Protein AF-W8BVE9-F1 (afdb_monomer)

pLDDT: mean 84.78, std 10.35, range [41.09, 96.94]

Sequence (549 aa):
TAVQKHQHDFKKWLNALVTIPADMDSNSDEKIDVGKLFNEVRHKELALAPTKEEQSMDYLVQHRLEVVRRAAVYLYLSAEVREPCSKVAVYVNKNAIRIRDDRNLHLDVVMQRYILELLLCFNPMWLRIGLEVVYGEKIHMRSNTDIIGLSTFILNRLFRDKILEEKYSRAYSLSEEYAEYIKKYTLTKMLCLLLFLDKAKQKRIIKYNPCLFVKNSPHKETKDILLKFSSELLANMGDITRDLKRLGYVLEHKQFFLDEFNYAFQNLAVDLRDGIRLTRVMEIILLREDLSKQLRVPAISRLQRIYNVNLGLRALSEADFKLSGDITAADIVDGHREKTLSLLWQIIYKFRSPKFHAAARVLQKWWRSKWLGVWIRRLIRDKEERRRHHAATIIQSYYHGYIARRWVQLYRKERTDAALILQKHTRRYLAQKHFRISIVAVCKIQHWYRACALAVSCRRHFTILRCCTIFLQRCYRRRLLSKKLLVVADEYRRYCEEKRAEAATCIQKCWLAYCTTKQQRQAFLDLKLSAIVLQRKWRAVIGMRDQRK

InterPro domains:
  IPR000048 IQ motif, EF-hand binding site [PF00612] (389-408)
  IPR000048 IQ motif, EF-hand binding site [PF00612] (416-436)
  IPR000048 IQ motif, EF-hand binding site [SM00015] (355-381)
  IPR000048 IQ motif, EF-hand binding site [SM00015] (387-409)
  IPR000048 IQ motif, EF-hand binding site [SM00015] (414-436)
  IPR000048 IQ motif, EF-hand binding site [SM00015] (499-521)
  IPR001715 Calponin homology domain [PF00307] (266-352)
  IPR001715 Calponin homology domain [PS50021] (220-352)
  IPR001715 Calponin homology domain [SM00033] (222-350)
  IPR036872 CH domain superfamily [G3DSA:1.10.418.10] (245-353)
  IPR036872 CH domain superfamily [SSF47576] (81-376)
  IPR051185 Abnormal Spindle-like Microcephaly-associated [PTHR22706] (31-362)

Radius of gyration: 97.41 Å; Cα contacts (8 Å, |Δi|>4): 402; chains: 1; bounding box: 188×60×302 Å

Mean predicted aligned error: 16.49 Å

Solvent-accessible surface area (backbone atoms only — not comparable to full-atom values): 30547 Å² total; per-residue (Å²): 106,75,67,58,54,51,52,51,43,50,39,29,32,52,9,58,68,66,32,75,66,95,55,89,82,63,61,96,77,66,78,76,56,65,40,58,50,44,62,61,39,61,80,48,80,83,57,68,28,70,51,46,56,56,55,33,50,54,51,43,70,78,78,40,46,67,58,41,49,53,54,49,44,50,49,53,69,28,70,80,42,37,51,22,40,53,48,48,42,52,36,32,74,68,58,76,53,41,59,35,87,91,61,53,62,73,75,37,61,67,59,45,49,52,54,47,56,61,58,63,26,36,21,54,62,60,47,50,53,32,51,27,57,75,70,72,44,88,81,89,58,97,47,74,76,40,59,66,55,52,50,52,48,46,60,55,57,50,48,34,58,63,73,58,59,72,74,40,59,80,69,48,77,73,32,69,69,46,51,54,48,43,46,46,49,34,51,43,52,51,55,45,34,55,51,48,48,37,52,42,58,75,68,42,63,53,62,77,56,45,67,66,41,39,88,86,36,95,53,51,33,63,52,56,52,52,49,58,51,40,71,76,43,39,50,97,59,80,72,60,65,63,63,37,42,77,49,61,44,77,73,80,51,68,67,54,72,79,73,72,53,78,74,44,51,88,47,75,70,57,53,48,26,43,6,59,46,47,30,51,53,43,25,66,76,69,75,48,84,64,64,78,77,71,52,57,74,84,47,77,50,70,69,38,10,32,50,25,29,39,53,31,53,48,57,40,49,74,70,74,48,85,84,81,80,89,75,52,41,60,45,38,46,77,37,43,64,68,56,46,52,49,52,57,47,52,61,48,41,65,60,36,45,65,57,53,54,52,54,49,48,52,52,52,52,47,47,76,72,43,42,65,61,52,51,52,52,50,53,51,49,57,53,49,50,51,52,53,52,51,53,49,52,51,53,48,53,53,49,54,52,49,52,53,52,52,51,53,50,52,55,50,48,54,50,49,53,52,48,49,52,52,51,53,53,50,53,49,50,51,53,53,51,52,50,52,54,51,52,54,50,50,52,53,50,51,52,52,50,52,53,50,52,48,51,51,51,53,50,51,52,52,50,52,52,50,50,54,51,51,49,53,53,49,54,53,54,49,53,56,50,54,58,56,52,52,55,57,54,51,57,54,50,55,56,52,51,54,57,51,53,56,53,54,56,54,55,53,55,55,48,58,52,54,58,54,56,53,55,57,54,52,59,54,50,58,56,55,51,58,52,50,58,53,53,52,58,54,54,64,57,59,66,79,64,71,77,89,117

Structure (mmCIF, N/CA/C/O backbone):
data_AF-W8BVE9-F1
#
_entry.id   AF-W8BVE9-F1
#
loop_
_atom_site.group_PDB
_atom_site.id
_atom_site.type_symbol
_atom_site.label_atom_id
_atom_site.label_alt_id
_atom_site.label_comp_id
_atom_site.label_asym_id
_atom_site.label_entity_id
_atom_site.label_seq_id
_atom_site.pdbx_PDB_ins_code
_atom_site.Cartn_x
_atom_site.Cartn_y
_atom_site.Cartn_z
_atom_site.occupancy
_atom_site.B_iso_or_equiv
_atom_site.auth_seq_id
_atom_site.auth_comp_id
_atom_site.auth_asym_id
_atom_site.auth_atom_id
_atom_site.pdbx_PDB_model_num
ATOM 1 N N . THR A 1 1 ? 10.799 -15.169 -0.129 1.00 73.94 1 THR A N 1
ATOM 2 C CA . THR A 1 1 ? 10.062 -15.829 -1.242 1.00 73.94 1 THR A CA 1
ATOM 3 C C . THR A 1 1 ? 8.872 -14.983 -1.684 1.00 73.94 1 THR A C 1
ATOM 5 O O . THR A 1 1 ? 8.407 -14.158 -0.902 1.00 73.94 1 THR A O 1
ATOM 8 N N . ALA A 1 2 ? 8.357 -15.151 -2.913 1.00 80.75 2 ALA A N 1
ATOM 9 C CA . ALA A 1 2 ? 7.220 -14.363 -3.427 1.00 80.75 2 ALA A CA 1
ATOM 10 C C . ALA A 1 2 ? 5.987 -14.410 -2.500 1.00 80.75 2 ALA A C 1
ATOM 12 O O . ALA A 1 2 ? 5.347 -13.390 -2.253 1.00 80.75 2 ALA A O 1
ATOM 13 N N . VAL A 1 3 ? 5.721 -15.572 -1.893 1.00 82.88 3 VAL A N 1
ATOM 14 C CA . VAL A 1 3 ? 4.617 -15.769 -0.941 1.00 82.88 3 VAL A CA 1
ATOM 15 C C . VAL A 1 3 ? 4.758 -14.897 0.313 1.00 82.88 3 VAL A C 1
ATOM 17 O O . VAL A 1 3 ? 3.778 -14.305 0.754 1.00 82.88 3 VAL A O 1
ATOM 20 N N . GLN A 1 4 ? 5.969 -14.749 0.864 1.00 84.25 4 GLN A N 1
ATOM 21 C CA . GLN A 1 4 ? 6.208 -13.874 2.022 1.00 84.25 4 GLN A CA 1
ATOM 22 C C . GLN A 1 4 ? 5.947 -12.402 1.685 1.00 84.25 4 GLN A C 1
ATOM 24 O O . GLN A 1 4 ? 5.382 -11.678 2.502 1.00 84.25 4 GLN A O 1
ATOM 29 N N . LYS A 1 5 ? 6.302 -11.968 0.467 1.00 85.69 5 LYS A N 1
ATOM 30 C CA . LYS A 1 5 ? 6.017 -10.608 -0.006 1.00 85.69 5 LYS A CA 1
ATOM 31 C C . LYS A 1 5 ? 4.508 -10.359 -0.092 1.00 85.69 5 LYS A C 1
ATOM 33 O O . LYS A 1 5 ? 4.033 -9.357 0.425 1.00 85.69 5 LYS A O 1
ATOM 38 N N . HIS A 1 6 ? 3.746 -11.303 -0.649 1.00 85.88 6 HIS A N 1
ATOM 39 C CA . HIS A 1 6 ? 2.281 -11.214 -0.676 1.00 85.88 6 HIS A CA 1
ATOM 40 C C . HIS A 1 6 ? 1.665 -11.207 0.724 1.00 85.88 6 HIS A C 1
ATOM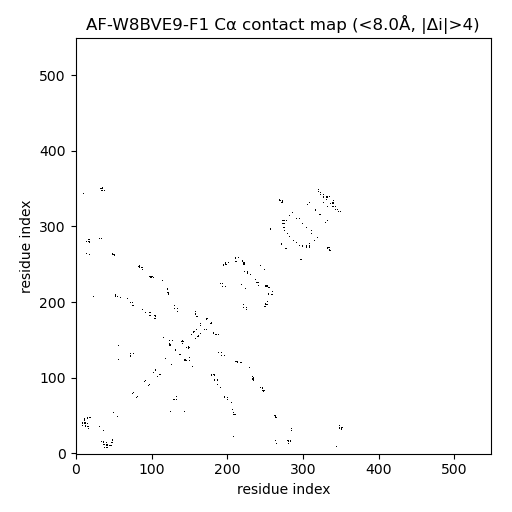 42 O O . HIS A 1 6 ? 0.797 -10.388 1.000 1.00 85.88 6 HIS A O 1
ATOM 48 N N . GLN A 1 7 ? 2.138 -12.068 1.625 1.00 88.00 7 GLN A N 1
ATOM 49 C CA . GLN A 1 7 ? 1.691 -12.083 3.018 1.00 88.00 7 GLN A CA 1
ATOM 50 C C . GLN A 1 7 ? 1.943 -10.730 3.704 1.00 88.00 7 GLN A C 1
ATOM 52 O O . GLN A 1 7 ? 1.080 -10.222 4.416 1.00 88.00 7 GLN A O 1
ATOM 57 N N . HIS A 1 8 ? 3.095 -10.110 3.451 1.00 88.81 8 HIS A N 1
ATOM 58 C CA . HIS A 1 8 ? 3.408 -8.779 3.963 1.00 88.81 8 HIS A CA 1
ATOM 59 C C . HIS A 1 8 ? 2.499 -7.690 3.365 1.00 88.81 8 HIS A C 1
ATOM 61 O O . HIS A 1 8 ? 1.985 -6.854 4.107 1.00 88.81 8 HIS A O 1
ATOM 67 N N . ASP A 1 9 ? 2.228 -7.740 2.058 1.00 89.44 9 ASP A N 1
ATOM 68 C CA . ASP A 1 9 ? 1.292 -6.825 1.391 1.00 89.44 9 ASP A CA 1
ATOM 69 C C . ASP A 1 9 ? -0.137 -6.955 1.946 1.00 89.44 9 ASP A C 1
ATOM 71 O O . ASP A 1 9 ? -0.799 -5.947 2.190 1.00 89.44 9 ASP A O 1
ATOM 75 N N . PHE A 1 10 ? -0.615 -8.181 2.192 1.00 90.00 10 PHE A N 1
ATOM 76 C CA . PHE A 1 10 ? -1.924 -8.407 2.812 1.00 90.00 10 PHE A CA 1
ATOM 77 C C . PHE A 1 10 ? -1.971 -7.865 4.238 1.00 90.00 10 PHE A C 1
ATOM 79 O O . PHE A 1 10 ? -2.955 -7.237 4.611 1.00 90.00 10 PHE A O 1
ATOM 86 N N . LYS A 1 11 ? -0.906 -8.056 5.027 1.00 90.56 11 LYS A N 1
ATOM 87 C CA . LYS A 1 11 ? -0.821 -7.530 6.397 1.00 90.56 11 LYS A CA 1
ATOM 88 C C . LYS A 1 11 ? -0.926 -6.005 6.405 1.00 90.56 11 LYS A C 1
ATOM 90 O O . LYS A 1 11 ? -1.668 -5.439 7.203 1.00 90.56 11 LYS A O 1
ATOM 95 N N . LYS A 1 12 ? -0.203 -5.350 5.498 1.00 89.50 12 LYS A N 1
ATOM 96 C CA . LYS A 1 12 ? -0.259 -3.903 5.277 1.00 89.50 12 LYS A CA 1
ATOM 97 C C . LYS A 1 12 ? -1.665 -3.432 4.917 1.00 89.50 12 LYS A C 1
ATOM 99 O O . LYS A 1 12 ? -2.201 -2.533 5.554 1.00 89.50 12 LYS A O 1
ATOM 104 N N . TRP A 1 13 ? -2.271 -4.073 3.926 1.00 90.06 13 TRP A N 1
ATOM 105 C CA . TRP A 1 13 ? -3.610 -3.732 3.457 1.00 90.06 13 TRP A CA 1
ATOM 106 C C . TRP A 1 13 ? -4.692 -3.932 4.520 1.00 90.06 13 TRP A C 1
ATOM 108 O O . TRP A 1 13 ? -5.518 -3.047 4.707 1.00 90.06 13 TRP A O 1
ATOM 118 N N . LEU A 1 14 ? -4.662 -5.048 5.249 1.00 89.50 14 LEU A N 1
ATOM 119 C CA . LEU A 1 14 ? -5.637 -5.337 6.299 1.00 89.50 14 LEU A CA 1
ATOM 120 C C . LEU A 1 14 ? -5.540 -4.347 7.466 1.00 89.50 14 LEU A C 1
ATOM 122 O O . LEU A 1 14 ? -6.567 -3.870 7.939 1.00 89.50 14 LEU A O 1
ATOM 126 N N . ASN A 1 15 ? -4.326 -3.980 7.895 1.00 89.88 15 ASN A N 1
ATOM 127 C CA . ASN A 1 15 ? -4.164 -2.931 8.905 1.00 89.88 15 ASN A CA 1
ATOM 128 C C . ASN A 1 15 ? -4.635 -1.570 8.384 1.00 89.88 15 ASN A C 1
ATOM 130 O O . ASN A 1 15 ? -5.306 -0.858 9.119 1.00 89.88 15 ASN A O 1
ATOM 134 N N . ALA A 1 16 ? -4.359 -1.225 7.124 1.00 86.00 16 ALA A N 1
ATOM 135 C CA . ALA A 1 16 ? -4.841 0.025 6.539 1.00 86.00 16 ALA A CA 1
ATOM 136 C C . ALA A 1 16 ? -6.375 0.078 6.432 1.00 86.00 16 ALA A C 1
ATOM 138 O O . ALA A 1 16 ? -6.950 1.135 6.650 1.00 86.00 16 ALA A O 1
ATOM 139 N N . LEU A 1 17 ? -7.037 -1.049 6.141 1.00 83.75 17 LEU A N 1
ATOM 140 C CA . LEU A 1 17 ? -8.503 -1.134 6.098 1.00 83.75 17 LEU A CA 1
ATOM 141 C C . LEU A 1 17 ? -9.148 -0.956 7.471 1.00 83.75 17 LEU A C 1
ATOM 143 O O . LEU A 1 17 ? -10.186 -0.318 7.589 1.00 83.75 17 LEU A O 1
ATOM 147 N N . VAL A 1 18 ? -8.558 -1.569 8.495 1.00 83.00 18 VAL A N 1
ATOM 148 C CA . VAL A 1 18 ? -9.081 -1.544 9.867 1.00 83.00 18 VAL A CA 1
ATOM 149 C C . VAL A 1 18 ? -8.678 -0.270 10.618 1.00 83.00 18 VAL A C 1
ATOM 151 O O . VAL A 1 18 ? -9.290 0.069 11.631 1.00 83.00 18 VAL A O 1
ATOM 154 N N . THR A 1 19 ? -7.676 0.458 10.125 1.00 80.75 19 THR A N 1
ATOM 155 C CA . THR A 1 19 ? -7.312 1.770 10.663 1.00 80.75 19 THR A CA 1
ATOM 156 C C . THR A 1 19 ? -8.468 2.735 10.430 1.00 80.75 19 THR A C 1
ATOM 158 O O . THR A 1 19 ? -8.815 3.045 9.294 1.00 80.75 19 THR A O 1
ATOM 161 N N . ILE A 1 20 ? -9.074 3.195 11.522 1.00 62.91 20 ILE A N 1
ATOM 162 C CA . ILE A 1 20 ? -10.164 4.171 11.493 1.00 62.91 20 ILE A CA 1
ATOM 163 C C . ILE A 1 20 ? -9.641 5.454 10.816 1.00 62.91 20 ILE A C 1
ATOM 165 O O . ILE A 1 20 ? -8.598 5.958 11.243 1.00 62.91 20 ILE A O 1
ATOM 169 N N . PRO A 1 21 ? -10.303 5.984 9.769 1.00 57.44 21 PRO A N 1
ATOM 170 C CA . PRO A 1 21 ? -9.905 7.245 9.152 1.00 57.44 21 PRO A CA 1
ATOM 171 C C . PRO A 1 21 ? -9.868 8.380 10.180 1.00 57.44 21 PRO A C 1
ATOM 173 O O . PRO A 1 21 ? -10.699 8.435 11.087 1.00 57.44 21 PRO A O 1
ATOM 176 N N . ALA A 1 22 ? -8.915 9.305 10.024 1.00 43.84 22 ALA A N 1
ATOM 177 C CA . ALA A 1 22 ? -8.714 10.408 10.964 1.00 43.84 22 ALA A CA 1
ATOM 178 C C . ALA A 1 22 ? -9.942 11.334 11.096 1.00 43.84 22 ALA A C 1
ATOM 180 O O . ALA A 1 22 ? -10.099 12.024 12.104 1.00 43.84 22 ALA A O 1
ATOM 181 N N . ASP A 1 23 ? -10.847 11.310 10.116 1.00 46.75 23 ASP A N 1
ATOM 182 C CA . ASP A 1 23 ? -12.051 12.129 10.061 1.00 46.75 23 ASP A CA 1
ATOM 183 C C . ASP A 1 23 ? -13.303 11.246 10.059 1.00 46.75 23 ASP A C 1
ATOM 185 O O . ASP A 1 23 ? -13.847 10.879 9.027 1.00 46.75 23 ASP A O 1
ATOM 189 N N . MET A 1 24 ? -13.792 10.925 11.259 1.00 46.91 24 MET A N 1
ATOM 190 C CA . MET A 1 24 ? -15.110 10.301 11.470 1.00 46.91 24 MET A CA 1
ATOM 191 C C . MET A 1 24 ? -16.289 11.210 11.056 1.00 46.91 24 MET A C 1
ATOM 193 O O . MET A 1 24 ? -17.431 10.767 11.114 1.00 46.91 24 MET A O 1
ATOM 197 N N . ASP A 1 25 ? -16.010 12.456 10.652 1.00 41.59 25 ASP A N 1
ATOM 198 C CA . ASP A 1 25 ? -16.998 13.476 10.282 1.00 41.59 25 ASP A CA 1
ATOM 199 C C . ASP A 1 25 ? -17.095 13.696 8.757 1.00 41.59 25 ASP A C 1
ATOM 201 O O . ASP A 1 25 ? -17.971 14.426 8.297 1.00 41.59 25 ASP A O 1
ATOM 205 N N . SER A 1 26 ? -16.225 13.073 7.949 1.00 41.09 26 SER A N 1
ATOM 206 C CA . SER A 1 26 ? -16.345 13.101 6.488 1.00 41.09 26 SER A CA 1
ATOM 207 C C . SER A 1 26 ? -17.179 11.911 6.022 1.00 41.09 26 SER A C 1
ATOM 209 O O . SER A 1 26 ? -16.683 10.787 6.028 1.00 41.09 26 SER A O 1
ATOM 211 N N . ASN A 1 27 ? -18.439 12.178 5.665 1.00 43.09 27 ASN A N 1
ATOM 212 C CA . ASN A 1 27 ? -19.358 11.330 4.895 1.00 43.09 27 ASN A CA 1
ATOM 213 C C . ASN A 1 27 ? -19.095 9.818 5.002 1.00 43.09 27 ASN A C 1
ATOM 215 O O . ASN A 1 27 ? -18.367 9.243 4.193 1.00 43.09 27 ASN A O 1
ATOM 219 N N . SER A 1 28 ? -19.785 9.152 5.931 1.00 48.56 28 SER A N 1
ATOM 220 C CA . SER A 1 28 ? -19.836 7.685 6.065 1.00 48.56 28 SER A CA 1
ATOM 221 C C . SER A 1 28 ? -20.255 6.930 4.788 1.00 48.56 28 SER A C 1
ATOM 223 O O . SER A 1 28 ? -20.183 5.705 4.757 1.00 48.56 28 SER A O 1
ATOM 225 N N . ASP A 1 29 ? -20.656 7.652 3.738 1.00 50.66 29 ASP A N 1
ATOM 226 C CA . ASP A 1 29 ? -21.115 7.128 2.451 1.00 50.66 29 ASP A CA 1
ATOM 227 C C . ASP A 1 29 ? -20.024 7.083 1.361 1.00 50.66 29 ASP A C 1
ATOM 229 O O . ASP A 1 29 ? -20.258 6.544 0.272 1.00 50.66 29 ASP A O 1
ATOM 233 N N . GLU A 1 30 ? -18.820 7.618 1.604 1.00 56.59 30 GLU A N 1
ATOM 234 C CA . GLU A 1 30 ? -17.729 7.504 0.631 1.00 56.59 30 GLU A CA 1
ATOM 235 C C . GLU A 1 30 ? -17.177 6.072 0.589 1.00 56.59 30 GLU A C 1
ATOM 237 O O . GLU A 1 30 ? -16.491 5.592 1.492 1.00 56.59 30 GLU A O 1
ATOM 242 N N . LYS A 1 31 ? -17.464 5.366 -0.512 1.00 63.34 31 LYS A N 1
ATOM 243 C CA . LYS A 1 31 ? -16.958 4.011 -0.759 1.00 63.34 31 LYS A CA 1
ATOM 244 C C . LYS A 1 31 ? -15.428 4.010 -0.768 1.00 63.34 31 LYS A C 1
ATOM 246 O O . LYS A 1 31 ? -14.809 4.487 -1.721 1.00 63.34 31 LYS A O 1
ATOM 251 N N . ILE A 1 32 ? -14.818 3.394 0.244 1.00 68.56 32 ILE A N 1
ATOM 252 C CA . ILE A 1 32 ? -13.375 3.139 0.270 1.00 68.56 32 ILE A CA 1
ATOM 253 C C . ILE A 1 32 ? -13.017 2.278 -0.949 1.00 68.56 32 ILE A C 1
ATOM 255 O O . ILE A 1 32 ? -13.455 1.134 -1.077 1.00 68.56 32 ILE A O 1
ATOM 259 N N . ASP A 1 33 ? -12.188 2.802 -1.856 1.00 74.44 33 ASP A N 1
ATOM 260 C CA . ASP A 1 33 ? -11.676 2.027 -2.989 1.00 74.44 33 ASP A CA 1
ATOM 261 C C . ASP A 1 33 ? -10.609 1.038 -2.498 1.00 74.44 33 ASP A C 1
ATOM 263 O O . ASP A 1 33 ? -9.402 1.298 -2.529 1.00 74.44 33 ASP A O 1
ATOM 267 N N . VAL A 1 34 ? -11.077 -0.125 -2.044 1.00 76.56 34 VAL A N 1
ATOM 268 C CA . VAL A 1 34 ? -10.276 -1.234 -1.501 1.00 76.56 34 VAL A CA 1
ATOM 269 C C . VAL A 1 34 ? -9.106 -1.604 -2.422 1.00 76.56 34 VAL A C 1
ATOM 271 O O . VAL A 1 34 ? -8.000 -1.902 -1.959 1.00 76.56 34 VAL A O 1
ATOM 274 N N . GLY A 1 35 ? -9.329 -1.563 -3.740 1.00 74.38 35 GLY A N 1
ATOM 275 C CA . GLY A 1 35 ? -8.315 -1.886 -4.741 1.00 74.38 35 GLY A CA 1
ATOM 276 C C . GLY A 1 35 ? -7.242 -0.805 -4.885 1.00 74.38 35 GLY A C 1
ATOM 277 O O . GLY A 1 35 ? -6.074 -1.135 -5.107 1.00 74.38 35 GLY A O 1
ATOM 278 N N . LYS A 1 36 ? -7.614 0.476 -4.764 1.00 80.31 36 LYS A N 1
ATOM 279 C CA . LYS A 1 36 ? -6.670 1.604 -4.739 1.00 80.31 36 LYS A CA 1
ATOM 280 C C . LYS A 1 36 ? -5.833 1.567 -3.462 1.00 80.31 36 LYS A C 1
ATOM 282 O O . LYS A 1 36 ? -4.607 1.601 -3.561 1.00 80.31 36 LYS A O 1
ATOM 287 N N . LEU A 1 37 ? -6.478 1.366 -2.311 1.00 82.31 37 LEU A N 1
ATOM 288 C CA . LEU A 1 37 ? -5.815 1.257 -1.012 1.00 82.31 37 LEU A CA 1
ATOM 289 C C . LEU A 1 37 ? -4.736 0.164 -1.020 1.00 82.31 37 LEU A C 1
ATOM 291 O O . LEU A 1 37 ? -3.605 0.409 -0.616 1.00 82.31 37 LEU A O 1
ATOM 295 N N . PHE A 1 38 ? -5.026 -1.024 -1.565 1.00 82.69 38 PHE A N 1
ATOM 296 C CA . PHE A 1 38 ? -4.022 -2.091 -1.675 1.00 82.69 38 PHE A CA 1
ATOM 297 C C . PHE A 1 38 ? -2.770 -1.664 -2.466 1.00 82.69 38 PHE A C 1
ATOM 299 O O . PHE A 1 38 ? -1.652 -2.007 -2.084 1.00 82.69 38 PHE A O 1
ATOM 306 N N . ASN A 1 39 ? -2.928 -0.909 -3.559 1.00 82.00 39 ASN A N 1
ATOM 307 C CA . ASN A 1 39 ? -1.786 -0.438 -4.350 1.00 82.00 39 ASN A CA 1
ATOM 308 C C . ASN A 1 39 ? -0.990 0.654 -3.618 1.00 82.00 39 ASN A C 1
ATOM 310 O O . ASN A 1 39 ? 0.236 0.645 -3.678 1.00 82.00 39 ASN A O 1
ATOM 314 N N . GLU A 1 40 ? -1.665 1.567 -2.919 1.00 82.56 40 GLU A N 1
ATOM 315 C CA . GLU A 1 40 ? -1.011 2.647 -2.170 1.00 82.56 40 GLU A CA 1
ATOM 316 C C . GLU A 1 40 ? -0.180 2.111 -1.003 1.00 82.56 40 GLU A C 1
ATOM 318 O O . GLU A 1 40 ? 0.952 2.544 -0.787 1.00 82.56 40 GLU A O 1
ATOM 323 N N . VAL A 1 41 ? -0.713 1.141 -0.256 1.00 84.31 41 VAL A N 1
ATOM 324 C CA . VAL A 1 41 ? -0.054 0.647 0.960 1.00 84.31 41 VAL A CA 1
ATOM 325 C C . VAL A 1 41 ? 1.121 -0.283 0.624 1.00 84.31 41 VAL A C 1
ATOM 327 O O . VAL A 1 41 ? 2.062 -0.386 1.405 1.00 84.31 41 VAL A O 1
ATOM 330 N N . ARG A 1 42 ? 1.162 -0.894 -0.569 1.00 81.12 42 ARG A N 1
ATOM 331 C CA . ARG A 1 42 ? 2.294 -1.739 -1.011 1.00 81.12 42 ARG A CA 1
ATOM 332 C C . ARG A 1 42 ? 3.656 -1.050 -0.931 1.00 81.12 42 ARG A C 1
ATOM 334 O O . ARG A 1 42 ? 4.650 -1.713 -0.637 1.00 81.12 42 ARG A O 1
ATOM 341 N N . HIS A 1 43 ? 3.689 0.257 -1.173 1.00 80.56 43 HIS A N 1
ATOM 342 C CA . HIS A 1 43 ? 4.913 1.058 -1.155 1.00 80.56 43 HIS A CA 1
ATOM 343 C C . HIS A 1 43 ? 5.199 1.716 0.203 1.00 80.56 43 HIS A C 1
ATOM 345 O O . HIS A 1 43 ? 6.282 2.261 0.385 1.00 80.56 43 HIS A O 1
ATOM 351 N N . LYS A 1 44 ? 4.261 1.655 1.156 1.00 83.75 44 LYS A N 1
ATOM 352 C CA . LYS A 1 44 ? 4.410 2.235 2.498 1.00 83.75 44 LYS A CA 1
ATOM 353 C C . LYS A 1 44 ? 5.039 1.237 3.465 1.00 83.75 44 LYS A C 1
ATOM 355 O O . LYS A 1 44 ? 5.005 0.025 3.231 1.00 83.75 44 LYS A O 1
ATOM 360 N N . GLU A 1 45 ? 5.601 1.732 4.560 1.00 83.69 45 GLU A N 1
ATOM 361 C CA . GLU A 1 45 ? 6.041 0.883 5.666 1.00 83.69 45 GLU A CA 1
ATOM 362 C C . GLU A 1 45 ? 4.849 0.224 6.368 1.00 83.69 45 GLU A C 1
ATOM 364 O O . GLU A 1 45 ? 3.698 0.645 6.240 1.00 83.69 45 GLU A O 1
ATOM 369 N N . LEU A 1 46 ? 5.115 -0.882 7.061 1.00 82.31 46 LEU A N 1
ATOM 370 C CA . LEU A 1 46 ? 4.079 -1.586 7.802 1.00 82.31 46 LEU A CA 1
ATOM 371 C C . LEU A 1 46 ? 3.733 -0.796 9.071 1.00 82.31 46 LEU A C 1
ATOM 373 O O . LEU A 1 46 ? 4.462 -0.871 10.054 1.00 82.31 46 LEU A O 1
ATOM 377 N N . ALA A 1 47 ? 2.585 -0.124 9.059 1.00 82.94 47 ALA A N 1
ATOM 378 C CA . ALA A 1 47 ? 1.946 0.409 10.255 1.00 82.94 47 ALA A CA 1
ATOM 379 C C . ALA A 1 47 ? 0.854 -0.561 10.732 1.00 82.94 47 ALA A C 1
ATOM 381 O O . ALA A 1 47 ? 0.044 -1.040 9.933 1.00 82.94 47 ALA A O 1
ATOM 382 N N . LEU A 1 48 ? 0.853 -0.884 12.026 1.00 85.06 48 LEU A N 1
ATOM 383 C CA . LEU A 1 48 ? -0.250 -1.618 12.649 1.00 85.06 48 LEU A CA 1
ATOM 384 C C . LEU A 1 48 ? -1.430 -0.668 12.858 1.00 85.06 48 LEU A C 1
ATOM 386 O O . LEU A 1 48 ? -1.218 0.519 13.089 1.00 85.06 48 LEU A O 1
ATOM 390 N N . ALA A 1 49 ? -2.656 -1.191 12.788 1.00 82.62 49 ALA A N 1
ATOM 391 C CA . ALA A 1 49 ? -3.836 -0.393 13.100 1.00 82.62 49 ALA A CA 1
ATOM 392 C C . ALA A 1 49 ? -3.769 0.045 14.577 1.00 82.62 49 ALA A C 1
ATOM 394 O O . ALA A 1 49 ? -3.759 -0.831 15.449 1.00 82.62 49 ALA A O 1
ATOM 395 N N . PRO A 1 50 ? -3.699 1.356 14.876 1.00 82.56 50 PRO A N 1
ATOM 396 C CA . PRO A 1 50 ? -3.623 1.813 16.252 1.00 82.56 50 PRO A CA 1
ATOM 397 C C . PRO A 1 50 ? -4.962 1.577 16.946 1.00 82.56 50 PRO A C 1
ATOM 399 O O . PRO A 1 50 ? -6.030 1.671 16.328 1.00 82.56 50 PRO A O 1
ATOM 402 N N . THR A 1 51 ? -4.908 1.264 18.234 1.00 84.06 51 THR A N 1
ATOM 403 C CA . THR A 1 51 ? -6.105 1.080 19.060 1.00 84.06 51 THR A CA 1
ATOM 404 C C . THR A 1 51 ? -6.873 2.394 19.208 1.00 84.06 51 THR A C 1
ATOM 406 O O . THR A 1 51 ? -6.313 3.482 19.066 1.00 84.06 51 THR A O 1
ATOM 409 N N . LYS A 1 52 ? -8.174 2.314 19.526 1.00 81.06 52 LYS A N 1
ATOM 410 C CA . LYS A 1 52 ? -8.992 3.514 19.779 1.00 81.06 52 LYS A CA 1
ATOM 411 C C . LYS A 1 52 ? -8.378 4.374 20.885 1.00 81.06 52 LYS A C 1
ATOM 413 O O . LYS A 1 52 ? -8.433 5.597 20.810 1.00 81.06 52 LYS A O 1
ATOM 418 N N . GLU A 1 53 ? -7.784 3.740 21.895 1.00 82.50 53 GLU A N 1
ATOM 419 C CA . GLU A 1 53 ? -7.119 4.411 23.010 1.00 82.50 53 GLU A CA 1
ATOM 420 C C . GLU A 1 53 ? -5.864 5.177 22.570 1.00 82.50 53 GLU A C 1
ATOM 422 O O . GLU A 1 53 ? -5.732 6.344 22.928 1.00 82.50 53 GLU A O 1
ATOM 427 N N . GLU A 1 54 ? -4.988 4.568 21.765 1.00 81.69 54 GLU A N 1
ATOM 428 C CA . GLU A 1 54 ? -3.781 5.222 21.229 1.00 81.69 54 GLU A CA 1
ATOM 429 C C . GLU A 1 54 ? -4.143 6.414 20.336 1.00 81.69 54 GLU A C 1
ATOM 431 O O . GLU A 1 54 ? -3.644 7.516 20.551 1.00 81.69 54 GLU A O 1
ATOM 436 N N . GLN A 1 55 ? -5.096 6.238 19.412 1.00 79.81 55 GLN A N 1
ATOM 437 C CA . GLN A 1 55 ? -5.555 7.327 18.538 1.00 79.81 55 GLN A CA 1
ATOM 438 C C . GLN A 1 55 ? -6.172 8.486 19.331 1.00 79.81 55 GLN A C 1
ATOM 440 O O . GLN A 1 55 ? -5.948 9.657 19.022 1.00 79.81 55 GLN A O 1
ATOM 445 N N . SER A 1 56 ? -6.949 8.167 20.370 1.00 80.62 56 SER A N 1
ATOM 446 C CA . SER A 1 56 ? -7.533 9.176 21.258 1.00 80.62 56 SER A CA 1
ATOM 447 C C . SER A 1 56 ? -6.459 9.894 22.073 1.00 80.62 56 SER A C 1
ATOM 449 O O . SER A 1 56 ? -6.554 11.100 22.283 1.00 80.62 56 SER A O 1
ATOM 451 N N . MET A 1 57 ? -5.428 9.179 22.522 1.00 80.06 57 MET A N 1
ATOM 452 C CA . MET A 1 57 ? -4.322 9.756 23.278 1.00 80.06 57 MET A CA 1
ATOM 453 C C . MET A 1 57 ? -3.517 10.733 22.418 1.00 80.06 57 MET A C 1
ATOM 455 O O . MET A 1 57 ? -3.318 11.873 22.842 1.00 80.06 57 MET A O 1
ATOM 459 N N . ASP A 1 58 ? -3.134 10.330 21.207 1.00 76.75 58 ASP A N 1
ATOM 460 C CA . ASP A 1 58 ? -2.423 11.189 20.254 1.00 76.75 58 ASP A CA 1
ATOM 461 C C . ASP A 1 58 ? -3.244 12.444 19.928 1.00 76.75 58 ASP A C 1
ATOM 463 O O . ASP A 1 58 ? -2.731 13.568 19.966 1.00 76.75 58 ASP A O 1
ATOM 467 N N . TYR A 1 59 ? -4.553 12.272 19.718 1.00 76.19 59 TYR A N 1
ATOM 468 C CA . TYR A 1 59 ? -5.492 13.373 19.501 1.00 76.19 59 TYR A CA 1
ATOM 469 C C . TYR A 1 59 ? -5.521 14.374 20.666 1.00 76.19 59 TYR A C 1
ATOM 471 O O . TYR A 1 59 ? -5.557 15.589 20.452 1.00 76.19 59 TYR A O 1
ATOM 479 N N . LEU A 1 60 ? -5.514 13.884 21.908 1.00 75.62 60 LEU A N 1
ATOM 480 C CA . LEU A 1 60 ? -5.544 14.733 23.101 1.00 75.62 60 LEU A CA 1
ATOM 481 C C . LEU A 1 60 ? -4.215 15.476 23.328 1.00 75.62 60 LEU A C 1
ATOM 483 O O . LEU A 1 60 ? -4.244 16.593 23.848 1.00 75.62 60 LEU A O 1
ATOM 487 N N . VAL A 1 61 ? -3.075 14.897 22.932 1.00 73.31 61 VAL A N 1
ATOM 488 C CA . VAL A 1 61 ? -1.733 15.501 23.072 1.00 73.31 61 VAL A CA 1
ATOM 489 C C . VAL A 1 61 ? -1.510 16.645 22.071 1.00 73.31 61 VAL A C 1
ATOM 491 O O . VAL A 1 61 ? -0.983 17.692 22.445 1.00 73.31 61 VAL A O 1
ATOM 494 N N . GLN A 1 62 ? -1.969 16.506 20.825 1.00 61.28 62 GLN A N 1
ATOM 495 C CA . GLN A 1 62 ? -1.708 17.445 19.718 1.00 61.28 62 GLN A CA 1
ATOM 496 C C . GLN A 1 62 ? -2.561 18.744 19.732 1.00 61.28 62 GLN A C 1
ATOM 498 O O . GLN A 1 62 ? -2.861 19.292 18.678 1.00 61.28 62 GLN A O 1
ATOM 503 N N . HIS A 1 63 ? -2.929 19.277 20.908 1.00 55.78 63 HIS A N 1
ATOM 504 C CA . HIS A 1 63 ? -3.636 20.569 21.126 1.00 55.78 63 HIS A CA 1
ATOM 505 C C . HIS A 1 63 ? -5.180 20.572 21.182 1.00 55.78 63 HIS A C 1
ATOM 507 O O . HIS A 1 63 ? -5.791 21.636 21.078 1.00 55.78 63 HIS A O 1
ATOM 513 N N . ARG A 1 64 ? -5.854 19.436 21.423 1.00 70.44 64 ARG A N 1
ATOM 514 C CA . ARG A 1 64 ? -7.339 19.388 21.469 1.00 70.44 64 ARG A CA 1
ATOM 515 C C . ARG A 1 64 ? -7.969 19.072 22.829 1.00 70.44 64 ARG A C 1
ATOM 517 O O . ARG A 1 64 ? -9.193 18.999 22.929 1.00 70.44 64 ARG A O 1
ATOM 524 N N . LEU A 1 65 ? -7.177 18.973 23.898 1.00 80.44 65 LEU A N 1
ATOM 525 C CA . LEU A 1 65 ? -7.701 18.738 25.250 1.00 80.44 65 LEU A CA 1
ATOM 526 C C . LEU A 1 65 ? -8.635 19.865 25.734 1.00 80.44 65 LEU A C 1
ATOM 528 O O . LEU A 1 65 ? -9.647 19.587 26.365 1.00 80.44 65 LEU A O 1
ATOM 532 N N . GLU A 1 66 ? -8.356 21.128 25.396 1.00 81.94 66 GLU A N 1
ATOM 533 C CA . GLU A 1 66 ? -9.234 22.257 25.756 1.00 81.94 66 GLU A CA 1
ATOM 534 C C . GLU A 1 66 ? -10.594 22.208 25.040 1.00 81.94 66 GLU A C 1
ATOM 536 O O . GLU A 1 66 ? -11.608 22.596 25.617 1.00 81.94 66 GLU A O 1
ATOM 541 N N . VAL A 1 67 ? -10.652 21.676 23.814 1.00 85.00 67 VAL A N 1
ATOM 542 C CA . VAL A 1 67 ? -11.922 21.471 23.093 1.00 85.00 67 VAL A CA 1
ATOM 543 C C . VAL A 1 67 ? -12.765 20.424 23.814 1.00 85.00 67 VAL A C 1
ATOM 545 O O . VAL A 1 67 ? -13.947 20.643 24.073 1.00 85.00 67 VAL A O 1
ATOM 548 N N . VAL A 1 68 ? -12.131 19.317 24.203 1.00 87.31 68 VAL A N 1
ATOM 549 C CA . VAL A 1 68 ? -12.768 18.243 24.970 1.00 87.31 68 VAL A CA 1
ATOM 550 C C . VAL A 1 68 ? -13.233 18.752 26.337 1.00 87.31 68 VAL A C 1
ATOM 552 O O . VAL A 1 68 ? -14.365 18.478 26.720 1.00 87.31 68 VAL A O 1
ATOM 555 N N . ARG A 1 69 ? -12.428 19.566 27.035 1.00 88.44 69 ARG A N 1
ATOM 556 C CA . ARG A 1 69 ? -12.817 20.223 28.297 1.00 88.44 69 ARG A CA 1
ATOM 557 C C . ARG A 1 69 ? -14.035 21.124 28.132 1.00 88.44 69 ARG A C 1
ATOM 559 O O . ARG A 1 69 ? -14.961 21.036 28.928 1.00 88.44 69 ARG A O 1
ATOM 566 N N . ARG A 1 70 ? -14.071 21.966 27.095 1.00 88.06 70 ARG A N 1
ATOM 567 C CA . ARG A 1 70 ? -15.225 22.841 26.819 1.00 88.06 70 ARG A CA 1
ATOM 568 C C . ARG A 1 70 ? -16.492 22.032 26.552 1.00 88.06 70 ARG A C 1
ATOM 570 O O . ARG A 1 70 ? -17.528 22.327 27.141 1.00 88.06 70 ARG A O 1
ATOM 577 N N . ALA A 1 71 ? -16.400 20.994 25.722 1.00 90.00 71 ALA A N 1
ATOM 578 C CA . ALA A 1 71 ? -17.521 20.097 25.447 1.00 90.00 71 ALA A CA 1
ATOM 579 C C . ALA A 1 71 ? -17.985 19.347 26.710 1.00 90.00 71 ALA A C 1
ATOM 581 O O . ALA A 1 71 ? -19.182 19.209 26.951 1.00 90.00 71 ALA A O 1
ATOM 582 N N . ALA A 1 72 ? -17.043 18.922 27.552 1.00 91.88 72 ALA A N 1
ATOM 583 C CA . ALA A 1 72 ? -17.307 18.264 28.824 1.00 91.88 72 ALA A CA 1
ATOM 584 C C . ALA A 1 72 ? -18.017 19.185 29.832 1.00 91.88 72 ALA A C 1
ATOM 586 O O . ALA A 1 72 ? -19.022 18.790 30.421 1.00 91.88 72 ALA A O 1
ATOM 587 N N . VAL A 1 73 ? -17.564 20.435 29.974 1.00 91.81 73 VAL A N 1
ATOM 588 C CA . VAL A 1 73 ? -18.233 21.449 30.807 1.00 91.81 73 VAL A CA 1
ATOM 589 C C . VAL A 1 73 ? -19.636 21.743 30.279 1.00 91.81 73 VAL A C 1
ATOM 591 O O . VAL A 1 73 ? -20.583 21.778 31.060 1.00 91.81 73 VAL A O 1
ATOM 594 N N . TYR A 1 74 ? -19.800 21.890 28.961 1.00 91.88 74 TYR A N 1
ATOM 595 C CA . TYR A 1 74 ? -21.116 22.094 28.354 1.00 91.88 74 TYR A CA 1
ATOM 596 C C . TYR A 1 74 ? -22.068 20.924 28.640 1.00 91.88 74 TYR A C 1
ATOM 598 O O . TYR A 1 74 ? -23.219 21.156 29.005 1.00 91.88 74 TYR A O 1
ATOM 606 N N . LEU A 1 75 ? -21.588 19.674 28.563 1.00 92.94 75 LEU A N 1
ATOM 607 C CA . LEU A 1 75 ? -22.396 18.505 28.918 1.00 92.94 75 LEU A CA 1
ATOM 608 C C . LEU A 1 75 ? -22.779 18.506 30.402 1.00 92.94 75 LEU A C 1
ATOM 610 O O . LEU A 1 75 ? -23.930 18.234 30.732 1.00 92.94 75 LEU A O 1
ATOM 614 N N . TYR A 1 76 ? -21.857 18.825 31.307 1.00 92.81 76 TYR A N 1
ATOM 615 C CA . TYR A 1 76 ? -22.167 18.881 32.740 1.00 92.81 76 TYR A CA 1
ATOM 616 C C . TYR A 1 76 ? -23.183 19.981 33.080 1.00 92.81 76 TYR A C 1
ATOM 618 O O . TYR A 1 76 ? -24.012 19.830 33.974 1.00 92.81 76 TYR A O 1
ATOM 626 N N . LEU A 1 77 ? -23.159 21.068 32.308 1.00 91.31 77 LEU A N 1
ATOM 627 C CA . LEU A 1 77 ? -24.127 22.159 32.343 1.00 91.31 77 LEU A CA 1
ATOM 628 C C . LEU A 1 77 ? -25.392 21.885 31.504 1.00 91.31 77 LEU A C 1
ATOM 630 O O . LEU A 1 77 ? -26.265 22.748 31.406 1.00 91.31 77 LEU A O 1
ATOM 634 N N . SER A 1 78 ? -25.539 20.717 30.894 1.00 93.19 78 SER A N 1
ATOM 635 C CA . SER A 1 78 ? -26.788 20.355 30.224 1.00 93.19 78 SER A CA 1
ATOM 636 C C . SER A 1 78 ? -27.852 19.950 31.248 1.00 93.19 78 SER A C 1
ATOM 638 O O . SER A 1 78 ? -27.529 19.509 32.354 1.00 93.19 78 SER A O 1
ATOM 640 N N . ALA A 1 79 ? -29.133 20.075 30.887 1.00 89.19 79 ALA A N 1
ATOM 641 C CA . ALA A 1 79 ? -30.235 19.618 31.739 1.00 89.19 79 ALA A CA 1
ATOM 642 C C . ALA A 1 79 ? -30.131 18.114 32.067 1.00 89.19 79 ALA A C 1
ATOM 644 O O . ALA A 1 79 ? -30.452 17.712 33.183 1.00 89.19 79 ALA A O 1
ATOM 645 N N . GLU A 1 80 ? -29.585 17.311 31.139 1.00 88.12 80 GLU A N 1
ATOM 646 C CA . GLU A 1 80 ? -29.411 15.858 31.285 1.00 88.12 80 GLU A CA 1
ATOM 647 C C . GLU A 1 80 ? -28.544 15.470 32.494 1.00 88.12 80 GLU A C 1
ATOM 649 O O . GLU A 1 80 ? -28.805 14.451 33.128 1.00 88.12 80 GLU A O 1
ATOM 654 N N . VAL A 1 81 ? -27.515 16.263 32.821 1.00 91.56 81 VAL A N 1
ATOM 655 C CA . VAL A 1 81 ? -26.603 15.981 33.947 1.00 91.56 81 VAL A CA 1
ATOM 656 C C . VAL A 1 81 ? -26.895 16.888 35.138 1.00 91.56 81 VAL A C 1
ATOM 658 O O . VAL A 1 81 ? -26.895 16.422 36.277 1.00 91.56 81 VAL A O 1
ATOM 661 N N . ARG A 1 82 ? -27.184 18.174 34.907 1.00 92.31 82 ARG A N 1
ATOM 662 C CA . ARG A 1 82 ? -27.391 19.142 35.990 1.00 92.31 82 ARG A CA 1
ATOM 663 C C . ARG A 1 82 ? -28.614 18.806 36.838 1.00 92.31 82 ARG A C 1
ATOM 665 O O . ARG A 1 82 ? -28.500 18.806 38.060 1.00 92.31 82 ARG A O 1
ATOM 672 N N . GLU A 1 83 ? -29.768 18.529 36.226 1.00 91.75 83 GLU A N 1
ATOM 673 C CA . GLU A 1 83 ? -31.001 18.316 36.995 1.00 91.75 83 GLU A CA 1
ATOM 674 C C . GLU A 1 83 ? -30.924 17.087 37.912 1.00 91.75 83 GLU A C 1
ATOM 676 O O . GLU A 1 83 ? -31.245 17.234 39.098 1.00 91.75 83 GLU A O 1
ATOM 681 N N . PRO A 1 84 ? -30.469 15.902 37.446 1.00 92.06 84 PRO A N 1
ATOM 682 C CA . PRO A 1 84 ? -30.315 14.755 38.333 1.00 92.06 84 PRO A CA 1
ATOM 683 C C . PRO A 1 84 ? -29.271 15.004 39.423 1.00 92.06 84 PRO A C 1
ATOM 685 O O . PRO A 1 84 ? -29.526 14.685 40.581 1.00 92.06 84 PRO A O 1
ATOM 688 N N . CYS A 1 85 ? -28.134 15.632 39.101 1.00 91.69 85 CYS A N 1
ATOM 689 C CA . CYS A 1 85 ? -27.098 15.960 40.085 1.00 91.69 85 CYS A CA 1
ATOM 690 C C . CYS A 1 85 ? -27.607 16.915 41.178 1.00 91.69 85 CYS A C 1
ATOM 692 O O . CYS A 1 85 ? -27.355 16.683 42.360 1.00 91.69 85 CYS A O 1
ATOM 694 N N . SER A 1 86 ? -28.365 17.957 40.817 1.00 91.44 86 SER A N 1
ATOM 695 C CA . SER A 1 86 ? -28.965 18.882 41.788 1.00 91.44 86 SER A CA 1
ATOM 696 C C . SER A 1 86 ? -29.995 18.187 42.680 1.00 91.44 86 SER A C 1
ATOM 698 O O . SER A 1 86 ? -29.983 18.382 43.895 1.00 91.44 86 SER A O 1
ATOM 700 N N . LYS A 1 87 ? -30.856 17.333 42.110 1.00 91.44 87 LYS A N 1
ATOM 701 C CA . LYS A 1 87 ? -31.832 16.546 42.882 1.00 91.44 87 LYS A CA 1
ATOM 702 C C . LYS A 1 87 ? -31.138 15.576 43.840 1.00 91.44 87 LYS A C 1
ATOM 704 O O . LYS A 1 87 ? -31.507 15.512 45.010 1.00 91.44 87 LYS A O 1
ATOM 709 N N . VAL A 1 88 ? -30.101 14.879 43.376 1.00 90.56 88 VAL A N 1
ATOM 710 C CA . VAL A 1 88 ? -29.287 13.978 44.205 1.00 90.56 88 VAL A CA 1
ATOM 711 C C . VAL A 1 88 ? -28.621 14.736 45.352 1.00 90.56 88 VAL A C 1
ATOM 713 O O . VAL A 1 88 ? -28.723 14.293 46.492 1.00 90.56 88 VAL A O 1
ATOM 716 N N . ALA A 1 89 ? -28.025 15.905 45.099 1.00 90.25 89 ALA A N 1
ATOM 717 C CA . ALA A 1 89 ? -27.414 16.723 46.148 1.00 90.25 89 ALA A CA 1
ATOM 718 C C . ALA A 1 89 ? -28.426 17.130 47.236 1.00 90.25 89 ALA A C 1
ATOM 720 O O . ALA A 1 89 ? -28.120 17.064 48.425 1.00 90.25 89 ALA A O 1
ATOM 721 N N . VAL A 1 90 ? -29.660 17.485 46.856 1.00 91.38 90 VAL A N 1
ATOM 722 C CA . VAL A 1 90 ? -30.736 17.781 47.820 1.00 91.38 90 VAL A CA 1
ATOM 723 C C . VAL A 1 90 ? -31.095 16.549 48.654 1.00 91.38 90 VAL A C 1
ATOM 725 O O . VAL A 1 90 ? -31.281 16.669 49.862 1.00 91.38 90 VAL A O 1
ATOM 728 N N . TYR A 1 91 ? -31.176 15.367 48.042 1.00 89.31 91 TYR A N 1
ATOM 729 C CA . TYR A 1 91 ? -31.486 14.118 48.749 1.00 89.31 91 TYR A CA 1
ATOM 730 C C . TYR A 1 91 ? -30.374 13.703 49.717 1.00 89.31 91 TYR A C 1
ATOM 732 O O . TYR A 1 91 ? -30.669 13.262 50.828 1.00 89.31 91 TYR A O 1
ATOM 740 N N . VAL A 1 92 ? -29.111 13.893 49.331 1.00 89.44 92 VAL A N 1
ATOM 741 C CA . VAL A 1 92 ? -27.955 13.664 50.208 1.00 89.44 92 VAL A CA 1
ATOM 742 C C . VAL A 1 92 ? -27.960 14.654 51.377 1.00 89.44 92 VAL A C 1
ATOM 744 O O . VAL A 1 92 ? -27.804 14.248 52.525 1.00 89.44 92 VAL A O 1
ATOM 747 N N . ASN A 1 93 ? -28.239 15.937 51.125 1.00 89.00 93 ASN A N 1
ATOM 748 C CA . ASN A 1 93 ? -28.315 16.953 52.182 1.00 89.00 93 ASN A CA 1
ATOM 749 C C . ASN A 1 93 ? -29.475 16.719 53.160 1.00 89.00 93 ASN A C 1
ATOM 751 O O . ASN A 1 93 ? -29.327 16.972 54.353 1.00 89.00 93 ASN A O 1
ATOM 755 N N . LYS A 1 94 ? -30.610 16.200 52.672 1.00 88.19 94 LYS A N 1
ATOM 756 C CA . LYS A 1 94 ? -31.764 15.791 53.491 1.00 88.19 94 LYS A CA 1
ATOM 757 C C . LYS A 1 94 ? -31.569 14.442 54.199 1.00 88.19 94 LYS A C 1
ATOM 759 O O . LYS A 1 94 ? -32.522 13.943 54.788 1.00 88.19 94 LYS A O 1
ATOM 764 N N . ASN A 1 95 ? -30.379 13.838 54.125 1.00 84.00 95 ASN A N 1
ATOM 765 C CA . ASN A 1 95 ? -30.065 12.520 54.687 1.00 84.00 95 ASN A CA 1
ATOM 766 C C . ASN A 1 95 ? -30.944 11.368 54.152 1.00 84.00 95 ASN A C 1
ATOM 768 O O . ASN A 1 95 ? -30.989 10.299 54.757 1.00 84.00 95 ASN A O 1
ATOM 772 N N . ALA A 1 96 ? -31.604 11.548 53.000 1.00 83.75 96 ALA A N 1
ATOM 773 C CA . ALA A 1 96 ? -32.387 10.494 52.348 1.00 83.75 96 ALA A CA 1
ATOM 774 C C . ALA A 1 96 ? -31.484 9.414 51.729 1.00 83.75 96 ALA A C 1
ATOM 776 O O . ALA A 1 96 ? -31.865 8.251 51.660 1.00 83.75 96 ALA A O 1
ATOM 777 N N . ILE A 1 97 ? -30.277 9.800 51.302 1.00 86.00 97 ILE A N 1
ATOM 778 C CA . ILE A 1 97 ? -29.196 8.883 50.931 1.00 86.00 97 ILE A CA 1
ATOM 779 C C . ILE A 1 97 ? -27.990 9.274 51.779 1.00 86.00 97 ILE A C 1
ATOM 781 O O . ILE A 1 97 ? -27.451 10.368 51.609 1.00 86.00 97 ILE A O 1
ATOM 785 N N . ARG A 1 98 ? -27.576 8.398 52.698 1.00 88.00 98 ARG A N 1
ATOM 786 C CA . ARG A 1 98 ? -26.461 8.665 53.613 1.00 88.00 98 ARG A CA 1
ATOM 787 C C . ARG A 1 98 ? -25.482 7.502 53.682 1.00 88.00 98 ARG A C 1
ATOM 789 O O . ARG A 1 98 ? -25.861 6.334 53.568 1.00 88.00 98 ARG A O 1
ATOM 796 N N . ILE A 1 99 ? -24.218 7.851 53.883 1.00 87.25 99 ILE A N 1
ATOM 797 C CA . ILE A 1 99 ? -23.154 6.897 54.195 1.00 87.25 99 ILE A CA 1
ATOM 798 C C . ILE A 1 99 ? -23.358 6.410 55.629 1.00 87.25 99 ILE A C 1
ATOM 800 O O . ILE A 1 99 ? -23.860 7.163 56.462 1.00 87.25 99 ILE A O 1
ATOM 804 N N . ARG A 1 100 ? -23.000 5.157 55.909 1.00 85.75 100 ARG A N 1
ATOM 805 C CA . ARG A 1 100 ? -23.126 4.587 57.251 1.00 85.75 100 ARG A CA 1
ATOM 806 C C . ARG A 1 100 ? -22.370 5.405 58.306 1.00 85.75 100 ARG A C 1
ATOM 808 O O . ARG A 1 100 ? -21.297 5.968 58.056 1.00 85.75 100 ARG A O 1
ATOM 815 N N . ASP A 1 101 ? -22.958 5.475 59.495 1.00 80.12 101 ASP A N 1
ATOM 816 C CA . ASP A 1 101 ? -22.473 6.332 60.576 1.00 80.12 101 ASP A CA 1
ATOM 817 C C . ASP A 1 101 ? -21.116 5.838 61.121 1.00 80.12 101 ASP A C 1
ATOM 819 O O . ASP A 1 101 ? -20.243 6.657 61.400 1.00 80.12 101 ASP A O 1
ATOM 823 N N . ASP A 1 102 ? -20.868 4.524 61.103 1.00 79.38 102 ASP A N 1
ATOM 824 C CA . ASP A 1 102 ? -19.615 3.862 61.509 1.00 79.38 102 ASP A CA 1
ATOM 825 C C . ASP A 1 102 ? -18.429 4.102 60.555 1.00 79.38 102 ASP A C 1
ATOM 827 O O . ASP A 1 102 ? -17.282 3.815 60.898 1.00 79.38 102 ASP A O 1
ATOM 831 N N . ARG A 1 103 ? -18.669 4.628 59.348 1.00 80.38 103 ARG A N 1
ATOM 832 C CA . ARG A 1 103 ? -17.637 4.766 58.309 1.00 80.38 103 ARG A CA 1
ATOM 833 C C . ARG A 1 103 ? -17.097 6.187 58.217 1.00 80.38 103 ARG A C 1
ATOM 835 O O . ARG A 1 103 ? -17.696 7.049 57.576 1.00 80.38 103 ARG A O 1
ATOM 842 N N . ASN A 1 104 ? -15.919 6.425 58.788 1.00 81.56 104 ASN A N 1
ATOM 843 C CA . ASN A 1 104 ? -15.238 7.722 58.738 1.00 81.56 104 ASN A CA 1
ATOM 844 C C . ASN A 1 104 ? -14.299 7.831 57.533 1.00 81.56 104 ASN A C 1
ATOM 846 O O . ASN A 1 104 ? -13.101 7.594 57.637 1.00 81.56 104 ASN A O 1
ATOM 850 N N . LEU A 1 105 ? -14.835 8.247 56.383 1.00 81.00 105 LEU A N 1
ATOM 851 C CA . LEU A 1 105 ? -14.107 8.272 55.104 1.00 81.00 105 LEU A CA 1
ATOM 852 C C . LEU A 1 105 ? -12.798 9.071 55.087 1.00 81.00 105 LEU A C 1
ATOM 854 O O . LEU A 1 105 ? -11.918 8.763 54.292 1.00 81.00 105 LEU A O 1
ATOM 858 N N . HIS A 1 106 ? -12.662 10.101 55.919 1.00 79.00 106 HIS A N 1
ATOM 859 C CA . HIS A 1 106 ? -11.460 10.940 55.974 1.00 79.00 106 HIS A CA 1
ATOM 860 C C . HIS A 1 106 ? -10.300 10.273 56.746 1.00 79.00 106 HIS A C 1
ATOM 862 O O . HIS A 1 106 ? -9.141 10.627 56.516 1.00 79.00 106 HIS A O 1
ATOM 868 N N . LEU A 1 107 ? -10.595 9.275 57.594 1.00 81.50 107 LEU A N 1
ATOM 869 C CA . LEU A 1 107 ? -9.623 8.530 58.414 1.00 81.50 107 LEU A CA 1
ATOM 870 C C . LEU A 1 107 ? -9.456 7.070 57.969 1.00 81.50 107 LEU A C 1
ATOM 872 O O . LEU A 1 107 ? -8.379 6.498 58.121 1.00 81.50 107 LEU A O 1
ATOM 876 N N . ASP A 1 108 ? -10.506 6.463 57.417 1.00 84.94 108 ASP A N 1
ATOM 877 C CA . ASP A 1 108 ? -10.527 5.057 57.023 1.00 84.94 108 ASP A CA 1
ATOM 878 C C . ASP A 1 108 ? -9.798 4.841 55.689 1.00 84.94 108 ASP A C 1
ATOM 880 O O . ASP A 1 108 ? -10.374 4.907 54.600 1.00 84.94 108 ASP A O 1
ATOM 884 N N . VAL A 1 109 ? -8.498 4.562 55.786 1.00 85.81 109 VAL A N 1
ATOM 885 C CA . VAL A 1 109 ? -7.622 4.311 54.633 1.00 85.81 109 VAL A CA 1
ATOM 886 C C . VAL A 1 109 ? -8.069 3.086 53.826 1.00 85.81 109 VAL A C 1
ATOM 888 O O . VAL A 1 109 ? -7.877 3.054 52.609 1.00 85.81 109 VAL A O 1
ATOM 891 N N . VAL A 1 110 ? -8.690 2.086 54.462 1.00 88.31 110 VAL A N 1
ATOM 892 C CA . VAL A 1 110 ? -9.176 0.884 53.766 1.00 88.31 110 VAL A CA 1
ATOM 893 C C . VAL A 1 110 ? -10.337 1.258 52.852 1.00 88.31 110 VAL A C 1
ATOM 895 O O . VAL A 1 110 ? -10.339 0.892 51.675 1.00 88.31 110 VAL A O 1
ATOM 898 N N . MET A 1 111 ? -11.275 2.064 53.349 1.00 87.44 111 MET A N 1
ATOM 899 C CA . MET A 1 111 ? -12.397 2.555 52.547 1.00 87.44 111 MET A CA 1
ATOM 900 C C . MET A 1 111 ? -11.950 3.541 51.465 1.00 87.44 111 MET A C 1
ATOM 902 O O . MET A 1 111 ? -12.440 3.471 50.336 1.00 87.44 111 MET A O 1
ATOM 906 N N . GLN A 1 112 ? -10.974 4.408 51.758 1.00 89.44 112 GLN A N 1
ATOM 907 C CA . GLN A 1 112 ? -10.365 5.277 50.743 1.00 89.44 112 GLN A CA 1
ATOM 908 C C . GLN A 1 112 ? -9.742 4.460 49.611 1.00 89.44 112 GLN A C 1
ATOM 910 O O . GLN A 1 112 ? -9.961 4.762 48.436 1.00 89.44 112 GLN A O 1
ATOM 915 N N . ARG A 1 113 ? -9.005 3.398 49.955 1.00 89.62 113 ARG A N 1
ATOM 916 C CA . ARG A 1 113 ? -8.412 2.477 48.984 1.00 89.62 113 ARG A CA 1
ATOM 917 C C . ARG A 1 113 ? -9.482 1.763 48.162 1.00 89.62 113 ARG A C 1
ATOM 919 O O . ARG A 1 113 ? -9.357 1.732 46.944 1.00 89.62 113 ARG A O 1
ATOM 926 N N . TYR A 1 114 ? -10.534 1.247 48.791 1.00 91.31 114 TYR A N 1
ATOM 927 C CA . TYR A 1 114 ? -11.633 0.576 48.092 1.00 91.31 114 TYR A CA 1
ATOM 928 C C . TYR A 1 114 ? -12.309 1.492 47.061 1.00 91.31 114 TYR A C 1
ATOM 930 O O . TYR A 1 114 ? -12.470 1.129 45.896 1.00 91.31 114 TYR A O 1
ATOM 938 N N . ILE A 1 115 ? -12.654 2.720 47.458 1.00 90.31 115 ILE A N 1
ATOM 939 C CA . ILE A 1 115 ? -13.272 3.703 46.558 1.00 90.31 115 ILE A CA 1
ATOM 940 C C . ILE A 1 115 ? -12.305 4.107 45.438 1.00 90.31 115 ILE A C 1
ATOM 942 O O . ILE A 1 115 ? -12.720 4.252 44.286 1.00 90.31 115 ILE A O 1
ATOM 946 N N . LEU A 1 116 ? -11.016 4.264 45.748 1.00 91.56 116 LEU A N 1
ATOM 947 C CA . LEU A 1 116 ? -9.993 4.538 44.745 1.00 91.56 116 LEU A CA 1
ATOM 948 C C . LEU A 1 116 ? -9.887 3.387 43.732 1.00 91.56 116 LEU A C 1
ATOM 950 O O . LEU A 1 116 ? -9.875 3.649 42.534 1.00 91.56 116 LEU A O 1
ATOM 954 N N . GLU A 1 117 ? -9.876 2.130 44.175 1.00 91.38 117 GLU A N 1
ATOM 955 C CA . GLU A 1 117 ? -9.858 0.949 43.299 1.00 91.38 117 GLU A CA 1
ATOM 956 C C . GLU A 1 117 ? -11.096 0.894 42.382 1.00 91.38 117 GLU A C 1
ATOM 958 O O . GLU A 1 117 ? -10.970 0.586 41.192 1.00 91.38 117 GLU A O 1
ATOM 963 N N . LEU A 1 118 ? -12.276 1.279 42.885 1.00 92.44 118 LEU A N 1
ATOM 964 C CA . LEU A 1 118 ? -13.484 1.423 42.063 1.00 92.44 118 LEU A CA 1
ATOM 965 C C . LEU A 1 118 ? -13.330 2.515 40.992 1.00 92.44 118 LEU A C 1
ATOM 967 O O . LEU A 1 118 ? -13.702 2.298 39.839 1.00 92.44 118 LEU A O 1
ATOM 971 N N . LEU A 1 119 ? -12.764 3.675 41.336 1.00 92.38 119 LEU A N 1
ATOM 972 C CA . LEU A 1 119 ? -12.555 4.771 40.380 1.00 92.38 119 LEU A CA 1
ATOM 973 C C . LEU A 1 119 ? -11.450 4.472 39.361 1.00 92.38 119 LEU A C 1
ATOM 975 O O . LEU A 1 119 ? -11.569 4.847 38.197 1.00 92.38 119 LEU A O 1
ATOM 979 N N . LEU A 1 120 ? -10.399 3.757 39.754 1.00 91.50 120 LEU A N 1
ATOM 980 C CA . LEU A 1 120 ? -9.311 3.359 38.856 1.00 91.50 120 LEU A CA 1
ATOM 981 C C . LEU A 1 120 ? -9.711 2.246 37.872 1.00 91.50 120 LEU A C 1
ATOM 983 O O . LEU A 1 120 ? -8.950 1.935 36.956 1.00 91.50 120 LEU A O 1
ATOM 987 N N . CYS A 1 121 ? -10.920 1.684 37.997 1.00 92.88 121 CYS A N 1
ATOM 988 C CA . CYS A 1 121 ? -11.511 0.860 36.941 1.00 92.88 121 CYS A CA 1
ATOM 989 C C . CYS A 1 121 ? -11.822 1.677 35.675 1.00 92.88 121 CYS A C 1
ATOM 991 O O . CYS A 1 121 ? -11.858 1.111 34.577 1.00 92.88 121 CYS A O 1
ATOM 993 N N . PHE A 1 122 ? -12.046 2.990 35.807 1.00 92.81 122 PHE A N 1
ATOM 994 C CA . PHE A 1 122 ? -12.252 3.889 34.676 1.00 92.81 122 PHE A CA 1
ATOM 995 C C . PHE A 1 122 ? -10.937 4.193 33.957 1.00 92.81 122 PHE A C 1
ATOM 997 O O . PHE A 1 122 ? -9.865 4.287 34.552 1.00 92.81 122 PHE A O 1
ATOM 1004 N N . ASN A 1 123 ? -11.025 4.394 32.647 1.00 91.38 123 ASN A N 1
ATOM 1005 C CA . ASN A 1 123 ? -9.906 4.817 31.824 1.00 91.38 123 ASN A CA 1
ATOM 1006 C C . ASN A 1 123 ? -9.392 6.194 32.301 1.00 91.38 123 ASN A C 1
ATOM 1008 O O . ASN A 1 123 ? -10.196 7.130 32.394 1.00 91.38 123 ASN A O 1
ATOM 1012 N N . PRO A 1 124 ? -8.074 6.358 32.539 1.00 90.12 124 PRO A N 1
ATOM 1013 C CA . PRO A 1 124 ? -7.476 7.608 33.011 1.00 90.12 124 PRO A CA 1
ATOM 1014 C C . PRO A 1 124 ? -7.872 8.856 32.213 1.00 90.12 124 PRO A C 1
ATOM 1016 O O . PRO A 1 124 ? -8.056 9.919 32.801 1.00 90.12 124 PRO A O 1
ATOM 1019 N N . MET A 1 125 ? -8.063 8.743 30.892 1.00 88.06 125 MET A N 1
ATOM 1020 C CA . MET A 1 125 ? -8.471 9.876 30.047 1.00 88.06 125 MET A CA 1
ATOM 1021 C C . MET A 1 125 ? -9.873 10.381 30.405 1.00 88.06 125 MET A C 1
ATOM 1023 O O . MET A 1 125 ? -10.077 11.582 30.582 1.00 88.06 125 MET A O 1
ATOM 1027 N N . TRP A 1 126 ? -10.828 9.459 30.545 1.00 91.50 126 TRP A N 1
ATOM 1028 C CA . TRP A 1 126 ? -12.198 9.780 30.937 1.00 91.50 126 TRP A CA 1
ATOM 1029 C C . TRP A 1 126 ? -12.254 10.255 32.388 1.00 91.50 126 TRP A C 1
ATOM 1031 O O . TRP A 1 126 ? -12.874 11.280 32.668 1.00 91.50 126 TRP A O 1
ATOM 1041 N N . LEU A 1 127 ? -11.551 9.562 33.289 1.00 92.12 127 LEU A N 1
ATOM 1042 C CA . LEU A 1 127 ? -11.503 9.901 34.708 1.00 92.12 127 LEU A CA 1
ATOM 1043 C C . LEU A 1 127 ? -10.925 11.301 34.937 1.00 92.12 127 LEU A C 1
ATOM 1045 O O . LEU A 1 127 ? -11.500 12.073 35.699 1.00 92.12 127 LEU A O 1
ATOM 1049 N N . ARG A 1 128 ? -9.850 11.671 34.227 1.00 90.00 128 ARG A N 1
ATOM 1050 C CA . ARG A 1 128 ? -9.283 13.026 34.264 1.00 90.00 128 ARG A CA 1
ATOM 1051 C C . ARG A 1 128 ? -10.336 14.076 33.925 1.00 90.00 128 ARG A C 1
ATOM 1053 O O . ARG A 1 128 ? -10.534 15.002 34.700 1.00 90.00 128 ARG A O 1
ATOM 1060 N N . ILE A 1 129 ? -11.012 13.929 32.784 1.00 90.19 129 ILE A N 1
ATOM 1061 C CA . ILE A 1 129 ? -12.017 14.899 32.327 1.00 90.19 129 ILE A CA 1
ATOM 1062 C C . ILE A 1 129 ? -13.182 14.966 33.320 1.00 90.19 129 ILE A C 1
ATOM 1064 O O . ILE A 1 129 ? -13.639 16.056 33.650 1.00 90.19 129 ILE A O 1
ATOM 1068 N N . GLY A 1 130 ? -13.630 13.820 33.838 1.00 92.44 130 GLY A N 1
ATOM 1069 C CA . GLY A 1 130 ? -14.685 13.768 34.847 1.00 92.44 130 GLY A CA 1
ATOM 1070 C C . GLY A 1 130 ? -14.318 14.504 36.132 1.00 92.44 130 GLY A C 1
ATOM 1071 O O . GLY A 1 130 ? -15.107 15.309 36.622 1.00 92.44 130 GLY A O 1
ATOM 1072 N N . LEU A 1 131 ? -13.109 14.287 36.652 1.00 92.38 131 LEU A N 1
ATOM 1073 C CA . LEU A 1 131 ? -12.627 14.981 37.845 1.00 92.38 131 LEU A CA 1
ATOM 1074 C C . LEU A 1 131 ? -12.454 16.485 37.590 1.00 92.38 131 LEU A C 1
ATOM 1076 O O . LEU A 1 131 ? -12.909 17.291 38.396 1.00 92.38 131 LEU A O 1
ATOM 1080 N N . GLU A 1 132 ? -11.878 16.883 36.454 1.00 91.38 132 GLU A N 1
ATOM 1081 C CA . GLU A 1 132 ? -11.714 18.303 36.115 1.00 91.38 132 GLU A CA 1
ATOM 1082 C C . GLU A 1 132 ? -13.066 19.041 36.064 1.00 91.38 132 GLU A C 1
ATOM 1084 O O . GLU A 1 132 ? -13.188 20.164 36.551 1.00 91.38 132 GLU A O 1
ATOM 1089 N N . VAL A 1 133 ? -14.107 18.397 35.531 1.00 91.94 133 VAL A N 1
ATOM 1090 C CA . VAL A 1 133 ? -15.446 18.987 35.379 1.00 91.94 133 VAL A CA 1
ATOM 1091 C C . VAL A 1 133 ? -16.227 19.017 36.695 1.00 91.94 133 VAL A C 1
ATOM 1093 O O . VAL A 1 133 ? -16.849 20.027 37.015 1.00 91.94 133 VAL A O 1
ATOM 1096 N N . VAL A 1 134 ? -16.191 17.936 37.479 1.00 91.56 134 VAL A N 1
ATOM 1097 C CA . VAL A 1 134 ? -16.955 17.820 38.737 1.00 91.56 134 VAL A CA 1
ATOM 1098 C C . VAL A 1 134 ? -16.367 18.685 39.860 1.00 91.56 134 VAL A C 1
ATOM 1100 O O . VAL A 1 134 ? -17.105 19.159 40.736 1.00 91.56 134 VAL A O 1
ATOM 1103 N N . TYR A 1 135 ? -15.048 18.893 39.852 1.00 89.00 135 TYR A N 1
ATOM 1104 C CA . TYR A 1 135 ? -14.351 19.741 40.825 1.00 89.00 135 TYR A CA 1
ATOM 1105 C C . TYR A 1 135 ? -14.094 21.162 40.312 1.00 89.00 135 TYR A C 1
ATOM 1107 O O . TYR A 1 135 ? -13.853 22.048 41.122 1.00 89.00 135 TYR A O 1
ATOM 1115 N N . GLY A 1 136 ? -14.181 21.404 39.001 1.00 86.88 136 GLY A N 1
ATOM 1116 C CA . GLY A 1 136 ? -13.916 22.719 38.411 1.00 86.88 136 GLY A CA 1
ATOM 1117 C C . GLY A 1 136 ? -12.435 23.119 38.429 1.00 86.88 136 GLY A C 1
ATOM 1118 O O . GLY A 1 136 ? -12.120 24.298 38.288 1.00 86.88 136 GLY A O 1
ATOM 1119 N N . GLU A 1 137 ? -11.522 22.159 38.596 1.00 86.94 137 GLU A N 1
ATOM 1120 C CA . GLU A 1 137 ? -10.075 22.384 38.687 1.00 86.94 137 GLU A CA 1
ATOM 1121 C C . GLU A 1 137 ? -9.346 21.692 37.531 1.00 86.94 137 GLU A C 1
ATOM 1123 O O . GLU A 1 137 ? -9.674 20.566 37.166 1.00 86.94 137 GLU A O 1
ATOM 1128 N N . LYS A 1 138 ? -8.313 22.325 36.963 1.00 84.50 138 LYS A N 1
ATOM 1129 C CA . LYS A 1 138 ? -7.473 21.683 35.940 1.00 84.50 138 LYS A CA 1
ATOM 1130 C C . LYS A 1 138 ? -6.428 20.781 36.598 1.00 84.50 138 LYS A C 1
ATOM 1132 O O . LYS A 1 138 ? -5.598 21.257 37.374 1.00 84.50 138 LYS A O 1
ATOM 1137 N N . ILE A 1 139 ? -6.410 19.499 36.232 1.00 84.31 139 ILE A N 1
ATOM 1138 C CA . ILE A 1 139 ? -5.428 18.537 36.739 1.00 84.31 139 ILE A CA 1
ATOM 1139 C C . ILE A 1 139 ? -4.190 18.579 35.836 1.00 84.31 139 ILE A C 1
ATOM 1141 O O . ILE A 1 139 ? -4.227 18.218 34.652 1.00 84.31 139 ILE A O 1
ATOM 1145 N N . HIS A 1 140 ? -3.072 19.022 36.407 1.00 75.50 140 HIS A N 1
ATOM 1146 C CA . HIS A 1 140 ? -1.767 19.019 35.753 1.00 75.50 140 HIS A CA 1
ATOM 1147 C C . HIS A 1 140 ? -1.137 17.631 35.905 1.00 75.50 140 HIS A C 1
ATOM 1149 O O . HIS A 1 140 ? -0.606 17.294 36.958 1.00 75.50 140 HIS A O 1
ATOM 1155 N N . MET A 1 141 ? -1.232 16.810 34.859 1.00 72.06 141 MET A N 1
ATOM 1156 C CA . MET A 1 141 ? -0.638 15.470 34.817 1.00 72.06 141 MET A CA 1
ATOM 1157 C C . MET A 1 141 ? 0.616 15.461 33.948 1.00 72.06 141 MET A C 1
ATOM 1159 O O . MET A 1 141 ? 0.691 16.217 32.977 1.00 72.06 141 MET A O 1
ATOM 1163 N N . ARG A 1 142 ? 1.568 14.572 34.256 1.00 66.62 142 ARG A N 1
ATOM 1164 C CA . ARG A 1 142 ? 2.788 14.395 33.444 1.00 66.62 142 ARG A CA 1
ATOM 1165 C C . ARG A 1 142 ? 2.504 13.683 32.115 1.00 66.62 142 ARG A C 1
ATOM 1167 O O . ARG A 1 142 ? 3.186 13.927 31.128 1.00 66.62 142 ARG A O 1
ATOM 1174 N N . SER A 1 143 ? 1.490 12.816 32.097 1.00 69.06 143 SER A N 1
ATOM 1175 C CA . SER A 1 143 ? 1.024 12.030 30.946 1.00 69.06 143 SER A CA 1
ATOM 1176 C C . SER A 1 143 ? -0.491 11.808 31.039 1.00 69.06 143 SER A C 1
ATOM 1178 O O . SER A 1 143 ? -1.050 11.822 32.132 1.00 69.06 143 SER A O 1
ATOM 1180 N N . ASN A 1 144 ? -1.165 11.533 29.917 1.00 67.06 144 ASN A N 1
ATOM 1181 C CA . ASN A 1 144 ? -2.572 11.100 29.905 1.00 67.06 144 ASN A CA 1
ATOM 1182 C C . ASN A 1 144 ? -2.796 9.722 30.565 1.00 67.06 144 ASN A C 1
ATOM 1184 O O . ASN A 1 144 ? -3.937 9.358 30.836 1.00 67.06 144 ASN A O 1
ATOM 1188 N N . THR A 1 145 ? -1.724 8.981 30.853 1.00 69.69 145 THR A N 1
ATOM 1189 C CA . THR A 1 145 ? -1.729 7.689 31.563 1.00 69.69 145 THR A CA 1
ATOM 1190 C C . THR A 1 145 ? -1.296 7.799 33.031 1.00 69.69 145 THR A C 1
ATOM 1192 O O . THR A 1 145 ? -1.014 6.785 33.664 1.00 69.69 145 THR A O 1
ATOM 1195 N N . ASP A 1 146 ? -1.185 9.012 33.577 1.00 78.38 146 ASP A N 1
ATOM 1196 C CA . ASP A 1 146 ? -0.659 9.263 34.924 1.00 78.38 146 ASP A CA 1
ATOM 1197 C C . ASP A 1 146 ? -1.663 8.882 36.029 1.00 78.38 146 ASP A C 1
ATOM 1199 O O . ASP A 1 146 ? -2.384 9.711 36.590 1.00 78.38 146 ASP A O 1
ATOM 1203 N N . ILE A 1 147 ? -1.705 7.587 36.347 1.00 82.00 147 ILE A N 1
ATOM 1204 C CA . ILE A 1 147 ? -2.552 7.022 37.407 1.00 82.00 147 ILE A CA 1
ATOM 1205 C C . ILE A 1 147 ? -2.157 7.575 38.785 1.00 82.00 147 ILE A C 1
ATOM 1207 O O . ILE A 1 147 ? -3.021 7.759 39.643 1.00 82.00 147 ILE A O 1
ATOM 1211 N N . ILE A 1 148 ? -0.872 7.872 39.003 1.00 83.50 148 ILE A N 1
ATOM 1212 C CA . ILE A 1 148 ? -0.357 8.373 40.285 1.00 83.50 148 ILE A CA 1
ATOM 1213 C C . ILE A 1 148 ? -0.871 9.792 40.532 1.00 83.50 148 ILE A C 1
ATOM 1215 O O . ILE A 1 148 ? -1.367 10.084 41.624 1.00 83.50 148 ILE A O 1
ATOM 1219 N N . GLY A 1 149 ? -0.817 10.653 39.512 1.00 84.69 149 GLY A N 1
ATOM 1220 C CA . GLY A 1 149 ? -1.378 12.001 39.573 1.00 84.69 149 GLY A CA 1
ATOM 1221 C C . GLY A 1 149 ? -2.880 11.988 39.875 1.00 84.69 149 GLY A C 1
ATOM 1222 O O . GLY A 1 149 ? -3.326 12.683 40.790 1.00 84.69 149 GLY A O 1
ATOM 1223 N N . LEU A 1 150 ? -3.648 11.138 39.182 1.00 88.00 150 LEU A N 1
ATOM 1224 C CA . LEU A 1 150 ? -5.089 10.980 39.428 1.00 88.00 150 LEU A CA 1
ATOM 1225 C C . LEU A 1 150 ? -5.386 10.448 40.833 1.00 88.00 150 LEU A C 1
ATOM 1227 O O . LEU A 1 150 ? -6.245 10.994 41.520 1.00 88.00 150 LEU A O 1
ATOM 1231 N N . SER A 1 151 ? -4.653 9.433 41.290 1.00 89.06 151 SER A N 1
ATOM 1232 C CA . SER A 1 151 ? -4.836 8.857 42.628 1.00 89.06 151 SER A CA 1
ATOM 1233 C C . SER A 1 151 ? -4.551 9.881 43.722 1.00 89.06 151 SER A C 1
ATOM 1235 O O . SER A 1 151 ? -5.331 10.027 44.660 1.00 89.06 151 SER A O 1
ATOM 1237 N N . THR A 1 152 ? -3.472 10.650 43.565 1.00 87.31 152 THR A N 1
ATOM 1238 C CA . THR A 1 152 ? -3.095 11.717 44.501 1.00 87.31 152 THR A CA 1
ATOM 1239 C C . THR A 1 152 ? -4.151 12.820 44.532 1.00 87.31 152 THR A C 1
ATOM 1241 O O . THR A 1 152 ? -4.483 13.326 45.603 1.00 87.31 152 THR A O 1
ATOM 1244 N N . PHE A 1 153 ? -4.711 13.186 43.376 1.00 89.12 153 PHE A N 1
ATOM 1245 C CA . PHE A 1 153 ? -5.799 14.160 43.302 1.00 89.12 153 PHE A CA 1
ATOM 1246 C C . PHE A 1 153 ? -7.059 13.645 44.006 1.00 89.12 153 PHE A C 1
ATOM 1248 O O . PHE A 1 153 ? -7.604 14.345 44.855 1.00 89.12 153 PHE A O 1
ATOM 1255 N N . ILE A 1 154 ? -7.486 12.412 43.710 1.00 89.50 154 ILE A N 1
ATOM 1256 C CA . ILE A 1 154 ? -8.665 11.789 44.327 1.00 89.50 154 ILE A CA 1
ATOM 1257 C C . ILE A 1 154 ? -8.501 11.735 45.849 1.00 89.50 154 ILE A C 1
ATOM 1259 O O . ILE A 1 154 ? -9.377 12.211 46.563 1.00 89.50 154 ILE A O 1
ATOM 1263 N N . LEU A 1 155 ? -7.373 11.237 46.360 1.00 86.31 155 LEU A N 1
ATOM 1264 C CA . LEU A 1 155 ? -7.147 11.132 47.805 1.00 86.31 155 LEU A CA 1
ATOM 1265 C C . LEU A 1 155 ? -7.182 12.496 48.513 1.00 86.31 155 LEU A C 1
ATOM 1267 O O . LEU A 1 155 ? -7.730 12.608 49.608 1.00 86.31 155 LEU A O 1
ATOM 1271 N N . ASN A 1 156 ? -6.653 13.542 47.873 1.00 84.94 156 ASN A N 1
ATOM 1272 C CA . ASN A 1 156 ? -6.578 14.883 48.457 1.00 84.94 156 ASN A CA 1
ATOM 1273 C C . ASN A 1 156 ? -7.840 15.738 48.273 1.00 84.94 156 ASN A C 1
ATOM 1275 O O . ASN A 1 156 ? -7.951 16.760 48.945 1.00 84.94 156 ASN A O 1
ATOM 1279 N N . ARG A 1 157 ? -8.735 15.390 47.337 1.00 85.75 157 ARG A N 1
ATOM 1280 C CA . ARG A 1 157 ? -9.914 16.208 46.990 1.00 85.75 157 ARG A CA 1
ATOM 1281 C C . ARG A 1 157 ? -11.250 15.524 47.218 1.00 85.75 157 ARG A C 1
ATOM 1283 O O . ARG A 1 157 ? -12.235 16.227 47.399 1.00 85.75 157 ARG A O 1
ATOM 1290 N N . LEU A 1 158 ? -11.312 14.193 47.164 1.00 85.50 158 LEU A N 1
ATOM 1291 C CA . LEU A 1 158 ? -12.556 13.443 47.352 1.00 85.50 158 LEU A CA 1
ATOM 1292 C C . LEU A 1 158 ? -12.843 13.191 48.835 1.00 85.50 158 LEU A C 1
ATOM 1294 O O . LEU A 1 158 ? -13.993 13.306 49.252 1.00 85.50 158 LEU A O 1
ATOM 1298 N N . PHE A 1 159 ? -11.810 12.846 49.610 1.00 84.75 159 PHE A N 1
ATOM 1299 C CA . PHE A 1 159 ? -11.920 12.510 51.040 1.00 84.75 159 PHE A CA 1
ATOM 1300 C C . PHE A 1 159 ? -11.497 13.643 51.972 1.00 84.75 159 PHE A C 1
ATOM 1302 O O . PHE A 1 159 ? -11.607 13.507 53.189 1.00 84.75 159 PHE A O 1
ATOM 1309 N N . ARG A 1 160 ? -10.981 14.737 51.407 1.00 82.75 160 ARG A N 1
ATOM 1310 C CA . ARG A 1 160 ? -10.526 15.923 52.128 1.00 82.75 160 ARG A CA 1
ATOM 1311 C C . ARG A 1 160 ? -10.925 17.160 51.347 1.00 82.75 160 ARG A C 1
ATOM 1313 O O . ARG A 1 160 ? -10.789 17.181 50.122 1.00 82.75 160 ARG A O 1
ATOM 1320 N N . ASP A 1 161 ? -11.381 18.184 52.053 1.00 80.00 161 ASP A N 1
ATOM 1321 C CA . ASP A 1 161 ? -11.609 19.499 51.467 1.00 80.00 161 ASP A CA 1
ATOM 1322 C C . ASP A 1 161 ? -10.603 20.499 52.043 1.00 80.00 161 ASP A C 1
ATOM 1324 O O . ASP A 1 161 ? -10.775 21.019 53.145 1.00 80.00 161 ASP A O 1
ATOM 1328 N N . LYS A 1 162 ? -9.547 20.784 51.268 1.00 73.56 162 LYS A N 1
ATOM 1329 C CA . LYS A 1 162 ? -8.503 21.741 51.663 1.00 73.56 162 LYS A CA 1
ATOM 1330 C C . LYS A 1 162 ? -9.053 23.126 52.001 1.00 73.56 162 LYS A C 1
ATOM 1332 O O . LYS A 1 162 ? -8.491 23.784 52.863 1.00 73.56 162 LYS A O 1
ATOM 1337 N N . ILE A 1 163 ? -10.134 23.572 51.357 1.00 72.50 163 ILE A N 1
ATOM 1338 C CA . ILE A 1 163 ? -10.679 24.918 51.595 1.00 72.50 163 ILE A CA 1
ATOM 1339 C C . ILE A 1 163 ? -11.265 25.004 53.009 1.00 72.50 163 ILE A C 1
ATOM 1341 O O . ILE A 1 163 ? -11.162 26.039 53.669 1.00 72.50 163 ILE A O 1
ATOM 1345 N N . LEU A 1 164 ? -11.875 23.917 53.483 1.00 71.31 164 LEU A N 1
ATOM 1346 C CA . LEU A 1 164 ? -12.407 23.826 54.838 1.00 71.31 164 LEU A CA 1
ATOM 1347 C C . LEU A 1 164 ? -11.290 23.596 55.867 1.00 71.31 164 LEU A C 1
ATOM 1349 O O . LEU A 1 164 ? -11.306 24.222 56.923 1.00 71.31 164 LEU A O 1
ATOM 1353 N N . GLU A 1 165 ? -10.299 22.758 55.543 1.00 71.81 165 GLU A N 1
ATOM 1354 C CA . GLU A 1 165 ? -9.122 22.519 56.397 1.00 71.81 165 GLU A CA 1
ATOM 1355 C C . GLU A 1 165 ? -8.236 23.767 56.565 1.00 71.81 165 GLU A C 1
ATOM 1357 O O . GLU A 1 165 ? -7.562 23.899 57.580 1.00 71.81 165 GLU A O 1
ATOM 1362 N N . GLU A 1 166 ? -8.229 24.691 55.601 1.00 70.44 166 GLU A N 1
ATOM 1363 C CA . GLU A 1 166 ? -7.520 25.976 55.706 1.00 70.44 166 GLU A CA 1
ATOM 1364 C C . GLU A 1 166 ? -8.313 27.024 56.505 1.00 70.44 166 GLU A C 1
ATOM 1366 O O . GLU A 1 166 ? -7.718 27.885 57.154 1.00 70.44 166 GLU A O 1
ATOM 1371 N N . LYS A 1 167 ? -9.652 26.960 56.482 1.00 68.50 167 LYS A N 1
ATOM 1372 C CA . LYS A 1 167 ? -10.531 27.885 57.222 1.00 68.50 167 LYS A CA 1
ATOM 1373 C C . LYS A 1 167 ? -10.668 27.549 58.707 1.00 68.50 167 LYS A C 1
ATOM 1375 O O . LYS A 1 167 ? -10.948 28.447 59.498 1.00 68.50 167 LYS A O 1
ATOM 1380 N N . TYR A 1 168 ? -10.491 26.287 59.087 1.00 67.06 168 TYR A N 1
ATOM 1381 C CA . TYR A 1 168 ? -10.668 25.808 60.458 1.00 67.06 168 TYR A CA 1
ATOM 1382 C C . TYR A 1 168 ? -9.404 25.096 60.970 1.00 67.06 168 TYR A C 1
ATOM 1384 O O . TYR A 1 168 ? -8.633 24.538 60.202 1.00 67.06 168 TYR A O 1
ATOM 1392 N N . SER A 1 169 ? -9.162 25.113 62.286 1.00 65.56 169 SER A N 1
ATOM 1393 C CA . SER A 1 169 ? -7.960 24.500 62.889 1.00 65.56 169 SER A CA 1
ATOM 1394 C C . SER A 1 169 ? -7.947 22.967 62.745 1.00 65.56 169 SER A C 1
ATOM 1396 O O . SER A 1 169 ? -9.002 22.354 62.606 1.00 65.56 169 SER A O 1
ATOM 1398 N N . ARG A 1 170 ? -6.776 22.314 62.871 1.00 63.66 170 ARG A N 1
ATOM 1399 C CA . ARG A 1 170 ? -6.608 20.840 62.754 1.00 63.66 170 ARG A CA 1
ATOM 1400 C C . ARG A 1 170 ? -7.567 20.016 63.628 1.00 63.66 170 ARG A C 1
ATOM 1402 O O . ARG A 1 170 ? -7.863 18.878 63.286 1.00 63.66 170 ARG A O 1
ATOM 1409 N N . ALA A 1 171 ? -8.053 20.577 64.736 1.00 60.34 171 ALA A N 1
ATOM 1410 C CA . ALA A 1 171 ? -9.053 19.944 65.597 1.00 60.34 171 ALA A CA 1
ATOM 1411 C C . ALA A 1 171 ? -10.434 19.805 64.924 1.00 60.34 171 ALA A C 1
ATOM 1413 O O . ALA A 1 171 ? -11.151 18.847 65.192 1.00 60.34 171 ALA A O 1
ATOM 1414 N N . TYR A 1 172 ? -10.794 20.712 64.011 1.00 65.50 172 TYR A N 1
ATOM 1415 C CA . TYR A 1 172 ? -12.042 20.648 63.247 1.00 65.50 172 TYR A CA 1
ATOM 1416 C C . TYR A 1 172 ? -12.058 19.470 62.271 1.00 65.50 172 TYR A C 1
ATOM 1418 O O . TYR A 1 172 ? -13.091 18.830 62.114 1.00 65.50 172 TYR A O 1
ATOM 1426 N N . SER A 1 173 ? -10.908 19.100 61.698 1.00 65.12 173 SER A N 1
ATOM 1427 C CA . SER A 1 173 ? -10.774 17.908 60.847 1.00 65.12 173 SER A CA 1
ATOM 1428 C C . SER A 1 173 ? -11.031 16.583 61.585 1.00 65.12 173 SER A C 1
ATOM 1430 O O . SER A 1 173 ? -11.188 15.554 60.936 1.00 65.12 173 SER A O 1
ATOM 1432 N N . LEU A 1 174 ? -11.056 16.603 62.924 1.00 70.38 174 LEU A N 1
ATOM 1433 C CA . LEU A 1 174 ? -11.371 15.470 63.805 1.00 70.38 174 LEU A CA 1
ATOM 1434 C C . LEU A 1 174 ? -12.776 15.579 64.430 1.00 70.38 174 LEU A C 1
ATOM 1436 O O . LEU A 1 174 ? -13.153 14.728 65.232 1.00 70.38 174 LEU A O 1
ATOM 1440 N N . SER A 1 175 ? -13.539 16.624 64.091 1.00 77.44 175 SER A N 1
ATOM 1441 C CA . SER A 1 175 ? -14.904 16.829 64.584 1.00 77.44 175 SER A CA 1
ATOM 1442 C C . SER A 1 175 ? -15.914 15.917 63.884 1.00 77.44 175 SER A C 1
ATOM 1444 O O . SER A 1 175 ? -15.762 15.568 62.709 1.00 77.44 175 SER A O 1
ATOM 1446 N N . GLU A 1 176 ? -16.996 15.577 64.588 1.00 77.25 176 GLU A N 1
ATOM 1447 C CA . GLU A 1 176 ? -18.127 14.852 63.997 1.00 77.25 176 GLU A CA 1
ATOM 1448 C C . GLU A 1 176 ? -18.821 15.665 62.891 1.00 77.25 176 GLU A C 1
ATOM 1450 O O . GLU A 1 176 ? -19.236 15.100 61.879 1.00 77.25 176 GLU A O 1
ATOM 1455 N N . GLU A 1 177 ? -18.859 16.996 63.018 1.00 81.44 177 GLU A N 1
ATOM 1456 C CA . GLU A 1 177 ? -19.419 17.895 62.000 1.00 81.44 177 GLU A CA 1
ATOM 1457 C C . GLU A 1 177 ? -18.661 17.801 60.668 1.00 81.44 177 GLU A C 1
ATOM 1459 O O . GLU A 1 177 ? -19.271 17.696 59.598 1.00 81.44 177 GLU A O 1
ATOM 1464 N N . TYR A 1 178 ? -17.324 17.776 60.715 1.00 82.94 178 TYR A N 1
ATOM 1465 C CA . TYR A 1 178 ? -16.499 17.580 59.522 1.00 82.94 178 TYR A CA 1
ATOM 1466 C C . TYR A 1 178 ? -16.670 16.175 58.940 1.00 82.94 178 TYR A C 1
ATOM 1468 O O . TYR A 1 178 ? -16.751 16.012 57.719 1.00 82.94 178 TYR A O 1
ATOM 1476 N N . ALA A 1 179 ? -16.774 15.156 59.796 1.00 82.38 179 ALA A N 1
ATOM 1477 C CA . ALA A 1 179 ? -17.011 13.786 59.360 1.00 82.38 179 ALA A CA 1
ATOM 1478 C C . ALA A 1 179 ? -18.335 13.659 58.586 1.00 82.38 179 ALA A C 1
ATOM 1480 O O . ALA A 1 179 ? -18.359 13.046 57.514 1.00 82.38 179 ALA A O 1
ATOM 1481 N N . GLU A 1 180 ? -19.420 14.262 59.078 1.00 84.56 180 GLU A N 1
ATOM 1482 C CA . GLU A 1 180 ? -20.718 14.266 58.395 1.00 84.56 180 GLU A CA 1
ATOM 1483 C C . GLU A 1 180 ? -20.674 15.078 57.091 1.00 84.56 180 GLU A C 1
ATOM 1485 O O . GLU A 1 180 ? -21.186 14.628 56.057 1.00 84.56 180 GLU A O 1
ATOM 1490 N N . TYR A 1 181 ? -20.004 16.235 57.102 1.00 87.06 181 TYR A N 1
ATOM 1491 C CA . TYR A 1 181 ? -19.796 17.049 55.905 1.00 87.06 181 TYR A CA 1
ATOM 1492 C C . TYR A 1 181 ? -19.070 16.267 54.805 1.00 87.06 181 TYR A C 1
ATOM 1494 O O . TYR A 1 181 ? -19.569 16.183 53.679 1.00 87.06 181 TYR A O 1
ATOM 1502 N N . ILE A 1 182 ? -17.930 15.643 55.125 1.00 87.06 182 ILE A N 1
ATOM 1503 C CA . ILE A 1 182 ? -17.144 14.871 54.156 1.00 87.06 182 ILE A CA 1
ATOM 1504 C C . ILE A 1 182 ? -17.954 13.698 53.610 1.00 87.06 182 ILE A C 1
ATOM 1506 O O . ILE A 1 182 ? -17.932 13.468 52.404 1.00 87.06 182 ILE A O 1
ATOM 1510 N N . LYS A 1 183 ? -18.742 12.997 54.437 1.00 88.88 183 LYS A N 1
ATOM 1511 C CA . LYS A 1 183 ? -19.628 11.924 53.951 1.00 88.88 183 LYS A CA 1
ATOM 1512 C C . LYS A 1 183 ? -20.601 12.431 52.880 1.00 88.88 183 LYS A C 1
ATOM 1514 O O . LYS A 1 183 ? -20.695 11.826 51.808 1.00 88.88 183 LYS A O 1
ATOM 1519 N N . LYS A 1 184 ? -21.291 13.549 53.132 1.00 89.75 184 LYS A N 1
ATOM 1520 C CA . LYS A 1 184 ? -22.229 14.166 52.170 1.00 89.75 184 LYS A CA 1
ATOM 1521 C C . LYS A 1 184 ? -21.513 14.662 50.915 1.00 89.75 184 LYS A C 1
ATOM 1523 O O . LYS A 1 184 ? -21.992 14.449 49.796 1.00 89.75 184 LYS A O 1
ATOM 1528 N N . TYR A 1 185 ? -20.353 15.284 51.093 1.00 89.94 185 TYR A N 1
ATOM 1529 C CA . TYR A 1 185 ? -19.525 15.807 50.015 1.00 89.94 185 TYR A CA 1
ATOM 1530 C C . TYR A 1 185 ? -19.020 14.690 49.092 1.00 89.94 185 TYR A C 1
ATOM 1532 O O . TYR A 1 185 ? -19.304 14.713 47.892 1.00 89.94 185 TYR A O 1
ATOM 1540 N N . THR A 1 186 ? -18.353 13.671 49.644 1.00 90.00 186 THR A N 1
ATOM 1541 C CA . THR A 1 186 ? -17.841 12.518 48.894 1.00 90.00 186 THR A CA 1
ATOM 1542 C C . THR A 1 186 ? -18.970 11.804 48.157 1.00 90.00 186 THR A C 1
ATOM 1544 O O . THR A 1 186 ? -18.838 11.527 46.965 1.00 90.00 186 THR A O 1
ATOM 1547 N N . LEU A 1 187 ? -20.105 11.557 48.821 1.00 91.06 187 LEU A N 1
ATOM 1548 C CA . LEU A 1 187 ? -21.259 10.899 48.206 1.00 91.06 187 LEU A CA 1
ATOM 1549 C C . LEU A 1 187 ? -21.794 11.689 47.006 1.00 91.06 187 LEU A C 1
ATOM 1551 O O . LEU A 1 187 ? -21.979 11.131 45.923 1.00 91.06 187 LEU A O 1
ATOM 1555 N N . THR A 1 188 ? -21.992 12.996 47.175 1.00 92.12 188 THR A N 1
ATOM 1556 C CA . THR A 1 188 ? -22.490 13.870 46.106 1.00 92.12 188 THR A CA 1
ATOM 1557 C C . THR A 1 188 ? -21.519 13.893 44.926 1.00 92.12 188 THR A C 1
ATOM 1559 O O . THR A 1 188 ? -21.927 13.694 43.782 1.00 92.12 188 THR A O 1
ATOM 1562 N N . LYS A 1 189 ? -20.218 14.076 45.186 1.00 92.00 189 LYS A N 1
ATOM 1563 C CA . LYS A 1 189 ? -19.186 14.126 44.140 1.00 92.00 189 LYS A CA 1
ATOM 1564 C C . LYS A 1 189 ? -19.051 12.799 43.393 1.00 92.00 189 LYS A C 1
ATOM 1566 O O . LYS A 1 189 ? -18.953 12.824 42.167 1.00 92.00 189 LYS A O 1
ATOM 1571 N N . MET A 1 190 ? -19.113 11.662 44.089 1.00 92.25 190 MET A N 1
ATOM 1572 C CA . MET A 1 190 ? -19.087 10.331 43.466 1.00 92.25 190 MET A CA 1
ATOM 1573 C C . MET A 1 190 ? -20.276 10.115 42.533 1.00 92.25 190 MET A C 1
ATOM 1575 O O . MET A 1 190 ? -20.089 9.710 41.385 1.00 92.25 190 MET A O 1
ATOM 1579 N N . LEU A 1 191 ? -21.494 10.423 42.986 1.00 92.88 191 LEU A N 1
ATOM 1580 C CA . LEU A 1 191 ? -22.697 10.238 42.171 1.00 92.88 191 LEU A CA 1
ATOM 1581 C C . LEU A 1 191 ? -22.680 11.139 40.929 1.00 92.88 191 LEU A C 1
ATOM 1583 O O . LEU A 1 191 ? -22.956 10.651 39.829 1.00 92.88 191 LEU A O 1
ATOM 1587 N N . CYS A 1 192 ? -22.291 12.410 41.077 1.00 93.38 192 CYS A N 1
ATOM 1588 C CA . CYS A 1 192 ? -22.131 13.336 39.953 1.00 93.38 192 CYS A CA 1
ATOM 1589 C C . CYS A 1 192 ? -21.072 12.855 38.949 1.00 93.38 192 CYS A C 1
ATOM 1591 O O . CYS A 1 192 ? -21.296 12.931 37.741 1.00 93.38 192 CYS A O 1
ATOM 1593 N N . LEU A 1 193 ? -19.939 12.337 39.436 1.00 94.81 193 LEU A N 1
ATOM 1594 C CA . LEU A 1 193 ? -18.861 11.816 38.595 1.00 94.81 193 LEU A CA 1
ATOM 1595 C C . LEU A 1 193 ? -19.313 10.608 37.771 1.00 94.81 193 LEU A C 1
ATOM 1597 O O . LEU A 1 193 ? -19.111 10.599 36.559 1.00 94.81 193 LEU A O 1
ATOM 1601 N N . LEU A 1 194 ? -19.960 9.622 38.398 1.00 94.56 194 LEU A N 1
ATOM 1602 C CA . LEU A 1 194 ? -20.444 8.425 37.704 1.00 94.56 194 LEU A CA 1
ATOM 1603 C C . LEU A 1 194 ? -21.467 8.769 36.609 1.00 94.56 194 LEU A C 1
ATOM 1605 O O . LEU A 1 194 ? -21.351 8.264 35.493 1.00 94.56 194 LEU A O 1
ATOM 1609 N N . LEU A 1 195 ? -22.415 9.672 36.889 1.00 94.38 195 LEU A N 1
ATOM 1610 C CA . LEU A 1 195 ? -23.408 10.101 35.896 1.00 94.38 195 LEU A CA 1
ATOM 1611 C C . LEU A 1 195 ? -22.760 10.841 34.730 1.00 94.38 195 LEU A C 1
ATOM 1613 O O . LEU A 1 195 ? -23.077 10.580 33.568 1.00 94.38 195 LEU A O 1
ATOM 1617 N N . PHE A 1 196 ? -21.848 11.763 35.042 1.00 95.25 196 PHE A N 1
ATOM 1618 C CA . PHE A 1 196 ? -21.146 12.527 34.027 1.00 95.25 196 PHE A CA 1
ATOM 1619 C C . PHE A 1 196 ? -20.341 11.609 33.101 1.00 95.25 196 PHE A C 1
ATOM 1621 O O . PHE A 1 196 ? -20.448 11.742 31.885 1.00 95.25 196 PHE A O 1
ATOM 1628 N N . LEU A 1 197 ? -19.575 10.662 33.652 1.00 94.25 197 LEU A N 1
ATOM 1629 C CA . LEU A 1 197 ? -18.767 9.723 32.869 1.00 94.25 197 LEU A CA 1
ATOM 1630 C C . LEU A 1 197 ? -19.628 8.852 31.941 1.00 94.25 197 LEU A C 1
ATOM 1632 O O . LEU A 1 197 ? -19.277 8.671 30.772 1.00 94.25 197 LEU A O 1
ATOM 1636 N N . ASP A 1 198 ? -20.773 8.372 32.430 1.00 94.31 198 ASP A N 1
ATOM 1637 C CA . ASP A 1 198 ? -21.720 7.577 31.643 1.00 94.31 198 ASP A CA 1
ATOM 1638 C C . ASP A 1 198 ? -22.269 8.381 30.452 1.00 94.31 198 ASP A C 1
ATOM 1640 O O . ASP A 1 198 ? -22.148 7.966 29.295 1.00 94.31 198 ASP A O 1
ATOM 1644 N N . LYS A 1 199 ? -22.780 9.592 30.707 1.00 93.38 199 LYS A N 1
ATOM 1645 C CA . LYS A 1 199 ? -23.339 10.462 29.660 1.00 93.38 199 LYS A CA 1
ATOM 1646 C C . LYS A 1 199 ? -22.269 10.997 28.705 1.00 93.38 199 LYS A C 1
ATOM 1648 O O . LYS A 1 199 ? -22.507 11.065 27.498 1.00 93.38 199 LYS A O 1
ATOM 1653 N N . ALA A 1 200 ? -21.065 11.292 29.192 1.00 92.50 200 ALA A N 1
ATOM 1654 C CA . ALA A 1 200 ? -19.940 11.729 28.365 1.00 92.50 200 ALA A CA 1
ATOM 1655 C C . ALA A 1 200 ? -19.514 10.653 27.356 1.00 92.50 200 ALA A C 1
ATOM 1657 O O . ALA A 1 200 ? -19.230 10.963 26.192 1.00 92.50 200 ALA A O 1
ATOM 1658 N N . LYS A 1 201 ? -19.534 9.384 27.777 1.00 91.94 201 LYS A N 1
ATOM 1659 C CA . LYS A 1 201 ? -19.261 8.237 26.909 1.00 91.94 201 LYS A CA 1
ATOM 1660 C C . LYS A 1 201 ? -20.347 8.049 25.847 1.00 91.94 201 LYS A C 1
ATOM 1662 O O . LYS A 1 201 ? -20.020 7.821 24.681 1.00 91.94 201 LYS A O 1
ATOM 1667 N N . GLN A 1 202 ? -21.622 8.187 26.216 1.00 89.94 202 GLN A N 1
ATOM 1668 C CA . GLN A 1 202 ? -22.750 8.093 25.276 1.00 89.94 202 GLN A CA 1
ATOM 1669 C C . GLN A 1 202 ? -22.698 9.185 24.199 1.00 89.94 202 GLN A C 1
ATOM 1671 O O . GLN A 1 202 ? -22.864 8.896 23.014 1.00 89.94 202 GLN A O 1
ATOM 1676 N N . LYS A 1 203 ? -22.395 10.427 24.595 1.00 88.50 203 LYS A N 1
ATOM 1677 C CA . LYS A 1 203 ? -22.286 11.584 23.689 1.00 88.50 203 LYS A CA 1
ATOM 1678 C C . LYS A 1 203 ? -20.966 11.631 22.901 1.00 88.50 203 LYS A C 1
ATOM 1680 O O . LYS A 1 203 ? -20.774 12.552 22.117 1.00 88.50 203 LYS A O 1
ATOM 1685 N N . ARG A 1 204 ? -20.063 10.654 23.087 1.00 88.44 204 ARG A N 1
ATOM 1686 C CA . ARG A 1 204 ? -18.776 10.518 22.371 1.00 88.44 204 ARG A CA 1
ATOM 1687 C C . ARG A 1 204 ? -17.907 11.786 22.412 1.00 88.44 204 ARG A C 1
ATOM 1689 O O . ARG A 1 204 ? -17.327 12.172 21.402 1.00 88.44 204 ARG A O 1
ATOM 1696 N N . ILE A 1 205 ? -17.792 12.420 23.584 1.00 86.94 205 ILE A N 1
ATOM 1697 C CA . ILE A 1 205 ? -17.048 13.689 23.741 1.00 86.94 205 ILE A CA 1
ATOM 1698 C C . ILE A 1 205 ? -15.576 13.562 23.307 1.00 86.94 205 ILE A C 1
ATOM 1700 O O . ILE A 1 205 ? -15.013 14.485 22.719 1.00 86.94 205 ILE A O 1
ATOM 1704 N N . ILE A 1 206 ? -14.940 12.422 23.590 1.00 85.69 206 ILE A N 1
ATOM 1705 C CA . ILE A 1 206 ? -13.586 12.125 23.113 1.00 85.69 206 ILE A CA 1
ATOM 1706 C C . ILE A 1 206 ? -13.678 11.496 21.714 1.00 85.69 206 ILE A C 1
ATOM 1708 O O . ILE A 1 206 ? -14.348 10.473 21.533 1.00 85.69 206 ILE A O 1
ATOM 1712 N N . LYS A 1 207 ? -12.971 12.085 20.736 1.00 79.62 207 LYS A N 1
ATOM 1713 C CA . LYS A 1 207 ? -12.875 11.569 19.355 1.00 79.62 207 LYS A CA 1
ATOM 1714 C C . LYS A 1 207 ? -12.364 10.120 19.357 1.00 79.62 207 LYS A C 1
ATOM 1716 O O . LYS A 1 207 ? -11.605 9.743 20.239 1.00 79.62 207 LYS A O 1
ATOM 1721 N N . TYR A 1 208 ? -12.818 9.299 18.406 1.00 77.69 208 TYR A N 1
ATOM 1722 C CA . TYR A 1 208 ? -12.588 7.838 18.335 1.00 77.69 208 TYR A CA 1
ATOM 1723 C C . TYR A 1 208 ? -13.210 7.005 19.472 1.00 77.69 208 TYR A C 1
ATOM 1725 O O . TYR A 1 208 ? -13.200 5.774 19.406 1.00 77.69 208 TYR A O 1
ATOM 1733 N N . ASN A 1 209 ? -13.843 7.660 20.453 1.00 85.50 209 ASN A N 1
ATOM 1734 C CA . ASN A 1 209 ? -14.670 7.065 21.498 1.00 85.50 209 ASN A CA 1
ATOM 1735 C C . ASN A 1 209 ? -13.992 5.882 22.240 1.00 85.50 209 ASN A C 1
ATOM 1737 O O . ASN A 1 209 ? -14.507 4.756 22.191 1.00 85.50 209 ASN A O 1
ATOM 1741 N N . PRO A 1 210 ? -12.869 6.114 22.950 1.00 88.06 210 PRO A N 1
ATOM 1742 C CA . PRO A 1 210 ? -12.100 5.064 23.627 1.00 88.06 210 PRO A CA 1
ATOM 1743 C C . PRO A 1 210 ? -12.894 4.431 24.772 1.00 88.06 210 PRO A C 1
ATOM 1745 O O . PRO A 1 210 ? -13.809 5.064 25.309 1.00 88.06 210 PRO A O 1
ATOM 1748 N N . CYS A 1 211 ? -12.564 3.198 25.161 1.00 90.38 211 CYS A N 1
ATOM 1749 C CA . CYS A 1 211 ? -13.258 2.465 26.230 1.00 90.38 211 CYS A CA 1
ATOM 1750 C C . CYS A 1 211 ? -13.383 3.290 27.525 1.00 90.38 211 CYS A C 1
ATOM 1752 O O . CYS A 1 211 ? -12.432 3.980 27.909 1.00 90.38 211 CYS A O 1
ATOM 1754 N N . LEU A 1 212 ? -14.554 3.237 28.178 1.00 91.50 212 LEU A N 1
ATOM 1755 C CA . LEU A 1 212 ? -14.781 3.950 29.442 1.00 91.50 212 LEU A CA 1
ATOM 1756 C C . LEU A 1 212 ? -14.049 3.256 30.591 1.00 91.50 212 LEU A C 1
ATOM 1758 O O . LEU A 1 212 ? -13.492 3.932 31.452 1.00 91.50 212 LEU A O 1
ATOM 1762 N N . PHE A 1 213 ? -14.008 1.925 30.569 1.00 92.75 213 PHE A N 1
ATOM 1763 C CA . PHE A 1 213 ? -13.297 1.098 31.536 1.00 92.75 213 PHE A CA 1
ATOM 1764 C C . PHE A 1 213 ? -11.972 0.591 30.975 1.00 92.75 213 PHE A C 1
ATOM 1766 O O . PHE A 1 213 ? -11.833 0.349 29.771 1.00 92.75 213 PHE A O 1
ATOM 1773 N N . VAL A 1 214 ? -11.000 0.384 31.859 1.00 89.69 214 VAL A N 1
ATOM 1774 C CA . VAL A 1 214 ? -9.723 -0.254 31.515 1.00 89.69 214 VAL A CA 1
ATOM 1775 C C . VAL A 1 214 ? -9.967 -1.714 31.106 1.00 89.69 214 VAL A C 1
ATOM 1777 O O . VAL A 1 214 ? -10.815 -2.395 31.676 1.00 89.69 214 VAL A O 1
ATOM 1780 N N . LYS A 1 215 ? -9.206 -2.243 30.139 1.00 86.06 215 LYS A N 1
ATOM 1781 C CA . LYS A 1 215 ? -9.405 -3.608 29.599 1.00 86.06 215 LYS A CA 1
ATOM 1782 C C . LYS A 1 215 ? -9.361 -4.712 30.666 1.00 86.06 215 LYS A C 1
ATOM 1784 O O . LYS A 1 215 ? -10.151 -5.645 30.628 1.00 86.06 215 LYS A O 1
ATOM 1789 N N . ASN A 1 216 ? -8.540 -4.550 31.702 1.00 85.06 216 ASN A N 1
ATOM 1790 C CA . ASN A 1 216 ? -8.416 -5.526 32.792 1.00 85.06 216 ASN A CA 1
ATOM 1791 C C . ASN A 1 216 ? -9.328 -5.235 34.000 1.00 85.06 216 ASN A C 1
ATOM 1793 O O . ASN A 1 216 ? -9.169 -5.865 35.043 1.00 85.06 216 ASN A O 1
ATOM 1797 N N . SER A 1 217 ? -10.246 -4.267 33.904 1.00 87.81 217 SER A N 1
ATOM 1798 C CA . SER A 1 217 ? -11.136 -3.937 35.019 1.00 87.81 217 SER A CA 1
ATOM 1799 C C . SER A 1 217 ? -12.093 -5.098 35.341 1.00 87.81 217 SER A C 1
ATOM 1801 O O . SER A 1 217 ? -12.607 -5.743 34.424 1.00 87.81 217 SER A O 1
ATOM 1803 N N . PRO A 1 218 ? -12.404 -5.345 36.625 1.00 88.00 218 PRO A N 1
ATOM 1804 C CA . PRO A 1 218 ? -13.433 -6.311 37.016 1.00 88.00 218 PRO A CA 1
ATOM 1805 C C . PRO A 1 218 ? -14.854 -5.806 36.714 1.00 88.00 218 PRO A C 1
ATOM 1807 O O . PRO A 1 218 ? -15.777 -6.604 36.584 1.00 88.00 218 PRO A O 1
ATOM 1810 N N . HIS A 1 219 ? -15.029 -4.485 36.589 1.00 90.75 219 HIS A N 1
ATOM 1811 C CA . HIS A 1 219 ? -16.302 -3.829 36.287 1.00 90.75 219 HIS A CA 1
ATOM 1812 C C . HIS A 1 219 ? -16.314 -3.266 34.876 1.00 90.75 219 HIS A C 1
ATOM 1814 O O . HIS A 1 219 ? -15.379 -2.565 34.483 1.00 90.75 219 HIS A O 1
ATOM 1820 N N . LYS A 1 220 ? -17.384 -3.568 34.136 1.00 90.69 220 LYS A N 1
ATOM 1821 C CA . LYS A 1 220 ? -17.598 -3.142 32.742 1.00 90.69 220 LYS A CA 1
ATOM 1822 C C . LYS A 1 220 ? -18.877 -2.326 32.550 1.00 90.69 220 LYS A C 1
ATOM 1824 O O . LYS A 1 220 ? -19.177 -1.910 31.433 1.00 90.69 220 LYS A O 1
ATOM 1829 N N . GLU A 1 221 ? -19.615 -2.088 33.630 1.00 93.00 221 GLU A N 1
ATOM 1830 C CA . GLU A 1 221 ? -20.840 -1.294 33.651 1.00 93.00 221 GLU A CA 1
ATOM 1831 C C . GLU A 1 221 ? -20.732 -0.221 34.735 1.00 93.00 221 GLU A C 1
ATOM 1833 O O . GLU A 1 221 ? -20.308 -0.497 35.862 1.00 93.00 221 GLU A O 1
ATOM 1838 N N . THR A 1 222 ? -21.150 1.008 34.426 1.00 92.50 222 THR A N 1
ATOM 1839 C CA . THR A 1 222 ? -21.156 2.102 35.417 1.00 92.50 222 THR A CA 1
ATOM 1840 C C . THR A 1 222 ? -22.129 1.791 36.557 1.00 92.50 222 THR A C 1
ATOM 1842 O O . THR A 1 222 ? -21.873 2.125 37.715 1.00 92.50 222 THR A O 1
ATOM 1845 N N . LYS A 1 223 ? -23.225 1.087 36.237 1.00 92.06 223 LYS A N 1
ATOM 1846 C CA . LYS A 1 223 ? -24.212 0.596 37.204 1.00 92.06 223 LYS A CA 1
ATOM 1847 C C . LYS A 1 223 ? -23.591 -0.358 38.229 1.00 92.06 223 LYS A C 1
ATOM 1849 O O . LYS A 1 223 ? -23.897 -0.233 39.410 1.00 92.06 223 LYS A O 1
ATOM 1854 N N . ASP A 1 224 ? -22.697 -1.253 37.813 1.00 91.88 224 ASP A N 1
ATOM 1855 C CA . ASP A 1 224 ? -22.049 -2.207 38.725 1.00 91.88 224 ASP A CA 1
ATOM 1856 C C . ASP A 1 224 ? -21.163 -1.500 39.753 1.00 91.88 224 ASP A C 1
ATOM 1858 O O . ASP A 1 224 ? -21.155 -1.869 40.927 1.00 91.88 224 ASP A O 1
ATOM 1862 N N . ILE A 1 225 ? -20.445 -0.454 39.328 1.00 92.69 225 ILE A N 1
ATOM 1863 C CA . ILE A 1 225 ? -19.627 0.364 40.233 1.00 92.69 225 ILE A CA 1
ATOM 1864 C C . ILE A 1 225 ? -20.511 1.087 41.246 1.00 92.69 225 ILE A C 1
ATOM 1866 O O . ILE A 1 225 ? -20.198 1.087 42.434 1.00 92.69 225 ILE A O 1
ATOM 1870 N N . LEU A 1 226 ? -21.632 1.658 40.798 1.00 92.12 226 LEU A N 1
ATOM 1871 C CA . LEU A 1 226 ? -22.601 2.294 41.687 1.00 92.12 226 LEU A CA 1
ATOM 1872 C C . LEU A 1 226 ? -23.173 1.300 42.707 1.00 92.12 226 LEU A C 1
ATOM 1874 O O . LEU A 1 226 ? -23.258 1.629 43.888 1.00 92.12 226 LEU A O 1
ATOM 1878 N N . LEU A 1 227 ? -23.527 0.088 42.273 1.00 91.25 227 LEU A N 1
ATOM 1879 C CA . LEU A 1 227 ? -24.051 -0.955 43.153 1.00 91.25 227 LEU A CA 1
ATOM 1880 C C . LEU A 1 227 ? -23.018 -1.371 44.205 1.00 91.25 227 LEU A C 1
ATOM 1882 O O . LEU A 1 227 ? -23.339 -1.367 45.391 1.00 91.25 227 LEU A O 1
ATOM 1886 N N . LYS A 1 228 ? -21.768 -1.627 43.804 1.00 90.62 228 LYS A N 1
ATOM 1887 C CA . LYS A 1 228 ? -20.673 -1.957 44.733 1.00 90.62 228 LYS A CA 1
ATOM 1888 C C . LYS A 1 228 ? -20.320 -0.834 45.698 1.00 90.62 228 LYS A C 1
ATOM 1890 O O . LYS A 1 228 ? -19.984 -1.089 46.854 1.00 90.62 228 LYS A O 1
ATOM 1895 N N . PHE A 1 229 ? -20.373 0.406 45.225 1.00 90.50 229 PHE A N 1
ATOM 1896 C CA . PHE A 1 229 ? -20.206 1.573 46.077 1.00 90.50 229 PHE A CA 1
ATOM 1897 C C . PHE A 1 229 ? -21.353 1.649 47.095 1.00 90.50 229 PHE A C 1
ATOM 1899 O O . PHE A 1 229 ? -21.111 1.815 48.287 1.00 90.50 229 PHE A O 1
ATOM 1906 N N . SER A 1 230 ? -22.597 1.450 46.648 1.00 90.12 230 SER A N 1
ATOM 1907 C CA . SER A 1 230 ? -23.777 1.524 47.511 1.00 90.12 230 SER A CA 1
ATOM 1908 C C . SER A 1 230 ? -23.840 0.423 48.567 1.00 90.12 230 SER A C 1
ATOM 1910 O O . SER A 1 230 ? -24.137 0.724 49.718 1.00 90.12 230 SER A O 1
ATOM 1912 N N . SER A 1 231 ? -23.511 -0.822 48.208 1.00 88.38 231 SER A N 1
ATOM 1913 C CA . SER A 1 231 ? -23.610 -1.974 49.110 1.00 88.38 231 SER A CA 1
ATOM 1914 C C . SER A 1 231 ? -22.630 -1.897 50.277 1.00 88.38 231 SER A C 1
ATOM 1916 O O . SE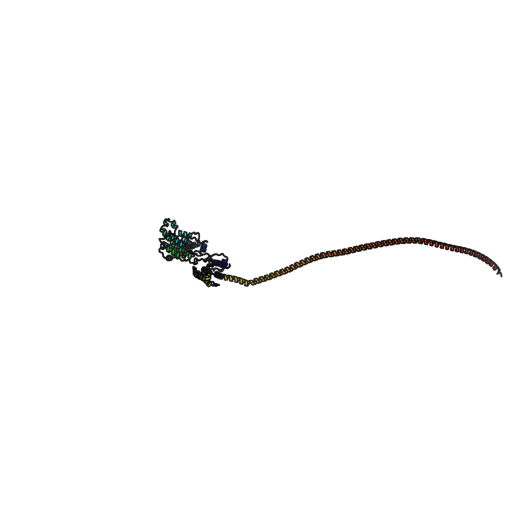R A 1 231 ? -22.940 -2.353 51.375 1.00 88.38 231 SER A O 1
ATOM 1918 N N . GLU A 1 232 ? -21.449 -1.326 50.042 1.00 86.44 232 GLU A N 1
ATOM 1919 C CA . GLU A 1 232 ? -20.397 -1.241 51.055 1.00 86.44 232 GLU A CA 1
ATOM 1920 C C . GLU A 1 232 ? -20.570 -0.007 51.959 1.00 86.44 232 GLU A C 1
ATOM 1922 O O . GLU A 1 232 ? -20.357 -0.081 53.173 1.00 86.44 232 GLU A O 1
ATOM 1927 N N . LEU A 1 233 ? -20.990 1.130 51.383 1.00 85.62 233 LEU A N 1
ATOM 1928 C CA . LEU A 1 233 ? -20.906 2.442 52.037 1.00 85.62 233 LEU A CA 1
ATOM 1929 C C . LEU A 1 233 ? -22.242 3.028 52.496 1.00 85.62 233 LEU A C 1
ATOM 1931 O O . LEU A 1 233 ? -22.239 3.834 53.427 1.00 85.62 233 LEU A O 1
ATOM 1935 N N . LEU A 1 234 ? -23.374 2.688 51.873 1.00 86.62 234 LEU A N 1
ATOM 1936 C CA . LEU A 1 234 ? -24.657 3.324 52.195 1.00 86.62 234 LEU A CA 1
ATOM 1937 C C . LEU A 1 234 ? -25.411 2.592 53.305 1.00 86.62 234 LEU A C 1
ATOM 1939 O O . LEU A 1 234 ? -25.393 1.366 53.410 1.00 86.62 234 LEU A O 1
ATOM 1943 N N . ALA A 1 235 ? -26.092 3.363 54.151 1.00 82.44 235 ALA A N 1
ATOM 1944 C CA . ALA A 1 235 ? -26.926 2.825 55.219 1.00 82.44 235 ALA A CA 1
ATOM 1945 C C . ALA A 1 235 ? -28.336 2.519 54.712 1.00 82.44 235 ALA A C 1
ATOM 1947 O O . ALA A 1 235 ? -28.954 3.375 54.089 1.00 82.44 235 ALA A O 1
ATOM 1948 N N . ASN A 1 236 ? -28.868 1.341 55.056 1.00 74.12 236 ASN A N 1
ATOM 1949 C CA . ASN A 1 236 ? -30.283 0.974 54.887 1.00 74.12 236 ASN A CA 1
ATOM 1950 C C . ASN A 1 236 ? -30.851 1.179 53.468 1.00 74.12 236 ASN A C 1
ATOM 1952 O O . ASN A 1 236 ? -32.050 1.387 53.304 1.00 74.12 236 ASN A O 1
ATOM 1956 N N . MET A 1 237 ? -29.998 1.104 52.445 1.00 69.12 237 MET A N 1
ATOM 1957 C CA . MET A 1 237 ? -30.382 1.226 51.041 1.00 69.12 237 MET A CA 1
ATOM 1958 C C . MET A 1 237 ? -30.285 -0.146 50.376 1.00 69.12 237 MET A C 1
ATOM 1960 O O . MET A 1 237 ? -29.255 -0.810 50.464 1.00 69.12 237 MET A O 1
ATOM 1964 N N . GLY A 1 238 ? -31.371 -0.569 49.726 1.00 74.56 238 GLY A N 1
ATOM 1965 C CA . GLY A 1 238 ? -31.387 -1.754 48.870 1.00 74.56 238 GLY A CA 1
ATOM 1966 C C . GLY A 1 238 ? -30.816 -1.435 47.487 1.00 74.56 238 GLY A C 1
ATOM 1967 O O . GLY A 1 238 ? -29.664 -1.037 47.343 1.00 74.56 238 GLY A O 1
ATOM 1968 N N . ASP A 1 239 ? -31.634 -1.578 46.445 1.00 80.56 239 ASP A N 1
ATOM 1969 C CA . ASP A 1 239 ? -31.229 -1.219 45.084 1.00 80.56 239 ASP A CA 1
ATOM 1970 C C . ASP A 1 239 ? -31.304 0.301 44.851 1.00 80.56 239 ASP A C 1
ATOM 1972 O O . ASP A 1 239 ? -32.327 0.834 44.406 1.00 80.56 239 ASP A O 1
ATOM 1976 N N . ILE A 1 240 ? -30.181 0.985 45.100 1.00 85.19 240 ILE A N 1
ATOM 1977 C CA . ILE A 1 240 ? -30.014 2.435 44.906 1.00 85.19 240 ILE A CA 1
ATOM 1978 C C . ILE A 1 240 ? -30.424 2.905 43.500 1.00 85.19 240 ILE A C 1
ATOM 1980 O O . ILE A 1 240 ? -30.846 4.048 43.311 1.00 85.19 240 ILE A O 1
ATOM 1984 N N . THR A 1 241 ? -30.330 2.036 42.489 1.00 85.62 241 THR A N 1
ATOM 1985 C CA . THR A 1 241 ? -30.596 2.421 41.099 1.00 85.62 241 THR A CA 1
ATOM 1986 C C . THR A 1 241 ? -32.075 2.731 40.873 1.00 85.62 241 THR A C 1
ATOM 1988 O O . THR A 1 241 ? -32.400 3.571 40.033 1.00 85.62 241 THR A O 1
ATOM 1991 N N . ARG A 1 242 ? -32.984 2.132 41.656 1.00 85.75 242 ARG A N 1
ATOM 1992 C CA . ARG A 1 242 ? -34.431 2.393 41.573 1.00 85.75 242 ARG A CA 1
ATOM 1993 C C . ARG A 1 242 ? -34.797 3.762 42.135 1.00 85.75 242 ARG A C 1
ATOM 1995 O O . ARG A 1 242 ? -35.613 4.458 41.529 1.00 85.75 242 ARG A O 1
ATOM 2002 N N . ASP A 1 243 ? -34.186 4.146 43.250 1.00 84.56 243 ASP A N 1
ATOM 2003 C CA . ASP A 1 243 ? -34.438 5.435 43.900 1.00 84.56 243 ASP A CA 1
ATOM 2004 C C . ASP A 1 243 ? -33.850 6.582 43.081 1.00 84.56 243 ASP A C 1
ATOM 2006 O O . ASP A 1 243 ? -34.527 7.572 42.802 1.00 84.56 243 ASP A O 1
ATOM 2010 N N . LEU A 1 244 ? -32.627 6.396 42.582 1.00 87.44 244 LEU A N 1
ATOM 2011 C CA . LEU A 1 244 ? -31.957 7.348 41.701 1.00 87.44 244 LEU A CA 1
ATOM 2012 C C . LEU A 1 244 ? -32.692 7.528 40.362 1.00 87.44 244 LEU A C 1
ATOM 2014 O O . LEU A 1 244 ? -32.812 8.656 39.876 1.00 87.44 244 LEU A O 1
ATOM 2018 N N . LYS A 1 245 ? -33.300 6.470 39.808 1.00 89.31 245 LYS A N 1
ATOM 2019 C CA . LYS A 1 245 ? -34.107 6.569 38.580 1.00 89.31 245 LYS A CA 1
ATOM 2020 C C . LYS A 1 245 ? -35.276 7.552 38.715 1.00 89.31 245 LYS A C 1
ATOM 2022 O O . LYS A 1 245 ? -35.582 8.255 37.754 1.00 89.31 245 LYS A O 1
ATOM 2027 N N . ARG A 1 246 ? -35.897 7.665 39.899 1.00 86.88 246 ARG A N 1
ATOM 2028 C CA . ARG A 1 246 ? -36.978 8.644 40.165 1.00 86.88 246 ARG A CA 1
ATOM 2029 C C . ARG A 1 246 ? -36.487 10.092 40.100 1.00 86.88 246 ARG A C 1
ATOM 2031 O O . ARG A 1 246 ? -37.268 10.992 39.815 1.00 86.88 246 ARG A O 1
ATOM 2038 N N . LEU A 1 247 ? -35.193 10.310 40.333 1.00 86.94 247 LEU A N 1
ATOM 2039 C CA . LEU A 1 247 ? -34.540 11.618 40.258 1.00 86.94 247 LEU A CA 1
ATOM 2040 C C . LEU A 1 247 ? -34.043 11.955 38.843 1.00 86.94 247 LEU A C 1
ATOM 2042 O O . LEU A 1 247 ? -33.465 13.021 38.644 1.00 86.94 247 LEU A O 1
ATOM 2046 N N . GLY A 1 248 ? -34.267 11.073 37.863 1.00 86.00 248 GLY A N 1
ATOM 2047 C CA . GLY A 1 248 ? -33.732 11.203 36.504 1.00 86.00 248 GLY A CA 1
ATOM 2048 C C . GLY A 1 248 ? -32.280 10.734 36.368 1.00 86.00 248 GLY A C 1
ATOM 2049 O O . GLY A 1 248 ? -31.663 10.948 35.330 1.00 86.00 248 GLY A O 1
ATOM 2050 N N . TYR A 1 249 ? -31.721 10.090 37.395 1.00 91.94 249 TYR A N 1
ATOM 2051 C CA . TYR A 1 249 ? -30.369 9.544 37.364 1.00 91.94 249 TYR A CA 1
ATOM 2052 C C . TYR A 1 249 ? -30.402 8.140 36.746 1.00 91.94 249 TYR A C 1
ATOM 2054 O O . TYR A 1 249 ? -30.864 7.183 37.371 1.00 91.94 249 TYR A O 1
ATOM 2062 N N . VAL A 1 250 ? -29.928 8.016 35.504 1.00 91.12 250 VAL A N 1
ATOM 2063 C CA . VAL A 1 250 ? -29.928 6.757 34.743 1.00 91.12 250 VAL A CA 1
ATOM 2064 C C . VAL A 1 250 ? -28.539 6.501 34.164 1.00 91.12 250 VAL A C 1
ATOM 2066 O O . VAL A 1 250 ? -28.011 7.327 33.420 1.00 91.12 250 VAL A O 1
ATOM 2069 N N . LEU A 1 251 ? -27.974 5.341 34.505 1.00 90.94 251 LEU A N 1
ATOM 2070 C CA . LEU A 1 251 ? -26.712 4.832 33.969 1.00 90.94 251 LEU A CA 1
ATOM 2071 C C . LEU A 1 251 ? -27.019 3.742 32.943 1.00 90.94 251 LEU A C 1
ATOM 2073 O O . LEU A 1 251 ? -27.720 2.781 33.271 1.00 90.94 251 LEU A O 1
ATOM 2077 N N . GLU A 1 252 ? -26.515 3.886 31.720 1.00 89.81 252 GLU A N 1
ATOM 2078 C CA . GLU A 1 252 ? -26.822 2.960 30.615 1.00 89.81 252 GLU A CA 1
ATOM 2079 C C . GLU A 1 252 ? -25.558 2.373 29.980 1.00 89.81 252 GLU A C 1
ATOM 2081 O O . GLU A 1 252 ? -25.651 1.429 29.193 1.00 89.81 252 GLU A O 1
ATOM 2086 N N . HIS A 1 253 ? -24.369 2.905 30.286 1.00 91.38 253 HIS A N 1
ATOM 2087 C CA . HIS A 1 253 ? -23.157 2.442 29.629 1.00 91.38 253 HIS A CA 1
ATOM 2088 C C . HIS A 1 253 ? -22.758 1.030 30.078 1.00 91.38 253 HIS A C 1
ATOM 2090 O O . HIS A 1 253 ? -22.469 0.775 31.252 1.00 91.38 253 HIS A O 1
ATOM 2096 N N . LYS A 1 254 ? -22.655 0.142 29.086 1.00 90.56 254 LYS A N 1
ATOM 2097 C CA . LYS A 1 254 ? -22.105 -1.207 29.191 1.00 90.56 254 LYS A CA 1
ATOM 2098 C C . LYS A 1 254 ? -21.009 -1.395 28.151 1.00 90.56 254 LYS A C 1
ATOM 2100 O O . LYS A 1 254 ? -21.249 -1.213 26.958 1.00 90.56 254 LYS A O 1
ATOM 2105 N N . GLN A 1 255 ? -19.816 -1.758 28.607 1.00 89.56 255 GLN A N 1
ATOM 2106 C CA . GLN A 1 255 ? -18.672 -2.035 27.747 1.00 89.56 255 GLN A CA 1
ATOM 2107 C C . GLN A 1 255 ? -18.673 -3.508 27.329 1.00 89.56 255 GLN A C 1
ATOM 2109 O O . GLN A 1 255 ? -18.720 -4.402 28.176 1.00 89.56 255 GLN A O 1
ATOM 2114 N N . PHE A 1 256 ? -18.625 -3.767 26.021 1.00 85.94 256 PHE A N 1
ATOM 2115 C CA . PHE A 1 256 ? -18.631 -5.124 25.476 1.00 85.94 256 PHE A CA 1
ATOM 2116 C C . PHE A 1 256 ? -17.226 -5.571 25.063 1.00 85.94 256 PHE A C 1
ATOM 2118 O O . PHE A 1 256 ? -16.345 -4.765 24.777 1.00 85.94 256 PHE A O 1
ATOM 2125 N N . PHE A 1 257 ? -17.027 -6.887 24.948 1.00 85.94 257 PHE A N 1
ATOM 2126 C CA . PHE A 1 257 ? -15.746 -7.475 24.537 1.00 85.94 257 PHE A CA 1
ATOM 2127 C C . PHE A 1 257 ? -15.212 -6.913 23.204 1.00 85.94 257 PHE A C 1
ATOM 2129 O O . PHE A 1 257 ? -14.014 -6.685 23.057 1.00 85.94 257 PHE A O 1
ATOM 2136 N N . LEU A 1 258 ? -16.099 -6.665 22.233 1.00 85.38 258 LEU A N 1
ATOM 2137 C CA . LEU A 1 258 ? -15.731 -6.133 20.915 1.00 85.38 258 LEU A CA 1
ATOM 2138 C C . LEU A 1 258 ? -15.172 -4.704 20.964 1.00 85.38 258 LEU A C 1
ATOM 2140 O O . LEU A 1 258 ? -14.460 -4.314 20.036 1.00 85.38 258 LEU A O 1
ATOM 2144 N N . ASP A 1 259 ? -15.478 -3.937 22.016 1.00 82.44 259 ASP A N 1
ATOM 2145 C CA . ASP A 1 259 ? -14.957 -2.580 22.196 1.00 82.44 259 ASP A CA 1
ATOM 2146 C C . ASP A 1 259 ? -13.483 -2.591 22.609 1.00 82.44 259 ASP A C 1
ATOM 2148 O O . ASP A 1 259 ? -12.714 -1.740 22.165 1.00 82.44 259 ASP A O 1
ATOM 2152 N N . GLU A 1 260 ? -13.084 -3.583 23.407 1.00 85.12 260 GLU A N 1
ATOM 2153 C CA . GLU A 1 260 ? -11.719 -3.741 23.923 1.00 85.12 260 GLU A CA 1
ATOM 2154 C C . GLU A 1 260 ? -10.784 -4.465 22.943 1.00 85.12 260 GLU A C 1
ATOM 2156 O O . GLU A 1 260 ? -9.550 -4.369 23.048 1.00 85.12 260 GLU A O 1
ATOM 2161 N N . PHE A 1 261 ? -11.380 -5.202 22.004 1.00 86.31 261 PHE A N 1
ATOM 2162 C CA . PHE A 1 261 ? -10.693 -6.094 21.088 1.00 86.31 261 PHE A CA 1
ATOM 2163 C C . PHE A 1 261 ? -9.723 -5.351 20.157 1.00 86.31 261 PHE A C 1
ATOM 2165 O O . PHE A 1 261 ? -10.058 -4.339 19.540 1.00 86.31 261 PHE A O 1
ATOM 2172 N N . ASN A 1 262 ? -8.503 -5.881 20.022 1.00 86.38 262 ASN A N 1
ATOM 2173 C CA . ASN A 1 262 ? -7.500 -5.320 19.123 1.00 86.38 262 ASN A CA 1
ATOM 2174 C C . ASN A 1 262 ? -7.629 -5.915 17.713 1.00 86.38 262 ASN A C 1
ATOM 2176 O O . ASN A 1 262 ? -7.229 -7.057 17.469 1.00 86.38 262 ASN A O 1
ATOM 2180 N N . TYR A 1 263 ? -8.132 -5.112 16.776 1.00 87.88 263 TYR A N 1
ATOM 2181 C CA . TYR A 1 263 ? -8.326 -5.512 15.383 1.00 87.88 263 TYR A CA 1
ATOM 2182 C C . TYR A 1 263 ? -7.053 -5.449 14.517 1.00 87.88 263 TYR A C 1
ATOM 2184 O O . TYR A 1 263 ? -7.108 -5.827 13.348 1.00 87.88 263 TYR A O 1
ATOM 2192 N N . ALA A 1 264 ? -5.909 -5.014 15.055 1.00 88.69 264 ALA A N 1
ATOM 2193 C CA . ALA A 1 264 ? -4.649 -5.005 14.318 1.00 88.69 264 ALA A CA 1
ATOM 2194 C C . ALA A 1 264 ? -4.223 -6.420 13.896 1.00 88.69 264 ALA A C 1
ATOM 2196 O O . ALA A 1 264 ? -4.394 -7.389 14.639 1.00 88.69 264 ALA A O 1
ATOM 2197 N N . PHE A 1 265 ? -3.618 -6.522 12.711 1.00 89.94 265 PHE A N 1
ATOM 2198 C CA . PHE A 1 265 ? -3.080 -7.771 12.175 1.00 89.94 265 PHE A CA 1
ATOM 2199 C C . PHE A 1 265 ? -1.562 -7.797 12.348 1.00 89.94 265 PHE A C 1
ATOM 2201 O O . PHE A 1 265 ? -0.832 -7.109 11.629 1.00 89.94 265 PHE A O 1
ATOM 2208 N N . GLN A 1 266 ? -1.071 -8.615 13.271 1.00 88.38 266 GLN A N 1
ATOM 2209 C CA . GLN A 1 266 ? 0.347 -8.858 13.525 1.00 88.38 266 GLN A CA 1
ATOM 2210 C C . GLN A 1 266 ? 0.832 -10.129 12.820 1.00 88.38 266 GLN A C 1
ATOM 2212 O O . GLN A 1 266 ? 1.828 -10.095 12.088 1.00 88.38 266 GLN A O 1
ATOM 2217 N N . ASN A 1 267 ? 0.108 -11.231 12.985 1.00 88.81 267 ASN A N 1
ATOM 2218 C CA . ASN A 1 267 ? 0.391 -12.521 12.384 1.00 88.81 267 ASN A CA 1
ATOM 2219 C C . ASN A 1 267 ? -0.864 -13.081 11.708 1.00 88.81 267 ASN A C 1
ATOM 2221 O O . ASN A 1 267 ? -1.699 -13.732 12.332 1.00 88.81 267 ASN A O 1
ATOM 2225 N N . LEU A 1 268 ? -0.935 -12.911 10.385 1.00 86.50 268 LEU A N 1
ATOM 2226 C CA . LEU A 1 268 ? -2.038 -13.395 9.545 1.00 86.50 268 LEU A CA 1
ATOM 2227 C C . LEU A 1 268 ? -2.367 -14.880 9.736 1.00 86.50 268 LEU A C 1
ATOM 2229 O O . LEU A 1 268 ? -3.509 -15.274 9.523 1.00 86.50 268 LEU A O 1
ATOM 2233 N N . ALA A 1 269 ? -1.388 -15.704 10.123 1.00 81.62 269 ALA A N 1
ATOM 2234 C CA . ALA A 1 269 ? -1.611 -17.128 10.333 1.00 81.62 269 ALA A CA 1
ATOM 2235 C C . ALA A 1 269 ? -2.462 -17.420 11.573 1.00 81.62 269 ALA A C 1
ATOM 2237 O O . ALA A 1 269 ? -3.034 -18.501 11.632 1.00 81.62 269 ALA A O 1
ATOM 2238 N N . VAL A 1 270 ? -2.533 -16.506 12.544 1.00 87.50 270 VAL A N 1
ATOM 2239 C CA . VAL A 1 270 ? -3.248 -16.673 13.821 1.00 87.50 270 VAL A CA 1
ATOM 2240 C C . VAL A 1 270 ? -4.423 -15.703 13.918 1.00 87.50 270 VAL A C 1
ATOM 2242 O O . VAL A 1 270 ? -5.516 -16.104 14.308 1.00 87.50 270 VAL A O 1
ATOM 2245 N N . ASP A 1 271 ? -4.228 -14.457 13.493 1.00 89.94 271 ASP A N 1
ATOM 2246 C CA . ASP A 1 271 ? -5.180 -13.363 13.711 1.00 89.94 271 ASP A CA 1
ATOM 2247 C C . ASP A 1 271 ? -6.502 -13.535 12.961 1.00 89.94 271 ASP A C 1
ATOM 2249 O O . ASP A 1 271 ? -7.520 -13.020 13.400 1.00 89.94 271 ASP A O 1
ATOM 2253 N N . LEU A 1 272 ? -6.508 -14.266 11.842 1.00 89.19 272 LEU A N 1
ATOM 2254 C CA . LEU A 1 272 ? -7.725 -14.552 11.072 1.00 89.19 272 LEU A CA 1
ATOM 2255 C C . LEU A 1 272 ? -8.518 -15.751 11.614 1.00 89.19 272 LEU A C 1
ATOM 2257 O O . LEU A 1 272 ? -9.659 -15.959 11.204 1.00 89.19 272 LEU A O 1
ATOM 2261 N N . ARG A 1 273 ? -7.939 -16.539 12.531 1.00 90.75 273 ARG A N 1
ATOM 2262 C CA . ARG A 1 273 ? -8.574 -17.757 13.063 1.00 90.75 273 ARG A CA 1
ATOM 2263 C C . ARG A 1 273 ? -9.724 -17.463 14.019 1.00 90.75 273 ARG A C 1
ATOM 2265 O O . ARG A 1 273 ? -10.519 -18.354 14.290 1.00 90.75 273 ARG A O 1
ATOM 2272 N N . ASP A 1 274 ? -9.790 -16.258 14.580 1.00 88.00 274 ASP A N 1
ATOM 2273 C CA . ASP A 1 274 ? -10.836 -15.862 15.527 1.00 88.00 274 ASP A CA 1
ATOM 2274 C C . ASP A 1 274 ? -12.207 -15.634 14.864 1.00 88.00 274 ASP A C 1
ATOM 2276 O O . ASP A 1 274 ? -13.242 -15.674 15.535 1.00 88.00 274 ASP A O 1
ATOM 2280 N N . GLY A 1 275 ? -12.212 -15.383 13.553 1.00 87.69 275 GLY A N 1
ATOM 2281 C CA . GLY A 1 275 ? -13.366 -14.953 12.772 1.00 87.69 275 GLY A CA 1
ATOM 2282 C C . GLY A 1 275 ? -13.784 -13.499 12.999 1.00 87.69 275 GLY A C 1
ATOM 2283 O O . GLY A 1 275 ? -14.327 -12.906 12.078 1.00 87.69 275 GLY A O 1
ATOM 2284 N N . ILE A 1 276 ? -13.474 -12.903 14.156 1.00 90.56 276 ILE A N 1
ATOM 2285 C CA . ILE A 1 276 ? -13.855 -11.534 14.546 1.00 90.56 276 ILE A CA 1
ATOM 2286 C C . ILE A 1 276 ? -13.186 -10.496 13.638 1.00 90.56 276 ILE A C 1
ATOM 2288 O O . ILE A 1 276 ? -13.838 -9.571 13.144 1.00 90.56 276 ILE A O 1
ATOM 2292 N N . ARG A 1 277 ? -11.876 -10.636 13.391 1.00 91.00 277 ARG A N 1
ATOM 2293 C CA . ARG A 1 277 ? -11.153 -9.687 12.530 1.00 91.00 277 ARG A CA 1
ATOM 2294 C C . ARG A 1 277 ? -11.606 -9.793 11.084 1.00 91.00 277 ARG A C 1
ATOM 2296 O O . ARG A 1 277 ? -11.786 -8.774 10.424 1.00 91.00 277 ARG A O 1
ATOM 2303 N N . LEU A 1 278 ? -11.824 -11.017 10.603 1.00 90.19 278 LEU A N 1
ATOM 2304 C CA . LEU A 1 278 ? -12.302 -11.253 9.245 1.00 90.19 278 LEU A CA 1
ATOM 2305 C C . LEU A 1 278 ? -13.691 -10.641 9.039 1.00 90.19 278 LEU A C 1
ATOM 2307 O O . LEU A 1 278 ? -13.880 -9.904 8.075 1.00 90.19 278 LEU A O 1
ATOM 2311 N N . THR A 1 279 ? -14.639 -10.880 9.948 1.00 90.00 279 THR A N 1
ATOM 2312 C CA . THR A 1 279 ? -15.987 -10.297 9.859 1.00 90.00 279 THR A CA 1
ATOM 2313 C C . THR A 1 279 ? -15.955 -8.782 9.905 1.00 90.00 279 THR A C 1
ATOM 2315 O O . THR A 1 279 ? -16.663 -8.151 9.128 1.00 90.00 279 THR A O 1
ATOM 2318 N N . ARG A 1 280 ? -15.081 -8.185 10.727 1.00 87.62 280 ARG A N 1
ATOM 2319 C CA . ARG A 1 280 ? -14.922 -6.728 10.759 1.00 87.62 280 ARG A CA 1
ATOM 2320 C C . ARG A 1 280 ? -14.399 -6.171 9.437 1.00 87.62 280 ARG A C 1
ATOM 2322 O O . ARG A 1 280 ? -14.867 -5.137 8.975 1.00 87.62 280 ARG A O 1
ATOM 2329 N N . VAL A 1 281 ? -13.448 -6.857 8.806 1.00 88.62 281 VAL A N 1
ATOM 2330 C CA . VAL A 1 281 ? -12.971 -6.477 7.468 1.00 88.62 281 VAL A CA 1
ATOM 2331 C C . VAL A 1 281 ? -14.104 -6.595 6.445 1.00 88.62 281 VAL A C 1
ATOM 2333 O O . VAL A 1 281 ? -14.226 -5.727 5.585 1.00 88.62 281 VAL A O 1
ATOM 2336 N N . MET A 1 282 ? -14.960 -7.619 6.544 1.00 86.94 282 MET A N 1
ATOM 2337 C CA . MET A 1 282 ? -16.104 -7.776 5.636 1.00 86.94 282 MET A CA 1
ATOM 2338 C C . MET A 1 282 ? -17.143 -6.670 5.818 1.00 86.94 282 MET A C 1
ATOM 2340 O O . MET A 1 282 ? -17.631 -6.148 4.823 1.00 86.94 282 MET A O 1
ATOM 2344 N N . GLU A 1 283 ? -17.428 -6.257 7.053 1.00 86.38 283 GLU A N 1
ATOM 2345 C CA . GLU A 1 283 ? -18.292 -5.103 7.338 1.00 86.38 283 GLU A CA 1
ATOM 2346 C C . GLU A 1 283 ? -17.803 -3.825 6.661 1.00 86.38 283 GLU A C 1
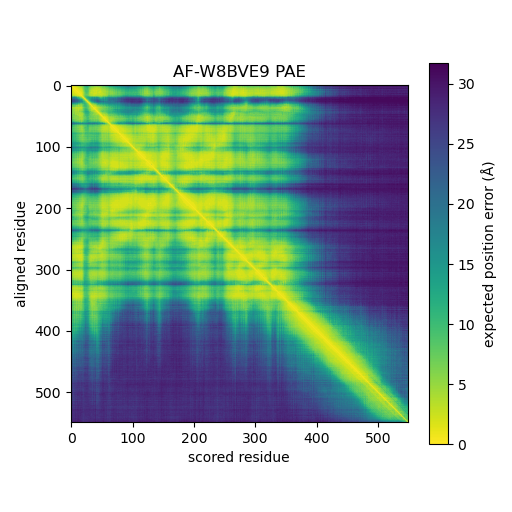ATOM 2348 O O . GLU A 1 283 ? -18.581 -3.142 6.001 1.00 86.38 283 GLU A O 1
ATOM 2353 N N . ILE A 1 284 ? -16.504 -3.530 6.776 1.00 84.06 284 ILE A N 1
ATOM 2354 C CA . ILE A 1 284 ? -15.898 -2.328 6.186 1.00 84.06 284 ILE A CA 1
ATOM 2355 C C . ILE A 1 284 ? -15.965 -2.385 4.656 1.00 84.06 284 ILE A C 1
ATOM 2357 O O . ILE A 1 284 ? -16.287 -1.395 4.007 1.00 84.06 284 ILE A O 1
ATOM 2361 N N . ILE A 1 285 ? -15.678 -3.549 4.070 1.00 83.50 285 ILE A N 1
ATOM 2362 C CA . ILE A 1 285 ? -15.674 -3.735 2.614 1.00 83.50 285 ILE A CA 1
ATOM 2363 C C . ILE A 1 285 ? -17.093 -3.679 2.026 1.00 83.50 285 ILE A C 1
ATOM 2365 O O . ILE A 1 285 ? -17.278 -3.140 0.934 1.00 83.50 285 ILE A O 1
ATOM 2369 N N . LEU A 1 286 ? -18.081 -4.250 2.720 1.00 82.06 286 LEU A N 1
ATOM 2370 C CA . LEU A 1 286 ? -19.476 -4.318 2.273 1.00 82.06 286 LEU A CA 1
ATOM 2371 C C . LEU A 1 286 ? -20.320 -3.120 2.733 1.00 82.06 286 LEU A C 1
ATOM 2373 O O . LEU A 1 286 ? -21.484 -3.044 2.349 1.00 82.06 286 LEU A O 1
ATOM 2377 N N . LEU A 1 287 ? -19.750 -2.206 3.530 1.00 81.00 287 LEU A N 1
ATOM 2378 C CA . LEU A 1 287 ? -20.447 -1.081 4.169 1.00 81.00 287 LEU A CA 1
ATOM 2379 C C . LEU A 1 287 ? -21.688 -1.543 4.961 1.00 81.00 287 LEU A C 1
ATOM 2381 O O . LEU A 1 287 ? -22.782 -1.000 4.819 1.00 81.00 287 LEU A O 1
ATOM 2385 N N . ARG A 1 288 ? -21.506 -2.584 5.784 1.00 80.56 288 ARG A N 1
ATOM 2386 C CA . ARG A 1 288 ? -22.533 -3.199 6.646 1.00 80.56 288 ARG A CA 1
ATOM 2387 C C . ARG A 1 288 ? -22.170 -3.041 8.126 1.00 80.56 288 ARG A C 1
ATOM 2389 O O . ARG A 1 288 ? -20.998 -3.120 8.476 1.00 80.56 288 ARG A O 1
ATOM 2396 N N . GLU A 1 289 ? -23.167 -2.886 9.000 1.00 78.00 289 GLU A N 1
ATOM 2397 C CA . GLU A 1 289 ? -22.978 -2.753 10.464 1.00 78.00 289 GLU A CA 1
ATOM 2398 C C . GLU A 1 289 ? -23.683 -3.849 11.293 1.00 78.00 289 GLU A C 1
ATOM 2400 O O . GLU A 1 289 ? -23.781 -3.770 12.524 1.00 78.00 289 GLU A O 1
ATOM 2405 N N . ASP A 1 290 ? -24.241 -4.863 10.636 1.00 84.88 290 ASP A N 1
ATOM 2406 C CA . ASP A 1 290 ? -25.061 -5.896 11.269 1.00 84.88 290 ASP A CA 1
ATOM 2407 C C . ASP A 1 290 ? -24.265 -7.127 11.728 1.00 84.88 290 ASP A C 1
ATOM 2409 O O . ASP A 1 290 ? -24.694 -7.819 12.656 1.00 84.88 290 ASP A O 1
ATOM 2413 N N . LEU A 1 291 ? -23.100 -7.394 11.133 1.00 84.25 291 LEU A N 1
ATOM 2414 C CA . LEU A 1 291 ? -22.353 -8.638 11.350 1.00 84.25 291 LEU A CA 1
ATOM 2415 C C . LEU A 1 291 ? -21.721 -8.697 12.747 1.00 84.25 291 LEU A C 1
ATOM 2417 O O . LEU A 1 291 ? -21.803 -9.723 13.422 1.00 84.25 291 LEU A O 1
ATOM 2421 N N . SER A 1 292 ? -21.145 -7.597 13.227 1.00 84.88 292 SER A N 1
ATOM 2422 C CA . SER A 1 292 ? -20.471 -7.500 14.524 1.00 84.88 292 SER A CA 1
ATOM 2423 C C . SER A 1 292 ? -21.418 -7.806 15.684 1.00 84.88 292 SER A C 1
ATOM 2425 O O . SER A 1 292 ? -21.000 -8.388 16.682 1.00 84.88 292 SER A O 1
ATOM 2427 N N . LYS A 1 293 ? -22.712 -7.487 15.540 1.00 85.56 293 LYS A N 1
ATOM 2428 C CA . LYS A 1 293 ? -23.745 -7.759 16.554 1.00 85.56 293 LYS A CA 1
ATOM 2429 C C . LYS A 1 293 ? -24.100 -9.247 16.660 1.00 85.56 293 LYS A C 1
ATOM 2431 O O . LYS A 1 293 ? -24.593 -9.678 17.695 1.00 85.56 293 LYS A O 1
ATOM 2436 N N . GLN A 1 294 ? -23.848 -10.029 15.609 1.00 88.88 294 GLN A N 1
ATOM 2437 C CA . GLN A 1 294 ? -24.172 -11.459 15.538 1.00 88.88 294 GLN A CA 1
ATOM 2438 C C . GLN A 1 294 ? -22.990 -12.362 15.930 1.00 88.88 294 GLN A C 1
ATOM 2440 O O . GLN A 1 294 ? -23.126 -13.589 15.942 1.00 88.88 294 GLN A O 1
ATOM 2445 N N . LEU A 1 295 ? -21.825 -11.779 16.234 1.00 89.38 295 LEU A N 1
ATOM 2446 C CA . LEU A 1 295 ? -20.623 -12.523 16.597 1.00 89.38 295 LEU A CA 1
ATOM 2447 C C . LEU A 1 295 ? -20.766 -13.235 17.941 1.00 89.38 295 LEU A C 1
ATOM 2449 O O . LEU A 1 295 ? -21.267 -12.689 18.922 1.00 89.38 295 LEU A O 1
ATOM 2453 N N . ARG A 1 296 ? -20.221 -14.452 18.010 1.00 89.75 296 ARG A N 1
ATOM 2454 C CA . ARG A 1 296 ? -20.065 -15.195 19.263 1.00 89.75 296 ARG A CA 1
ATOM 2455 C C . ARG A 1 296 ? -18.729 -14.826 19.889 1.00 89.75 296 ARG A C 1
ATOM 2457 O O . ARG A 1 296 ? -17.676 -15.278 19.432 1.00 89.75 296 ARG A O 1
ATOM 2464 N N . VAL A 1 297 ? -18.786 -14.005 20.931 1.00 86.69 297 VAL A N 1
ATOM 2465 C CA . VAL A 1 297 ? -17.618 -13.527 21.678 1.00 86.69 297 VAL A CA 1
ATOM 2466 C C . VAL A 1 297 ? -17.740 -13.844 23.172 1.00 86.69 297 VAL A C 1
ATOM 2468 O O . VAL A 1 297 ? -18.854 -13.822 23.693 1.00 86.69 297 VAL A O 1
ATOM 2471 N N . PRO A 1 298 ? -16.625 -14.122 23.877 1.00 85.75 298 PRO A N 1
ATOM 2472 C CA . PRO A 1 298 ? -15.259 -14.286 23.364 1.00 85.75 298 PRO A CA 1
ATOM 2473 C C . PRO A 1 298 ? -15.090 -15.597 22.568 1.00 85.75 298 PRO A C 1
ATOM 2475 O O . PRO A 1 298 ? -15.611 -16.640 22.951 1.00 85.75 298 PRO A O 1
ATOM 2478 N N . ALA A 1 299 ? -14.353 -15.555 21.451 1.00 85.19 299 ALA A N 1
ATOM 2479 C CA . ALA A 1 299 ? -14.178 -16.690 20.531 1.00 85.19 299 ALA A CA 1
ATOM 2480 C C . ALA A 1 299 ? -13.115 -17.698 21.024 1.00 85.19 299 ALA A C 1
ATOM 2482 O O . ALA A 1 299 ? -12.076 -17.922 20.388 1.00 85.19 299 ALA A O 1
ATOM 2483 N N . ILE A 1 300 ? -13.357 -18.292 22.193 1.00 86.50 300 ILE A N 1
ATOM 2484 C CA . ILE A 1 300 ? -12.418 -19.209 22.855 1.00 86.50 300 ILE A CA 1
ATOM 2485 C C . ILE A 1 300 ? -12.492 -20.592 22.202 1.00 86.50 300 ILE A C 1
ATOM 2487 O O . ILE A 1 300 ? -11.462 -21.158 21.835 1.00 86.50 300 ILE A O 1
ATOM 2491 N N . SER A 1 301 ? -13.707 -21.109 22.000 1.00 91.81 301 SER A N 1
ATOM 2492 C CA . SER A 1 301 ? -13.936 -22.440 21.432 1.00 91.81 301 SER A CA 1
ATOM 2493 C C . SER A 1 301 ? -13.786 -22.454 19.909 1.00 91.81 301 SER A C 1
ATOM 2495 O O . SER A 1 301 ? -14.235 -21.537 19.214 1.00 91.81 301 SER A O 1
ATOM 2497 N N . ARG A 1 302 ? -13.238 -23.549 19.361 1.00 91.88 302 ARG A N 1
ATOM 2498 C CA . ARG A 1 302 ? -13.140 -23.776 17.906 1.00 91.88 302 ARG A CA 1
ATOM 2499 C C . ARG A 1 302 ? -14.501 -23.647 17.214 1.00 91.88 302 ARG A C 1
ATOM 2501 O O . ARG A 1 302 ? -14.580 -23.062 16.139 1.00 91.88 302 ARG A O 1
ATOM 2508 N N . LEU A 1 303 ? -15.578 -24.122 17.842 1.00 91.75 303 LEU A N 1
ATOM 2509 C CA . LEU A 1 303 ? -16.929 -24.046 17.276 1.00 91.75 303 LEU A CA 1
ATOM 2510 C C . LEU A 1 303 ? -17.413 -22.590 17.146 1.00 91.75 303 LEU A C 1
ATOM 2512 O O . LEU A 1 303 ? -18.000 -22.224 16.129 1.00 91.75 303 LEU A O 1
ATOM 2516 N N . GLN A 1 304 ? -17.107 -21.738 18.131 1.00 92.19 304 GLN A N 1
ATOM 2517 C CA . GLN A 1 304 ? -17.418 -20.302 18.076 1.00 92.19 304 GLN A CA 1
ATOM 2518 C C . GLN A 1 304 ? -16.630 -19.606 16.960 1.00 92.19 304 GLN A C 1
ATOM 2520 O O . GLN A 1 304 ? -17.204 -18.832 16.198 1.00 92.19 304 GLN A O 1
ATOM 2525 N N . ARG A 1 305 ? -15.339 -19.933 16.812 1.00 93.62 305 ARG A N 1
ATOM 2526 C CA . ARG A 1 305 ? -14.487 -19.406 15.733 1.00 93.62 305 ARG A CA 1
ATOM 2527 C C . ARG A 1 305 ? -15.016 -19.778 14.349 1.00 93.62 305 ARG A C 1
ATOM 2529 O O . ARG A 1 305 ? -15.143 -18.909 13.493 1.00 93.62 305 ARG A O 1
ATOM 2536 N N . ILE A 1 306 ? -15.398 -21.042 14.147 1.00 93.31 306 ILE A N 1
ATOM 2537 C CA . ILE A 1 306 ? -15.981 -21.516 12.880 1.00 93.31 306 ILE A CA 1
ATOM 2538 C C . ILE A 1 306 ? -17.286 -20.785 12.571 1.00 93.31 306 ILE A C 1
ATOM 2540 O O . ILE A 1 306 ? -17.507 -20.390 11.428 1.00 93.31 306 ILE A O 1
ATOM 2544 N N . TYR A 1 307 ? -18.146 -20.582 13.572 1.00 94.06 307 TYR A N 1
ATOM 2545 C CA . TYR A 1 307 ? -19.372 -19.806 13.400 1.00 94.06 307 TYR A CA 1
ATOM 2546 C C . TYR A 1 307 ? -19.072 -18.365 12.953 1.00 94.06 307 TYR A C 1
ATOM 2548 O O . TYR A 1 307 ? -19.644 -17.908 11.965 1.00 94.06 307 TYR A O 1
ATOM 2556 N N . ASN A 1 308 ? -18.135 -17.680 13.618 1.00 93.88 308 ASN A N 1
ATOM 2557 C CA . ASN A 1 308 ? -17.762 -16.303 13.282 1.00 93.88 308 ASN A CA 1
ATOM 2558 C C . ASN A 1 308 ? -17.156 -16.199 11.871 1.00 93.88 308 ASN A C 1
ATOM 2560 O O . ASN A 1 308 ? -17.535 -15.324 11.100 1.00 93.88 308 ASN A O 1
ATOM 2564 N N . VAL A 1 309 ? -16.264 -17.117 11.487 1.00 92.62 309 VAL A N 1
ATOM 2565 C CA . VAL A 1 309 ? -15.707 -17.150 10.123 1.00 92.62 309 VAL A CA 1
ATOM 2566 C C . VAL A 1 309 ? -16.805 -17.410 9.086 1.00 92.62 309 VAL A C 1
ATOM 2568 O O . VAL A 1 309 ? -16.857 -16.722 8.067 1.00 92.62 309 VAL A O 1
ATOM 2571 N N . ASN A 1 310 ? -17.714 -18.355 9.350 1.00 93.06 310 ASN A N 1
ATOM 2572 C CA . ASN A 1 310 ? -18.849 -18.630 8.465 1.00 93.06 310 ASN A CA 1
ATOM 2573 C C . ASN A 1 310 ? -19.748 -17.408 8.277 1.00 93.06 310 ASN A C 1
ATOM 2575 O O . ASN A 1 310 ? -20.233 -17.194 7.171 1.00 93.06 310 ASN A O 1
ATOM 2579 N N . LEU A 1 311 ? -19.957 -16.598 9.316 1.00 92.38 311 LEU A N 1
ATOM 2580 C CA . LEU A 1 311 ? -20.728 -15.361 9.209 1.00 92.38 311 LEU A CA 1
ATOM 2581 C C . LEU A 1 311 ? -20.108 -14.404 8.175 1.00 92.38 311 LEU A C 1
ATOM 2583 O O . LEU A 1 311 ? -20.811 -13.895 7.306 1.00 92.38 311 LEU A O 1
ATOM 2587 N N . GLY A 1 312 ? -18.783 -14.228 8.209 1.00 89.88 312 GLY A N 1
ATOM 2588 C CA . GLY A 1 312 ? -18.065 -13.397 7.236 1.00 89.88 312 GLY A CA 1
ATOM 2589 C C . GLY A 1 312 ? -18.104 -13.962 5.813 1.00 89.88 312 GLY A C 1
ATOM 2590 O O . GLY A 1 312 ? -18.309 -13.216 4.857 1.00 89.88 312 GLY A O 1
ATOM 2591 N N . LEU A 1 313 ? -17.957 -15.283 5.661 1.00 89.81 313 LEU A N 1
ATOM 2592 C CA . LEU A 1 313 ? -18.037 -15.946 4.353 1.00 89.81 313 LEU A CA 1
ATOM 2593 C C . LEU A 1 313 ? -19.452 -15.902 3.756 1.00 89.81 313 LEU A C 1
ATOM 2595 O O . LEU A 1 313 ? -19.598 -15.717 2.549 1.00 89.81 313 LEU A O 1
ATOM 2599 N N . ARG A 1 314 ? -20.498 -16.025 4.582 1.00 89.69 314 ARG A N 1
ATOM 2600 C CA . ARG A 1 314 ? -21.894 -15.874 4.141 1.00 89.69 314 ARG A CA 1
ATOM 2601 C C . ARG A 1 314 ? -22.170 -14.460 3.651 1.00 89.69 314 ARG A C 1
ATOM 2603 O O . ARG A 1 314 ? -22.710 -14.314 2.562 1.00 89.69 314 ARG A O 1
ATOM 2610 N N . ALA A 1 315 ? -21.709 -13.442 4.379 1.00 87.94 315 ALA A N 1
ATOM 2611 C CA . ALA A 1 315 ? -21.849 -12.048 3.957 1.00 87.94 315 ALA A CA 1
ATOM 2612 C C . ALA A 1 315 ? -21.179 -11.774 2.596 1.00 87.94 315 ALA A C 1
ATOM 2614 O O . ALA A 1 315 ? -21.717 -11.030 1.779 1.00 87.94 315 ALA A O 1
ATOM 2615 N N . LEU A 1 316 ? -20.034 -12.411 2.317 1.00 86.06 316 LEU A N 1
ATOM 2616 C CA . LEU A 1 316 ? -19.416 -12.374 0.987 1.00 86.06 316 LEU A CA 1
ATOM 2617 C C . LEU A 1 316 ? -20.289 -13.052 -0.074 1.00 86.06 316 LEU A C 1
ATOM 2619 O O . LEU A 1 316 ? -20.491 -12.491 -1.150 1.00 86.06 316 LEU A O 1
ATOM 2623 N N . SER A 1 317 ? -20.808 -14.246 0.217 1.00 85.88 317 SER A N 1
ATOM 2624 C CA . SER A 1 317 ? -21.666 -14.981 -0.716 1.00 85.88 317 SER A CA 1
ATOM 2625 C C . SER A 1 317 ? -22.953 -14.220 -1.049 1.00 85.88 317 SER A C 1
ATOM 2627 O O . SER A 1 317 ? -23.371 -14.235 -2.202 1.00 85.88 317 SER A O 1
ATOM 2629 N N . GLU A 1 318 ? -23.560 -13.546 -0.069 1.00 86.44 318 GLU A N 1
ATOM 2630 C CA . GLU A 1 318 ? -24.741 -12.685 -0.251 1.00 86.44 318 GLU A CA 1
ATOM 2631 C C . GLU A 1 318 ? -24.453 -11.474 -1.147 1.00 86.44 318 GLU A C 1
ATOM 2633 O O . GLU A 1 318 ? -25.331 -11.013 -1.866 1.00 86.44 318 GLU A O 1
ATOM 2638 N N . ALA A 1 319 ? -23.218 -10.969 -1.140 1.00 81.44 319 ALA A N 1
ATOM 2639 C CA . ALA A 1 319 ? -22.792 -9.842 -1.965 1.00 81.44 319 ALA A CA 1
ATOM 2640 C C . ALA A 1 319 ? -22.304 -10.260 -3.375 1.00 81.44 319 ALA A C 1
ATOM 2642 O O . ALA A 1 319 ? -21.497 -9.557 -3.992 1.00 81.44 319 ALA A O 1
ATOM 2643 N N . ASP A 1 320 ? -22.747 -11.416 -3.885 1.00 79.06 320 ASP A N 1
ATOM 2644 C CA . ASP A 1 320 ? -22.371 -11.989 -5.189 1.00 79.06 320 ASP A CA 1
ATOM 2645 C C . ASP A 1 320 ? -20.850 -12.220 -5.380 1.00 79.06 320 ASP A C 1
ATOM 2647 O O . ASP A 1 320 ? -20.292 -12.126 -6.492 1.00 79.06 320 ASP A O 1
ATOM 2651 N N . PHE A 1 321 ? -20.129 -12.543 -4.298 1.00 80.62 321 PHE A N 1
ATOM 2652 C CA . PHE A 1 321 ? -18.742 -13.010 -4.380 1.00 80.62 321 PHE A CA 1
ATOM 2653 C C . PHE A 1 321 ? -18.702 -14.531 -4.561 1.00 80.62 321 PHE A C 1
ATOM 2655 O O . PHE A 1 321 ? -18.882 -15.298 -3.620 1.00 80.62 321 PHE A O 1
ATOM 2662 N N . LYS A 1 322 ? -18.395 -14.981 -5.783 1.00 78.44 322 LYS A N 1
ATOM 2663 C CA . LYS A 1 322 ? -18.126 -16.396 -6.075 1.00 78.44 322 LYS A CA 1
ATOM 2664 C C . LYS A 1 322 ? -16.700 -16.743 -5.650 1.00 78.44 322 LYS A C 1
ATOM 2666 O O . LYS A 1 322 ? -15.752 -16.393 -6.352 1.00 78.44 322 LYS A O 1
ATOM 2671 N N . LEU A 1 323 ? -16.557 -17.398 -4.501 1.00 79.50 323 LEU A N 1
ATOM 2672 C CA . LEU A 1 323 ? -15.278 -17.933 -4.037 1.00 79.50 323 LEU A CA 1
ATOM 2673 C C . LEU A 1 323 ? -14.945 -19.221 -4.804 1.00 79.50 323 LEU A C 1
ATOM 2675 O O . LEU A 1 323 ? -15.779 -20.112 -4.930 1.00 79.50 323 LEU A O 1
ATOM 2679 N N . SER A 1 324 ? -13.723 -19.318 -5.320 1.00 77.75 324 SER A N 1
ATOM 2680 C CA . SER A 1 324 ? -13.190 -20.495 -6.015 1.00 77.75 324 SER A CA 1
ATOM 2681 C C . SER A 1 324 ? -12.192 -21.256 -5.135 1.00 77.75 324 SER A C 1
ATOM 2683 O O . SER A 1 324 ? -11.374 -20.625 -4.464 1.00 77.75 324 SER A O 1
ATOM 2685 N N . GLY A 1 325 ? -12.199 -22.593 -5.187 1.00 72.12 325 GLY A N 1
ATOM 2686 C CA . GLY A 1 325 ? -11.153 -23.438 -4.588 1.00 72.12 325 GLY A CA 1
ATOM 2687 C C . GLY A 1 325 ? -11.441 -23.995 -3.188 1.00 72.12 325 GLY A C 1
ATOM 2688 O O . GLY A 1 325 ? -10.531 -23.997 -2.364 1.00 72.12 325 GLY A O 1
ATOM 2689 N N . ASP A 1 326 ? -12.674 -24.447 -2.920 1.00 81.75 326 ASP A N 1
ATOM 2690 C CA . ASP A 1 326 ? -13.074 -25.212 -1.719 1.00 81.75 326 ASP A CA 1
ATOM 2691 C C . ASP A 1 326 ? -12.523 -24.660 -0.390 1.00 81.75 326 ASP A C 1
ATOM 2693 O O . ASP A 1 326 ? -11.943 -25.372 0.439 1.00 81.75 326 ASP A O 1
ATOM 2697 N N . ILE A 1 327 ? -12.675 -23.347 -0.196 1.00 86.81 327 ILE A N 1
ATOM 2698 C CA . ILE A 1 327 ? -12.274 -22.656 1.031 1.00 86.81 327 ILE A CA 1
ATOM 2699 C C . ILE A 1 327 ? -13.425 -22.757 2.030 1.00 86.81 327 ILE A C 1
ATOM 2701 O O . ILE A 1 327 ? -14.451 -22.093 1.875 1.00 86.81 327 ILE A O 1
ATOM 2705 N N . THR A 1 328 ? -13.252 -23.566 3.073 1.00 90.56 328 THR A N 1
ATOM 2706 C CA . THR A 1 328 ? -14.232 -23.694 4.157 1.00 90.56 328 THR A CA 1
ATOM 2707 C C . THR A 1 328 ? -13.840 -22.846 5.366 1.00 90.56 328 THR A C 1
ATOM 2709 O O . THR A 1 328 ? -12.678 -22.486 5.559 1.00 90.56 328 THR A O 1
ATOM 2712 N N . ALA A 1 329 ? -14.805 -22.545 6.240 1.00 90.38 329 ALA A N 1
ATOM 2713 C CA . ALA A 1 329 ? -14.511 -21.849 7.492 1.00 90.38 329 ALA A CA 1
ATOM 2714 C C . ALA A 1 329 ? -13.563 -22.643 8.409 1.00 90.38 329 ALA A C 1
ATOM 2716 O O . ALA A 1 329 ? -12.749 -22.041 9.107 1.00 90.38 329 ALA A O 1
ATOM 2717 N N . ALA A 1 330 ? -13.638 -23.979 8.388 1.00 91.56 330 ALA A N 1
ATOM 2718 C CA . ALA A 1 330 ? -12.736 -24.840 9.151 1.00 91.56 330 ALA A CA 1
ATOM 2719 C C . ALA A 1 330 ? -11.277 -24.631 8.721 1.00 91.56 330 ALA A C 1
ATOM 2721 O O . ALA A 1 330 ? -10.415 -24.447 9.576 1.00 91.56 330 ALA A O 1
ATOM 2722 N N . ASP A 1 331 ? -11.027 -24.519 7.413 1.00 91.06 331 ASP A N 1
ATOM 2723 C CA . ASP A 1 331 ? -9.679 -24.323 6.877 1.00 91.06 331 ASP A CA 1
ATOM 2724 C C . ASP A 1 331 ? -9.000 -23.049 7.410 1.00 91.06 331 ASP A C 1
ATOM 2726 O O . ASP A 1 331 ? -7.797 -23.023 7.685 1.00 91.06 331 ASP A O 1
ATOM 2730 N N . ILE A 1 332 ? -9.775 -21.975 7.565 1.00 91.38 332 ILE A N 1
ATOM 2731 C CA . ILE A 1 332 ? -9.281 -20.681 8.051 1.00 91.38 332 ILE A CA 1
ATOM 2732 C C . ILE A 1 332 ? -9.000 -20.757 9.553 1.00 91.38 332 ILE A C 1
ATOM 2734 O O . ILE A 1 332 ? -7.963 -20.269 10.001 1.00 91.38 332 ILE A O 1
ATOM 2738 N N . VAL A 1 333 ? -9.891 -21.393 10.323 1.00 92.25 333 VAL A N 1
ATOM 2739 C CA . VAL A 1 333 ? -9.739 -21.565 11.778 1.00 92.25 333 VAL A CA 1
ATOM 2740 C C . VAL A 1 333 ? -8.561 -22.477 12.118 1.00 92.25 333 VAL A C 1
ATOM 2742 O O . VAL A 1 333 ? -7.822 -22.191 13.063 1.00 92.25 333 VAL A O 1
ATOM 2745 N N . ASP A 1 334 ? -8.341 -23.527 11.330 1.00 90.75 334 ASP A N 1
ATOM 2746 C CA . ASP A 1 334 ? -7.215 -24.450 11.499 1.00 90.75 334 ASP A CA 1
ATOM 2747 C C . ASP A 1 334 ? -5.895 -23.829 10.981 1.00 90.75 334 ASP A C 1
ATOM 2749 O O . ASP A 1 334 ? -4.798 -24.205 11.403 1.00 90.75 334 ASP A O 1
ATOM 2753 N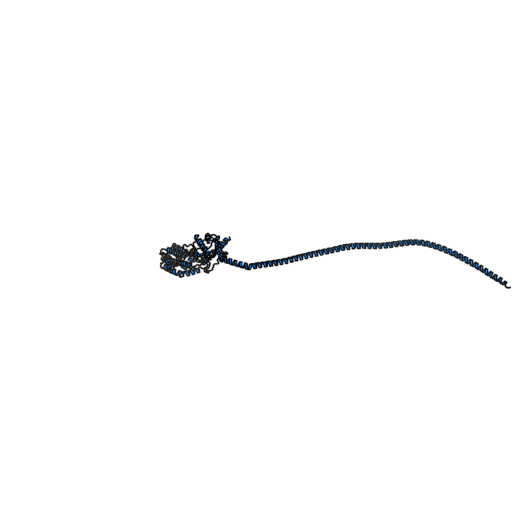 N . GLY A 1 335 ? -5.992 -22.768 10.170 1.00 89.00 335 GLY A N 1
ATOM 2754 C CA . GLY A 1 335 ? -4.873 -21.919 9.766 1.00 89.00 335 GLY A CA 1
ATOM 2755 C C . GLY A 1 335 ? -4.140 -22.395 8.517 1.00 89.00 335 GLY A C 1
ATOM 2756 O O . GLY A 1 335 ? -2.926 -22.197 8.406 1.00 89.00 335 GLY A O 1
ATOM 2757 N N . HIS A 1 336 ? -4.856 -22.997 7.567 1.00 91.00 336 HIS A N 1
ATOM 2758 C CA . HIS A 1 336 ? -4.301 -23.424 6.285 1.00 91.00 336 HIS A CA 1
ATOM 2759 C C . HIS A 1 336 ? -3.811 -22.225 5.463 1.00 91.00 336 HIS A C 1
ATOM 2761 O O . HIS A 1 336 ? -4.593 -21.476 4.876 1.00 91.00 336 HIS A O 1
ATOM 2767 N N . ARG A 1 337 ? -2.484 -22.055 5.387 1.00 88.31 337 ARG A N 1
ATOM 2768 C CA . ARG A 1 337 ? -1.853 -20.851 4.823 1.00 88.31 337 ARG A CA 1
ATOM 2769 C C . ARG A 1 337 ? -2.294 -20.535 3.393 1.00 88.31 337 ARG A C 1
ATOM 2771 O O . ARG A 1 337 ? -2.592 -19.384 3.092 1.00 88.31 337 ARG A O 1
ATOM 2778 N N . GLU A 1 338 ? -2.316 -21.532 2.516 1.00 88.44 338 GLU A N 1
ATOM 2779 C CA . GLU A 1 338 ? -2.628 -21.341 1.093 1.00 88.44 338 GLU A CA 1
ATOM 2780 C C . GLU A 1 338 ? -4.087 -20.941 0.879 1.00 88.44 338 GLU A C 1
ATOM 2782 O O . GLU A 1 338 ? -4.360 -19.986 0.153 1.00 88.44 338 GLU A O 1
ATOM 2787 N N . LYS A 1 339 ? -5.012 -21.598 1.587 1.00 90.12 339 LYS A N 1
ATOM 2788 C CA . LYS A 1 339 ? -6.445 -21.288 1.539 1.00 90.12 339 LYS A CA 1
ATOM 2789 C C . LYS A 1 339 ? -6.740 -19.894 2.097 1.00 90.12 339 LYS A C 1
ATOM 2791 O O . LYS A 1 339 ? -7.462 -19.131 1.460 1.00 90.12 339 LYS A O 1
ATOM 2796 N N . THR A 1 340 ? -6.111 -19.505 3.209 1.00 91.12 340 THR A N 1
ATOM 2797 C CA . THR A 1 340 ? -6.263 -18.154 3.779 1.00 91.12 340 THR A CA 1
ATOM 2798 C C . THR A 1 340 ? -5.735 -17.071 2.836 1.00 91.12 340 THR A C 1
ATOM 2800 O O . THR A 1 340 ? -6.403 -16.062 2.617 1.00 91.12 340 THR A O 1
ATOM 2803 N N . LEU A 1 341 ? -4.558 -17.265 2.231 1.00 90.62 341 LEU A N 1
ATOM 2804 C CA . LEU A 1 341 ? -4.019 -16.307 1.259 1.00 90.62 341 LEU A CA 1
ATOM 2805 C C . LEU A 1 341 ? -4.852 -16.263 -0.031 1.00 90.62 341 LEU A C 1
ATOM 2807 O O . LEU A 1 341 ? -5.047 -15.180 -0.584 1.00 90.62 341 LEU A O 1
ATOM 2811 N N . SER A 1 342 ? -5.372 -17.407 -0.484 1.00 90.19 342 SER A N 1
ATOM 2812 C CA . SER A 1 342 ? -6.288 -17.489 -1.627 1.00 90.19 342 SER A CA 1
ATOM 2813 C C . SER A 1 342 ? -7.573 -16.701 -1.368 1.00 90.19 342 SER A C 1
ATOM 2815 O O . SER A 1 342 ? -7.966 -15.895 -2.211 1.00 90.19 342 SER A O 1
ATOM 2817 N N . LEU A 1 343 ? -8.170 -16.832 -0.177 1.00 90.44 343 LEU A N 1
ATOM 2818 C CA . LEU A 1 343 ? -9.342 -16.051 0.226 1.00 90.44 343 LEU A CA 1
ATOM 2819 C C . LEU A 1 343 ? -9.069 -14.542 0.157 1.00 90.44 343 LEU A C 1
ATOM 2821 O O . LEU A 1 343 ? -9.798 -13.810 -0.512 1.00 90.44 343 LEU A O 1
ATOM 2825 N N . LEU A 1 344 ? -7.999 -14.074 0.811 1.00 90.19 344 LEU A N 1
ATOM 2826 C CA . LEU A 1 344 ? -7.641 -12.649 0.824 1.00 90.19 344 LEU A CA 1
ATOM 2827 C C . LEU A 1 344 ? -7.374 -12.118 -0.589 1.00 90.19 344 LEU A C 1
ATOM 2829 O O . LEU A 1 344 ? -7.773 -11.000 -0.925 1.00 90.19 344 LEU A O 1
ATOM 2833 N N . TRP A 1 345 ? -6.728 -12.924 -1.436 1.00 89.38 345 TRP A N 1
ATOM 2834 C CA . TRP A 1 345 ? -6.489 -12.562 -2.827 1.00 89.38 345 TRP A CA 1
ATOM 2835 C C . TRP A 1 345 ? -7.787 -12.426 -3.618 1.00 89.38 345 TRP A C 1
ATOM 2837 O O . TRP A 1 345 ? -7.943 -11.441 -4.335 1.00 89.38 345 TRP A O 1
ATOM 2847 N N . GLN A 1 346 ? -8.721 -13.369 -3.485 1.00 88.75 346 GLN A N 1
ATOM 2848 C CA . GLN A 1 346 ? -10.001 -13.342 -4.199 1.00 88.75 346 GLN A CA 1
ATOM 2849 C C . GLN A 1 346 ? -10.851 -12.133 -3.798 1.00 88.75 346 GLN A C 1
ATOM 2851 O O . GLN A 1 346 ? -11.412 -11.465 -4.672 1.00 88.75 346 GLN A O 1
ATOM 2856 N N . ILE A 1 347 ? -10.860 -11.789 -2.505 1.00 87.25 347 ILE A N 1
ATOM 2857 C CA . ILE A 1 347 ? -11.519 -10.580 -1.994 1.00 87.25 347 ILE A CA 1
ATOM 2858 C C . ILE A 1 347 ? -10.934 -9.340 -2.683 1.00 87.25 347 ILE A C 1
ATOM 2860 O O . ILE A 1 347 ? -11.671 -8.568 -3.292 1.00 87.25 347 ILE A O 1
ATOM 2864 N N . ILE A 1 348 ? -9.607 -9.173 -2.677 1.00 86.19 348 ILE A N 1
ATOM 2865 C CA . ILE A 1 348 ? -8.944 -8.027 -3.328 1.00 86.19 348 ILE A CA 1
ATOM 2866 C C . ILE A 1 348 ? -9.150 -8.032 -4.846 1.00 86.19 348 ILE A C 1
ATOM 2868 O O . ILE A 1 348 ? -9.333 -6.978 -5.464 1.00 86.19 348 ILE A O 1
ATOM 2872 N N . TYR A 1 349 ? -9.098 -9.208 -5.467 1.00 84.69 349 TYR A N 1
ATOM 2873 C CA . TYR A 1 349 ? -9.190 -9.358 -6.910 1.00 84.69 349 TYR A CA 1
ATOM 2874 C C . TYR A 1 349 ? -10.540 -8.879 -7.437 1.00 84.69 349 TYR A C 1
ATOM 2876 O O . TYR A 1 349 ? -10.555 -8.214 -8.470 1.00 84.69 349 TYR A O 1
ATOM 2884 N N . LYS A 1 350 ? -11.649 -9.102 -6.722 1.00 82.38 350 LYS A N 1
ATOM 2885 C CA . LYS A 1 350 ? -12.968 -8.582 -7.125 1.00 82.38 350 LYS A CA 1
ATOM 2886 C C . LYS A 1 350 ? -12.952 -7.061 -7.320 1.00 82.38 350 LYS A C 1
ATOM 2888 O O . LYS A 1 350 ? -13.465 -6.575 -8.324 1.00 82.38 350 LYS A O 1
ATOM 2893 N N . PHE A 1 351 ? -12.308 -6.315 -6.422 1.00 77.94 351 PHE A N 1
ATOM 2894 C CA . PHE A 1 351 ? -12.221 -4.850 -6.518 1.00 77.94 351 PHE A CA 1
ATOM 2895 C C . PHE A 1 351 ? -11.206 -4.374 -7.565 1.00 77.94 351 PHE A C 1
ATOM 2897 O O . PHE A 1 351 ? -11.348 -3.292 -8.135 1.00 77.94 351 PHE A O 1
ATOM 2904 N N . ARG A 1 352 ? -10.170 -5.172 -7.856 1.00 78.75 352 ARG A N 1
ATOM 2905 C CA . ARG A 1 352 ? -9.134 -4.819 -8.845 1.00 78.75 352 ARG A CA 1
ATOM 2906 C C . ARG A 1 352 ? -9.468 -5.262 -10.270 1.00 78.75 352 ARG A C 1
ATOM 2908 O O . ARG A 1 352 ? -9.035 -4.610 -11.219 1.00 78.75 352 ARG A O 1
ATOM 2915 N N . SER A 1 353 ? -10.238 -6.334 -10.429 1.00 82.06 353 SER A N 1
ATOM 2916 C CA . SER A 1 353 ? -10.620 -6.932 -11.712 1.00 82.06 353 SER A CA 1
ATOM 2917 C C . SER A 1 353 ? -11.208 -5.902 -12.689 1.00 82.06 353 SER A C 1
ATOM 2919 O O . SER A 1 353 ? -10.683 -5.808 -13.802 1.00 82.06 353 SER A O 1
ATOM 2921 N N . PRO A 1 354 ? -12.171 -5.034 -12.309 1.00 82.25 354 PRO A N 1
ATOM 2922 C CA . PRO A 1 354 ? -12.704 -4.013 -13.214 1.00 82.25 354 PRO A CA 1
ATOM 2923 C C . PRO A 1 354 ? -11.629 -3.078 -13.784 1.00 82.25 354 PRO A C 1
ATOM 2925 O O . PRO A 1 354 ? -11.652 -2.766 -14.978 1.00 82.25 354 PRO A O 1
ATOM 2928 N N . LYS A 1 355 ? -10.643 -2.686 -12.964 1.00 79.62 355 LYS A N 1
ATOM 2929 C CA . LYS A 1 355 ? -9.517 -1.834 -13.383 1.00 79.62 355 LYS A CA 1
ATOM 2930 C C . LYS A 1 355 ? -8.592 -2.570 -14.352 1.00 79.62 355 LYS A C 1
ATOM 2932 O O . LYS A 1 355 ? -8.191 -1.998 -15.365 1.00 79.62 355 LYS A O 1
ATOM 2937 N N . PHE A 1 356 ? -8.300 -3.845 -14.093 1.00 81.81 356 PHE A N 1
ATOM 2938 C CA . PHE A 1 356 ? -7.511 -4.671 -15.010 1.00 81.81 356 PHE A CA 1
ATOM 2939 C C . PHE A 1 356 ? -8.217 -4.882 -16.349 1.00 81.81 356 PHE A C 1
ATOM 2941 O O . PHE A 1 356 ? -7.591 -4.717 -17.394 1.00 81.81 356 PHE A O 1
ATOM 2948 N N . HIS A 1 357 ? -9.520 -5.171 -16.342 1.00 86.62 357 HIS A N 1
ATOM 2949 C CA . HIS A 1 357 ? -10.297 -5.300 -17.573 1.00 86.62 357 HIS A CA 1
ATOM 2950 C C . HIS A 1 357 ? -10.359 -3.979 -18.346 1.00 86.62 357 HIS A C 1
ATOM 2952 O O . HIS A 1 357 ? -10.250 -3.993 -19.570 1.00 86.62 357 HIS A O 1
ATOM 2958 N N . ALA A 1 358 ? -10.479 -2.835 -17.665 1.00 86.06 358 ALA A N 1
ATOM 2959 C CA . ALA A 1 358 ? -10.421 -1.525 -18.310 1.00 86.06 358 ALA A CA 1
ATOM 2960 C C . ALA A 1 358 ? -9.065 -1.276 -18.992 1.00 86.06 358 ALA A C 1
ATOM 2962 O O . ALA A 1 358 ? -9.036 -0.945 -20.178 1.00 86.06 358 ALA A O 1
ATOM 2963 N N . ALA A 1 359 ? -7.950 -1.510 -18.293 1.00 86.62 359 ALA A N 1
ATOM 2964 C CA . ALA A 1 359 ? -6.606 -1.369 -18.858 1.00 86.62 359 ALA A CA 1
ATOM 2965 C C . ALA A 1 359 ? -6.367 -2.333 -20.034 1.00 86.62 359 ALA A C 1
ATOM 2967 O O . ALA A 1 359 ? -5.884 -1.925 -21.092 1.00 86.62 359 ALA A O 1
ATOM 2968 N N . ALA A 1 360 ? -6.775 -3.597 -19.890 1.00 91.31 360 ALA A N 1
ATOM 2969 C CA . ALA A 1 360 ? -6.689 -4.591 -20.953 1.00 91.31 360 ALA A CA 1
ATOM 2970 C C . ALA A 1 360 ? -7.503 -4.173 -22.186 1.00 91.31 360 ALA A C 1
ATOM 2972 O O . ALA A 1 360 ? -6.996 -4.273 -23.300 1.00 91.31 360 ALA A O 1
ATOM 2973 N N . ARG A 1 361 ? -8.721 -3.636 -22.013 1.00 93.19 361 ARG A N 1
ATOM 2974 C CA . ARG A 1 361 ? -9.531 -3.111 -23.127 1.00 93.19 361 ARG A CA 1
ATOM 2975 C C . ARG A 1 361 ? -8.839 -1.960 -23.851 1.00 93.19 361 ARG A C 1
ATOM 2977 O O . ARG A 1 361 ? -8.889 -1.922 -25.077 1.00 93.19 361 ARG A O 1
ATOM 2984 N N . VAL A 1 362 ? -8.181 -1.047 -23.132 1.00 92.81 362 VAL A N 1
ATOM 2985 C CA . VAL A 1 362 ? -7.409 0.051 -23.745 1.00 92.81 362 VAL A CA 1
ATOM 2986 C C . VAL A 1 362 ? -6.264 -0.503 -24.589 1.00 92.81 362 VAL A C 1
ATOM 2988 O O . VAL A 1 362 ? -6.138 -0.134 -25.757 1.00 92.81 362 VAL A O 1
ATOM 2991 N N . LEU A 1 363 ? -5.482 -1.435 -24.039 1.00 90.25 363 LEU A N 1
ATOM 2992 C CA . LEU A 1 363 ? -4.378 -2.074 -24.760 1.00 90.25 363 LEU A CA 1
ATOM 2993 C C . LEU A 1 363 ? -4.872 -2.853 -25.980 1.00 90.25 363 LEU A C 1
ATOM 2995 O O . LEU A 1 363 ? -4.339 -2.688 -27.073 1.00 90.25 363 LEU A O 1
ATOM 2999 N N . GLN A 1 364 ? -5.931 -3.647 -25.826 1.00 92.88 364 GLN A N 1
ATOM 3000 C CA . GLN A 1 364 ? -6.547 -4.396 -26.921 1.00 92.88 364 GLN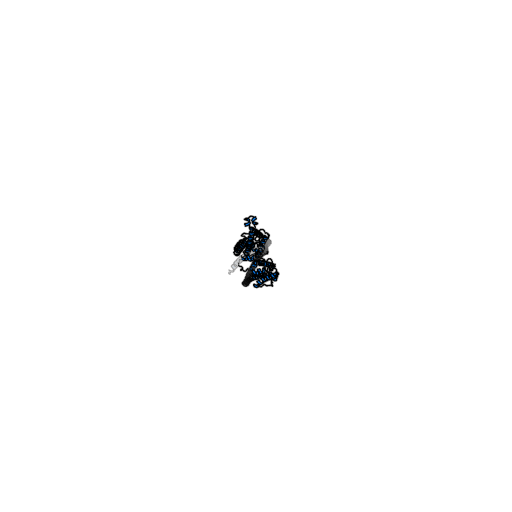 A CA 1
ATOM 3001 C C . GLN A 1 364 ? -7.103 -3.467 -28.006 1.00 92.88 364 GLN A C 1
ATOM 3003 O O . GLN A 1 364 ? -6.912 -3.733 -29.191 1.00 92.88 364 GLN A O 1
ATOM 3008 N N . LYS A 1 365 ? -7.768 -2.367 -27.630 1.00 93.56 365 LYS A N 1
ATOM 3009 C CA . LYS A 1 365 ? -8.286 -1.362 -28.572 1.00 93.56 365 LYS A CA 1
ATOM 3010 C C . LYS A 1 365 ? -7.147 -0.681 -29.324 1.00 93.56 365 LYS A C 1
ATOM 3012 O O . LYS A 1 365 ? -7.223 -0.543 -30.544 1.00 93.56 365 LYS A O 1
ATOM 3017 N N . TRP A 1 366 ? -6.088 -0.277 -28.624 1.00 94.12 366 TRP A N 1
ATOM 3018 C CA . TRP A 1 366 ? -4.902 0.306 -29.251 1.00 94.12 366 TRP A CA 1
ATOM 3019 C C . TRP A 1 366 ? -4.246 -0.684 -30.212 1.00 94.12 366 TRP A C 1
ATOM 3021 O O . TRP A 1 366 ? -4.007 -0.341 -31.366 1.00 94.12 366 TRP A O 1
ATOM 3031 N N . TRP A 1 367 ? -4.036 -1.926 -29.776 1.00 92.12 367 TRP A N 1
ATOM 3032 C CA . TRP A 1 367 ? -3.428 -2.965 -30.599 1.00 92.12 367 TRP A CA 1
ATOM 3033 C C . TRP A 1 367 ? -4.243 -3.199 -31.872 1.00 92.12 367 TRP A C 1
ATOM 3035 O O . TRP A 1 367 ? -3.720 -3.071 -32.975 1.00 92.12 367 TRP A O 1
ATOM 3045 N N . ARG A 1 368 ? -5.555 -3.422 -31.743 1.00 92.25 368 ARG A N 1
ATOM 3046 C CA . ARG A 1 368 ? -6.449 -3.647 -32.890 1.00 92.25 368 ARG A CA 1
ATOM 3047 C C . ARG A 1 368 ? -6.513 -2.459 -33.856 1.00 92.25 368 ARG A C 1
ATOM 3049 O O . ARG A 1 368 ? -6.640 -2.676 -35.052 1.00 92.25 368 ARG A O 1
ATOM 3056 N N . SER A 1 369 ? -6.420 -1.220 -33.366 1.00 90.44 369 SER A N 1
ATOM 3057 C CA . SER A 1 369 ? -6.594 -0.019 -34.203 1.00 90.44 369 SER A CA 1
ATOM 3058 C C . SER A 1 369 ? -5.297 0.581 -34.754 1.00 90.44 369 SER A C 1
ATOM 3060 O O . SER A 1 369 ? -5.312 1.196 -35.818 1.00 90.44 369 SER A O 1
ATOM 3062 N N . LYS A 1 370 ? -4.171 0.457 -34.043 1.00 89.69 370 LYS A N 1
ATOM 3063 C CA . LYS A 1 370 ? -2.919 1.162 -34.369 1.00 89.69 370 LYS A CA 1
ATOM 3064 C C . LYS A 1 370 ? -1.768 0.239 -34.747 1.00 89.69 370 LYS A C 1
ATOM 3066 O O . LYS A 1 370 ? -0.861 0.703 -35.441 1.00 89.69 370 LYS A O 1
ATOM 3071 N N . TRP A 1 371 ? -1.789 -1.034 -34.345 1.00 91.88 371 TRP A N 1
ATOM 3072 C CA . TRP A 1 371 ? -0.658 -1.944 -34.556 1.00 91.88 371 TRP A CA 1
ATOM 3073 C C . TRP A 1 371 ? -0.332 -2.154 -36.035 1.00 91.88 371 TRP A C 1
ATOM 3075 O O . TRP A 1 371 ? 0.825 -2.016 -36.422 1.00 91.88 371 TRP A O 1
ATOM 3085 N N . LEU A 1 372 ? -1.346 -2.381 -36.879 1.00 89.75 372 LEU A N 1
ATOM 3086 C CA . LEU A 1 372 ? -1.148 -2.543 -38.323 1.00 89.75 372 LEU A CA 1
ATOM 3087 C C . LEU A 1 372 ? -0.477 -1.307 -38.943 1.00 89.75 372 LEU A C 1
ATOM 3089 O O . LEU A 1 372 ? 0.480 -1.434 -39.699 1.00 89.75 372 LEU A O 1
ATOM 3093 N N . GLY A 1 373 ? -0.907 -0.102 -38.556 1.00 92.00 373 GLY A N 1
ATOM 3094 C CA . GLY A 1 373 ? -0.284 1.140 -39.016 1.00 92.00 373 GLY A CA 1
ATOM 3095 C C . GLY A 1 373 ? 1.164 1.305 -38.538 1.00 92.00 373 GLY A C 1
ATOM 3096 O O . GLY A 1 373 ? 2.005 1.794 -39.289 1.00 92.00 373 GLY A O 1
ATOM 3097 N N . VAL A 1 374 ? 1.482 0.887 -37.307 1.00 92.25 374 VAL A N 1
ATOM 3098 C CA . VAL A 1 374 ? 2.870 0.857 -36.806 1.00 92.25 374 VAL A CA 1
ATOM 3099 C C . VAL A 1 374 ? 3.711 -0.132 -37.612 1.00 92.25 374 VAL A C 1
ATOM 3101 O O . VAL A 1 374 ? 4.821 0.212 -38.014 1.00 92.25 374 VAL A O 1
ATOM 3104 N N . TRP A 1 375 ? 3.187 -1.328 -37.873 1.00 93.00 375 TRP A N 1
ATOM 3105 C CA . TRP A 1 375 ? 3.875 -2.366 -38.637 1.00 93.00 375 TRP A CA 1
ATOM 3106 C C . TRP A 1 375 ? 4.145 -1.932 -40.084 1.00 93.00 375 TRP A C 1
ATOM 3108 O O . TRP A 1 375 ? 5.286 -2.009 -40.534 1.00 93.00 375 TRP A O 1
ATOM 3118 N N . ILE A 1 376 ? 3.148 -1.362 -40.772 1.00 92.31 376 ILE A N 1
ATOM 3119 C CA . ILE A 1 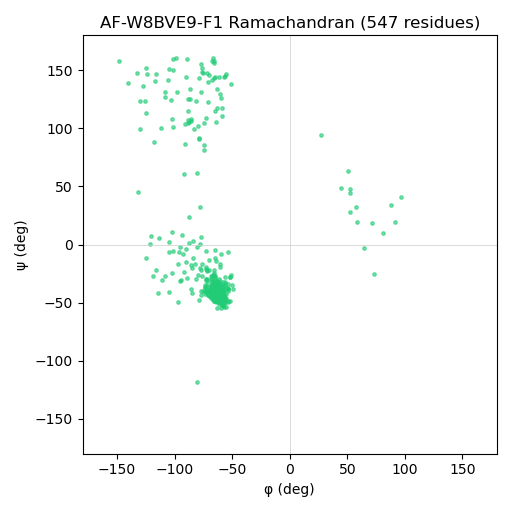376 ? 3.308 -0.822 -42.132 1.00 92.31 376 ILE A CA 1
ATOM 3120 C C . ILE A 1 376 ? 4.374 0.280 -42.159 1.00 92.31 376 ILE A C 1
ATOM 3122 O O . ILE A 1 376 ? 5.259 0.248 -43.010 1.00 92.31 376 ILE A O 1
ATOM 3126 N N . ARG A 1 377 ? 4.351 1.230 -41.210 1.00 92.88 377 ARG A N 1
ATOM 3127 C CA . ARG A 1 377 ? 5.378 2.287 -41.133 1.00 92.88 377 ARG A CA 1
ATOM 3128 C C . ARG A 1 377 ? 6.782 1.724 -40.931 1.00 92.88 377 ARG A C 1
ATOM 3130 O O . ARG A 1 377 ? 7.714 2.206 -41.568 1.00 92.88 377 ARG A O 1
ATOM 3137 N N . ARG A 1 378 ? 6.937 0.708 -40.073 1.00 93.75 378 ARG A N 1
ATOM 3138 C CA . ARG A 1 378 ? 8.224 0.014 -39.892 1.00 93.75 378 ARG A CA 1
ATOM 3139 C C . ARG A 1 378 ? 8.689 -0.607 -41.208 1.00 93.75 378 ARG A C 1
ATOM 3141 O O . ARG A 1 378 ? 9.816 -0.370 -41.615 1.00 93.75 378 ARG A O 1
ATOM 3148 N N . LEU A 1 379 ? 7.797 -1.293 -41.919 1.00 94.25 379 LEU A N 1
ATOM 3149 C CA . LEU A 1 379 ? 8.123 -1.940 -43.189 1.00 94.25 379 LEU A CA 1
ATOM 3150 C C . LEU A 1 379 ? 8.484 -0.941 -44.305 1.00 94.25 379 LEU A C 1
ATOM 3152 O O . LEU A 1 379 ? 9.410 -1.190 -45.078 1.00 94.25 379 LEU A O 1
ATOM 3156 N N . ILE A 1 380 ? 7.791 0.202 -44.379 1.00 93.69 380 ILE A N 1
ATOM 3157 C CA . ILE A 1 380 ? 8.126 1.296 -45.306 1.00 93.69 380 ILE A CA 1
ATOM 3158 C C . ILE A 1 380 ? 9.525 1.836 -44.997 1.00 93.69 380 ILE A C 1
ATOM 3160 O O . ILE A 1 380 ? 10.356 1.906 -45.905 1.00 93.69 380 ILE A O 1
ATOM 3164 N N . ARG A 1 381 ? 9.806 2.142 -43.725 1.00 93.44 381 ARG A N 1
ATOM 3165 C CA . ARG A 1 381 ? 11.113 2.641 -43.280 1.00 93.44 381 ARG A CA 1
ATOM 3166 C C . ARG A 1 381 ? 12.238 1.667 -43.628 1.00 93.44 381 ARG A C 1
ATOM 3168 O O . ARG A 1 381 ? 13.226 2.077 -44.229 1.00 93.44 381 ARG A O 1
ATOM 3175 N N . ASP A 1 382 ? 12.057 0.377 -43.358 1.00 94.00 382 ASP A N 1
ATOM 3176 C CA . ASP A 1 382 ? 13.057 -0.650 -43.677 1.00 94.00 382 ASP A CA 1
ATOM 3177 C C . ASP A 1 382 ? 13.288 -0.774 -45.199 1.00 94.00 382 ASP A C 1
ATOM 3179 O O . ASP A 1 382 ? 14.390 -1.076 -45.667 1.00 94.00 382 ASP A O 1
ATOM 3183 N N . LYS A 1 383 ? 12.255 -0.540 -46.022 1.00 94.75 383 LYS A N 1
ATOM 3184 C CA . LYS A 1 383 ? 12.387 -0.502 -47.490 1.00 94.75 383 LYS A CA 1
ATOM 3185 C C . LYS A 1 383 ? 13.111 0.760 -47.972 1.00 94.75 383 LYS A C 1
ATOM 3187 O O . LYS A 1 383 ? 13.846 0.702 -48.958 1.00 94.75 383 LYS A O 1
ATOM 3192 N N . GLU A 1 384 ? 12.900 1.902 -47.328 1.00 93.69 384 GLU A N 1
ATOM 3193 C CA . GLU A 1 384 ? 13.619 3.149 -47.618 1.00 93.69 384 GLU A CA 1
ATOM 3194 C C . GLU A 1 384 ? 15.091 3.075 -47.213 1.00 93.69 384 GLU A C 1
ATOM 3196 O O . GLU A 1 384 ? 15.953 3.493 -47.983 1.00 93.69 384 GLU A O 1
ATOM 3201 N N . GLU A 1 385 ? 15.398 2.500 -46.051 1.00 93.19 385 GLU A N 1
ATOM 3202 C CA . GLU A 1 385 ? 16.776 2.270 -45.604 1.00 93.19 385 GLU A CA 1
ATOM 3203 C C . GLU A 1 385 ? 17.528 1.348 -46.560 1.00 93.19 385 GLU A C 1
ATOM 3205 O O . GLU A 1 385 ? 18.628 1.686 -46.994 1.00 93.19 385 GLU A O 1
ATOM 3210 N N . ARG A 1 386 ? 16.910 0.243 -46.995 1.00 94.06 386 ARG A N 1
ATOM 3211 C CA . ARG A 1 386 ? 17.502 -0.628 -48.024 1.00 94.06 386 ARG A CA 1
ATOM 3212 C C . ARG A 1 386 ? 17.770 0.108 -49.336 1.00 94.06 386 ARG A C 1
ATOM 3214 O O . ARG A 1 386 ? 18.827 -0.095 -49.926 1.00 94.06 386 ARG A O 1
ATOM 3221 N N . ARG A 1 387 ? 16.861 0.987 -49.778 1.00 93.94 387 ARG A N 1
ATOM 3222 C CA . ARG A 1 387 ? 17.077 1.826 -50.973 1.00 93.94 387 ARG A CA 1
ATOM 3223 C C . ARG A 1 387 ? 18.256 2.785 -50.792 1.00 93.94 387 ARG A C 1
ATOM 3225 O O . ARG A 1 387 ? 19.084 2.881 -51.694 1.00 93.94 387 ARG A O 1
ATOM 3232 N N . ARG A 1 388 ? 18.367 3.442 -49.632 1.00 92.94 388 ARG A N 1
ATOM 3233 C CA . ARG A 1 388 ? 19.497 4.328 -49.301 1.00 92.94 388 ARG A CA 1
ATOM 3234 C C . ARG A 1 388 ? 20.825 3.574 -49.278 1.00 92.94 388 ARG A C 1
ATOM 3236 O O . ARG A 1 388 ? 21.775 4.022 -49.911 1.00 92.94 388 ARG A O 1
ATOM 3243 N N . HIS A 1 389 ? 20.879 2.417 -48.619 1.00 94.94 389 HIS A N 1
ATOM 3244 C CA . HIS A 1 389 ? 22.078 1.578 -48.603 1.00 94.94 389 HIS A CA 1
ATOM 3245 C C . HIS A 1 389 ? 22.456 1.099 -50.004 1.00 94.94 389 HIS A C 1
ATOM 3247 O O . HIS A 1 389 ? 23.613 1.219 -50.382 1.00 94.94 389 HIS A O 1
ATOM 3253 N N . HIS A 1 390 ? 21.493 0.641 -50.807 1.00 95.81 390 HIS A N 1
ATOM 3254 C CA . HIS A 1 390 ? 21.764 0.214 -52.178 1.00 95.81 390 HIS A CA 1
ATOM 3255 C C . HIS A 1 390 ? 22.332 1.351 -53.041 1.00 95.81 390 HIS A C 1
ATOM 3257 O O . HIS A 1 390 ? 23.334 1.157 -53.726 1.00 95.81 390 HIS A O 1
ATOM 3263 N N . ALA A 1 391 ? 21.751 2.553 -52.961 1.00 95.31 391 ALA A N 1
ATOM 3264 C CA . ALA A 1 391 ? 22.277 3.729 -53.650 1.00 95.31 391 ALA A CA 1
ATOM 3265 C C . ALA A 1 391 ? 23.704 4.073 -53.189 1.00 95.31 391 ALA A C 1
ATOM 3267 O O . ALA A 1 391 ? 24.573 4.328 -54.023 1.00 95.31 391 ALA A O 1
ATOM 3268 N N . ALA A 1 392 ? 23.972 4.016 -51.880 1.00 95.62 392 ALA A N 1
ATOM 3269 C CA . ALA A 1 392 ? 25.312 4.220 -51.337 1.00 95.62 392 ALA A CA 1
ATOM 3270 C C . ALA A 1 392 ? 26.307 3.178 -51.873 1.00 95.62 392 ALA A C 1
ATOM 3272 O O . ALA A 1 392 ? 27.382 3.556 -52.332 1.00 95.62 392 ALA A O 1
ATOM 3273 N N . THR A 1 393 ? 25.935 1.895 -51.905 1.00 96.38 393 THR A N 1
ATOM 3274 C CA . THR A 1 393 ? 26.769 0.822 -52.468 1.00 96.38 393 THR A CA 1
ATOM 3275 C C . THR A 1 393 ? 27.065 1.048 -53.950 1.00 96.38 393 THR A C 1
ATOM 3277 O O . THR A 1 393 ? 28.207 0.871 -54.374 1.00 96.38 393 THR A O 1
ATOM 3280 N N . ILE A 1 394 ? 26.077 1.490 -54.739 1.00 96.44 394 ILE A N 1
ATOM 3281 C CA . ILE A 1 394 ? 26.292 1.848 -56.149 1.00 96.44 394 ILE A CA 1
ATOM 3282 C C . ILE A 1 394 ? 27.332 2.967 -56.241 1.00 96.44 394 ILE A C 1
ATOM 3284 O O . ILE A 1 394 ? 28.357 2.787 -56.897 1.00 96.44 394 ILE A O 1
ATOM 3288 N N . ILE A 1 395 ? 27.126 4.085 -55.542 1.00 96.06 395 ILE A N 1
ATOM 3289 C CA . ILE A 1 395 ? 28.046 5.233 -55.572 1.00 96.06 395 ILE A CA 1
ATOM 3290 C C . ILE A 1 395 ? 29.461 4.813 -55.158 1.00 96.06 395 ILE A C 1
ATOM 3292 O O . ILE A 1 395 ? 30.432 5.141 -55.842 1.00 96.06 395 ILE A O 1
ATOM 3296 N N . GLN A 1 396 ? 29.577 4.042 -54.076 1.00 96.06 396 GLN A N 1
ATOM 3297 C CA . GLN A 1 396 ? 30.851 3.520 -53.587 1.00 96.06 396 GLN A CA 1
ATOM 3298 C C . GLN A 1 396 ? 31.542 2.659 -54.647 1.00 96.06 396 GLN A C 1
ATOM 3300 O O . GLN A 1 396 ? 32.716 2.880 -54.936 1.00 96.06 396 GLN A O 1
ATOM 3305 N N . SER A 1 397 ? 30.827 1.726 -55.281 1.00 96.12 397 SER A N 1
ATOM 3306 C CA . SER A 1 397 ? 31.399 0.863 -56.323 1.00 96.12 397 SER A CA 1
ATOM 3307 C C . SER A 1 397 ? 31.939 1.661 -57.521 1.00 96.12 397 SER A C 1
ATOM 3309 O O . SER A 1 397 ? 33.054 1.406 -57.987 1.00 96.12 397 SER A O 1
ATOM 3311 N N . TYR A 1 398 ? 31.212 2.692 -57.967 1.00 96.31 398 TYR A N 1
ATOM 3312 C CA . TYR A 1 398 ? 31.650 3.584 -59.043 1.00 96.31 398 TYR A CA 1
ATOM 3313 C C . TYR A 1 398 ? 32.884 4.397 -58.649 1.00 96.31 398 TYR A C 1
ATOM 3315 O O . TYR A 1 398 ? 33.825 4.500 -59.440 1.00 96.31 398 TYR A O 1
ATOM 3323 N N . TYR A 1 399 ? 32.902 4.941 -57.432 1.00 94.56 399 TYR A N 1
ATOM 3324 C CA . TYR A 1 399 ? 34.020 5.719 -56.908 1.00 94.56 399 TYR A CA 1
ATOM 3325 C C . TYR A 1 399 ? 35.288 4.872 -56.739 1.00 94.56 399 TYR A C 1
ATOM 3327 O O . TYR A 1 399 ? 36.355 5.262 -57.221 1.00 94.56 399 TYR A O 1
ATOM 3335 N N . HIS A 1 400 ? 35.177 3.680 -56.147 1.00 96.94 400 HIS A N 1
ATOM 3336 C CA . HIS A 1 400 ? 36.292 2.736 -56.038 1.00 96.94 400 HIS A CA 1
ATOM 3337 C C . HIS A 1 400 ? 36.824 2.341 -57.420 1.00 96.94 400 HIS A C 1
ATOM 3339 O O . HIS A 1 400 ? 38.036 2.356 -57.644 1.00 96.94 400 HIS A O 1
ATOM 3345 N N . GLY A 1 401 ? 35.931 2.082 -58.381 1.00 95.75 401 GLY A N 1
ATOM 3346 C CA . GLY A 1 401 ? 36.314 1.832 -59.769 1.00 95.75 401 GLY A CA 1
ATOM 3347 C C . GLY A 1 401 ? 37.019 3.025 -60.427 1.00 95.75 401 GLY A C 1
ATOM 3348 O O . GLY A 1 401 ? 38.001 2.838 -61.145 1.00 95.75 401 GLY A O 1
ATOM 3349 N N . TYR A 1 402 ? 36.550 4.254 -60.190 1.00 96.19 402 TYR A N 1
ATOM 3350 C CA . TYR A 1 402 ? 37.179 5.476 -60.701 1.00 96.19 402 TYR A CA 1
ATOM 3351 C C . TYR A 1 402 ? 38.595 5.657 -60.148 1.00 96.19 402 TYR A C 1
ATOM 3353 O O . TYR A 1 402 ? 39.526 5.851 -60.933 1.00 96.19 402 TYR A O 1
ATOM 3361 N N . ILE A 1 403 ? 38.771 5.529 -58.829 1.00 96.69 403 ILE A N 1
ATOM 3362 C CA . ILE A 1 403 ? 40.087 5.605 -58.185 1.00 96.69 403 ILE A CA 1
ATOM 3363 C C . ILE A 1 403 ? 41.033 4.566 -58.790 1.00 96.69 403 ILE A C 1
ATOM 3365 O O . ILE A 1 403 ? 42.126 4.927 -59.225 1.00 96.69 403 ILE A O 1
ATOM 3369 N N . ALA A 1 404 ? 40.613 3.300 -58.878 1.00 94.88 404 ALA A N 1
ATOM 3370 C CA . ALA A 1 404 ? 41.444 2.228 -59.424 1.00 94.88 404 ALA A CA 1
ATOM 3371 C C . ALA A 1 404 ? 41.881 2.518 -60.871 1.00 94.88 404 ALA A C 1
ATOM 3373 O O . ALA A 1 404 ? 43.062 2.405 -61.200 1.00 94.88 404 ALA A O 1
ATOM 3374 N N . ARG A 1 405 ? 40.954 2.963 -61.731 1.00 94.69 405 ARG A N 1
ATOM 3375 C CA . ARG A 1 405 ? 41.277 3.346 -63.116 1.00 94.69 405 ARG A CA 1
ATOM 3376 C C . ARG A 1 405 ? 42.255 4.517 -63.175 1.00 94.69 405 ARG A C 1
ATOM 3378 O O . ARG A 1 405 ? 43.200 4.461 -63.960 1.00 94.69 405 ARG A O 1
ATOM 3385 N N . ARG A 1 406 ? 42.068 5.543 -62.341 1.00 95.00 406 ARG A N 1
ATOM 3386 C CA . ARG A 1 406 ? 42.968 6.702 -62.269 1.00 95.00 406 ARG A CA 1
ATOM 3387 C C . ARG A 1 406 ? 44.381 6.291 -61.846 1.00 95.00 406 ARG A C 1
ATOM 3389 O O . ARG A 1 406 ? 45.343 6.725 -62.474 1.00 95.00 406 ARG A O 1
ATOM 3396 N N . TRP A 1 407 ? 44.514 5.415 -60.851 1.00 95.25 407 TRP A N 1
ATOM 3397 C CA . TRP A 1 407 ? 45.812 4.866 -60.443 1.00 95.25 407 TRP A CA 1
ATOM 3398 C C . TRP A 1 407 ? 46.486 4.075 -61.559 1.00 95.25 407 TRP A C 1
ATOM 3400 O O . TRP A 1 407 ? 47.655 4.311 -61.848 1.00 95.25 407 TRP A O 1
ATOM 3410 N N . VAL A 1 408 ? 45.752 3.186 -62.237 1.00 95.00 408 VAL A N 1
ATOM 3411 C CA . VAL A 1 408 ? 46.296 2.418 -63.368 1.00 95.00 408 VAL A CA 1
ATOM 3412 C C . VAL A 1 408 ? 46.753 3.342 -64.498 1.00 95.00 408 VAL A C 1
ATOM 3414 O O . VAL A 1 408 ? 47.794 3.091 -65.100 1.00 95.00 408 VAL A O 1
ATOM 3417 N N . GLN A 1 409 ? 46.011 4.413 -64.789 1.00 94.38 409 GLN A N 1
ATOM 3418 C CA . GLN A 1 409 ? 46.406 5.404 -65.795 1.00 94.38 409 GLN A CA 1
ATOM 3419 C C . GLN A 1 409 ? 47.701 6.126 -65.414 1.00 94.38 409 GLN A C 1
ATOM 3421 O O . GLN A 1 409 ? 48.610 6.191 -66.241 1.00 94.38 409 GLN A O 1
ATOM 3426 N N . LEU A 1 410 ? 47.803 6.629 -64.180 1.00 93.88 410 LEU A N 1
ATOM 3427 C CA . LEU A 1 410 ? 49.013 7.293 -63.685 1.00 93.88 410 LEU A CA 1
ATOM 3428 C C . LEU A 1 410 ? 50.217 6.347 -63.724 1.00 93.88 410 LEU A C 1
ATOM 3430 O O . LEU A 1 410 ? 51.241 6.684 -64.311 1.00 93.88 410 LEU A O 1
ATOM 3434 N N . TYR A 1 411 ? 50.052 5.126 -63.218 1.00 94.06 411 TYR A N 1
ATOM 3435 C CA . TYR A 1 411 ? 51.092 4.099 -63.233 1.00 94.06 411 TYR A CA 1
ATOM 3436 C C . TYR A 1 411 ? 51.541 3.734 -64.656 1.00 94.06 411 TYR A C 1
ATOM 3438 O O . TYR A 1 411 ? 52.734 3.611 -64.936 1.00 94.06 411 TYR A O 1
ATOM 3446 N N . ARG A 1 412 ? 50.594 3.580 -65.595 1.00 93.50 412 ARG A N 1
ATOM 3447 C CA . ARG A 1 412 ? 50.919 3.348 -67.011 1.00 93.50 412 ARG A CA 1
ATOM 3448 C C . ARG A 1 412 ? 51.712 4.513 -67.588 1.00 93.50 412 ARG A C 1
ATOM 3450 O O . ARG A 1 412 ? 52.696 4.250 -68.271 1.00 93.50 412 ARG A O 1
ATOM 3457 N N . LYS A 1 413 ? 51.315 5.754 -67.292 1.00 93.50 413 LYS A N 1
ATOM 3458 C CA . LYS A 1 413 ? 51.998 6.960 -67.767 1.00 93.50 413 LYS A CA 1
ATOM 3459 C C . LYS A 1 413 ? 53.445 7.021 -67.273 1.00 93.50 413 LYS A C 1
ATOM 3461 O O . LYS A 1 413 ? 54.348 7.181 -68.087 1.00 93.50 413 LYS A O 1
ATOM 3466 N N . GLU A 1 414 ? 53.680 6.794 -65.981 1.00 92.69 414 GLU A N 1
ATOM 3467 C CA . GLU A 1 414 ? 55.036 6.743 -65.413 1.00 92.69 414 GLU A CA 1
ATOM 3468 C C . GLU A 1 414 ? 55.908 5.693 -66.111 1.00 92.69 414 GLU A C 1
ATOM 3470 O O . GLU A 1 414 ? 57.054 5.960 -66.479 1.00 92.69 414 GLU A O 1
ATOM 3475 N N . ARG A 1 415 ? 55.356 4.499 -66.365 1.00 92.94 415 ARG A N 1
ATOM 3476 C CA . ARG A 1 415 ? 56.081 3.434 -67.069 1.00 92.94 415 ARG A CA 1
ATOM 3477 C C . ARG A 1 415 ? 56.352 3.764 -68.527 1.00 92.94 415 ARG A C 1
ATOM 3479 O O . ARG A 1 415 ? 57.436 3.444 -69.013 1.00 92.94 415 ARG A O 1
ATOM 3486 N N . THR A 1 416 ? 55.393 4.361 -69.234 1.00 93.81 416 THR A N 1
ATOM 3487 C CA . THR A 1 416 ? 55.606 4.781 -70.623 1.00 93.81 416 THR A CA 1
ATOM 3488 C C . THR A 1 416 ? 56.642 5.890 -70.704 1.00 93.81 416 THR A C 1
ATOM 3490 O O . THR A 1 416 ? 57.513 5.811 -71.562 1.00 93.81 416 THR A O 1
ATOM 3493 N N . ASP A 1 417 ? 56.621 6.858 -69.787 1.00 92.81 417 ASP A N 1
ATOM 3494 C CA . ASP A 1 417 ? 57.595 7.952 -69.745 1.00 92.81 417 ASP A CA 1
ATOM 3495 C C . ASP A 1 417 ? 59.005 7.414 -69.447 1.00 92.81 417 ASP A C 1
ATOM 3497 O O . ASP A 1 417 ? 59.957 7.730 -70.165 1.00 92.81 417 ASP A O 1
ATOM 3501 N N . ALA A 1 418 ? 59.145 6.508 -68.473 1.00 93.44 418 ALA A N 1
ATOM 3502 C CA . ALA A 1 418 ? 60.411 5.828 -68.191 1.00 93.44 418 ALA A CA 1
ATOM 3503 C C . ALA A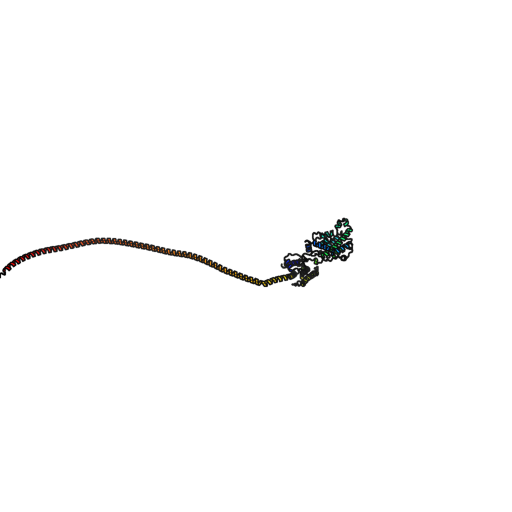 1 418 ? 60.910 4.997 -69.389 1.00 93.44 418 ALA A C 1
ATOM 3505 O O . ALA A 1 418 ? 62.091 5.055 -69.746 1.00 93.44 418 ALA A O 1
ATOM 3506 N N . ALA A 1 419 ? 60.015 4.257 -70.052 1.00 93.75 419 ALA A N 1
ATOM 3507 C CA . ALA A 1 419 ? 60.349 3.494 -71.250 1.00 93.75 419 ALA A CA 1
ATOM 3508 C C . ALA A 1 419 ? 60.770 4.407 -72.412 1.00 93.75 419 ALA A C 1
ATOM 3510 O O . ALA A 1 419 ? 61.734 4.089 -73.107 1.00 93.75 419 ALA A O 1
ATOM 3511 N N . LEU A 1 420 ? 60.107 5.551 -72.604 1.00 94.81 420 LEU A N 1
ATOM 3512 C CA . LEU A 1 420 ? 60.470 6.552 -73.609 1.00 94.81 420 LEU A CA 1
ATOM 3513 C C . LEU A 1 420 ? 61.857 7.137 -73.342 1.00 94.81 420 LEU A C 1
ATOM 3515 O O . LEU A 1 420 ? 62.652 7.255 -74.276 1.00 94.81 420 LEU A O 1
ATOM 3519 N N . ILE A 1 421 ? 62.174 7.460 -72.085 1.00 94.38 421 ILE A N 1
ATOM 3520 C CA . ILE A 1 421 ? 63.507 7.931 -71.684 1.00 94.38 421 ILE A CA 1
ATOM 3521 C C . ILE A 1 421 ? 64.555 6.867 -72.023 1.00 94.38 421 ILE A C 1
ATOM 3523 O O . ILE A 1 421 ? 65.532 7.169 -72.715 1.00 94.38 421 ILE A O 1
ATOM 3527 N N . LEU A 1 422 ? 64.332 5.613 -71.618 1.00 93.69 422 LEU A N 1
ATOM 3528 C CA . LEU A 1 422 ? 65.255 4.514 -71.903 1.00 93.69 422 LEU A CA 1
ATOM 3529 C C . LEU A 1 422 ? 65.449 4.330 -73.414 1.00 93.69 422 LEU A C 1
ATOM 3531 O O . LEU A 1 422 ? 66.576 4.384 -73.903 1.00 93.69 422 LEU A O 1
ATOM 3535 N N . GLN A 1 423 ? 64.356 4.211 -74.172 1.00 94.06 423 GLN A N 1
ATOM 3536 C CA . GLN A 1 423 ? 64.388 4.066 -75.629 1.00 94.06 423 GLN A CA 1
ATOM 3537 C C . GLN A 1 423 ? 65.112 5.234 -76.308 1.00 94.06 423 GLN A C 1
ATOM 3539 O O . GLN A 1 423 ? 65.910 5.005 -77.219 1.00 94.06 423 GLN A O 1
ATOM 3544 N N . LYS A 1 424 ? 64.881 6.480 -75.871 1.00 94.31 424 LYS A N 1
ATOM 3545 C CA . LYS A 1 424 ? 65.569 7.678 -76.380 1.00 94.31 424 LYS A CA 1
ATOM 3546 C C . LYS A 1 424 ? 67.081 7.566 -76.189 1.00 94.31 424 LYS A C 1
ATOM 3548 O O . LYS A 1 424 ? 67.830 7.791 -77.143 1.00 94.31 424 LYS A O 1
ATOM 3553 N N . HIS A 1 425 ? 67.534 7.205 -74.988 1.00 94.50 425 HIS A N 1
ATOM 3554 C CA . HIS A 1 425 ? 68.960 7.052 -74.693 1.00 94.50 425 HIS A CA 1
ATOM 3555 C C . HIS A 1 425 ? 69.589 5.896 -75.473 1.00 94.50 425 HIS A C 1
ATOM 3557 O O . HIS A 1 425 ? 70.657 6.076 -76.062 1.00 94.50 425 HIS A O 1
ATOM 3563 N N . THR A 1 426 ? 68.916 4.748 -75.561 1.00 95.12 426 THR A N 1
ATOM 3564 C CA . THR A 1 426 ? 69.403 3.592 -76.324 1.00 95.12 426 THR A CA 1
ATOM 3565 C C . THR A 1 426 ? 69.501 3.904 -77.817 1.00 95.12 426 THR A C 1
ATOM 3567 O O . THR A 1 426 ? 70.541 3.649 -78.422 1.00 95.12 426 THR A O 1
ATOM 3570 N N . ARG A 1 427 ? 68.467 4.515 -78.417 1.00 95.62 427 ARG A N 1
ATOM 3571 C CA . ARG A 1 427 ? 68.482 4.925 -79.834 1.00 95.62 427 ARG A CA 1
ATOM 3572 C C . ARG A 1 427 ? 69.619 5.906 -80.118 1.00 95.62 427 ARG A C 1
ATOM 3574 O O . ARG A 1 427 ? 70.349 5.719 -81.090 1.00 95.62 427 ARG A O 1
ATOM 3581 N N . ARG A 1 428 ? 69.818 6.906 -79.247 1.00 94.38 428 ARG A N 1
ATOM 3582 C CA . ARG A 1 428 ? 70.946 7.847 -79.347 1.00 94.38 428 ARG A CA 1
ATOM 3583 C C . ARG A 1 428 ? 72.290 7.121 -79.296 1.00 94.38 428 ARG A C 1
ATOM 3585 O O . ARG A 1 428 ? 73.136 7.372 -80.150 1.00 94.38 428 ARG A O 1
ATOM 3592 N N . TYR A 1 429 ? 72.484 6.237 -78.318 1.00 95.62 429 TYR A N 1
ATOM 3593 C CA . TYR A 1 429 ? 73.727 5.483 -78.161 1.00 95.62 429 TYR A CA 1
ATOM 3594 C C . TYR A 1 429 ? 74.036 4.633 -79.400 1.00 95.62 429 TYR A C 1
ATOM 3596 O O . TYR A 1 429 ? 75.155 4.680 -79.910 1.00 95.62 429 TYR A O 1
ATOM 3604 N N . LEU A 1 430 ? 73.044 3.906 -79.924 1.00 95.94 430 LEU A N 1
ATOM 3605 C CA . LEU A 1 430 ? 73.208 3.091 -81.129 1.00 95.94 430 LEU A CA 1
ATOM 3606 C C . LEU A 1 430 ? 73.587 3.947 -82.343 1.00 95.94 430 LEU A C 1
ATOM 3608 O O . LEU A 1 430 ? 74.557 3.623 -83.024 1.00 95.94 430 LEU A O 1
ATOM 3612 N N . ALA A 1 431 ? 72.896 5.068 -82.578 1.00 94.69 431 ALA A N 1
ATOM 3613 C CA . ALA A 1 431 ? 73.221 5.980 -83.677 1.00 94.69 431 ALA A CA 1
ATOM 3614 C C . ALA A 1 431 ? 74.654 6.533 -83.565 1.00 94.69 431 ALA A C 1
ATOM 3616 O O . ALA A 1 431 ? 75.410 6.504 -84.536 1.00 94.69 431 ALA A O 1
ATOM 3617 N N . GLN A 1 432 ? 75.062 6.966 -82.365 1.00 94.38 432 GLN A N 1
ATOM 3618 C CA . GLN A 1 432 ? 76.429 7.429 -82.104 1.00 94.38 432 GLN A CA 1
ATOM 3619 C C . GLN A 1 432 ? 77.465 6.319 -82.324 1.00 94.38 432 GLN A C 1
ATOM 3621 O O . GLN A 1 432 ? 78.509 6.570 -82.926 1.00 94.38 432 GLN A O 1
ATOM 3626 N N . LYS A 1 433 ? 77.183 5.088 -81.878 1.00 94.31 433 LYS A N 1
ATOM 3627 C CA . LYS A 1 433 ? 78.052 3.921 -82.085 1.00 94.31 433 LYS A CA 1
ATOM 3628 C C . LYS A 1 433 ? 78.223 3.614 -83.573 1.00 94.31 433 LYS A C 1
ATOM 3630 O O . LYS A 1 433 ? 79.358 3.467 -84.021 1.00 94.31 433 LYS A O 1
ATOM 3635 N N . HIS A 1 434 ? 77.130 3.551 -84.333 1.00 94.75 434 HIS A N 1
ATOM 3636 C CA . HIS A 1 434 ? 77.176 3.306 -85.776 1.00 94.75 434 HIS A CA 1
ATOM 3637 C C . HIS A 1 434 ? 77.956 4.399 -86.507 1.00 94.75 434 HIS A C 1
ATOM 3639 O O . HIS A 1 434 ? 78.890 4.080 -87.238 1.00 94.75 434 HIS A O 1
ATOM 3645 N N . PHE A 1 435 ? 77.662 5.674 -86.235 1.00 94.69 435 PHE A N 1
ATOM 3646 C CA . PHE A 1 435 ? 78.404 6.789 -86.823 1.00 94.69 435 PHE A CA 1
ATOM 3647 C C . PHE A 1 435 ? 79.899 6.719 -86.491 1.00 94.69 435 PHE A C 1
ATOM 3649 O O . PHE A 1 435 ? 80.735 6.903 -87.373 1.00 94.69 435 PHE A O 1
ATOM 3656 N N . ARG A 1 436 ? 80.253 6.387 -85.241 1.00 94.94 436 ARG A N 1
ATOM 3657 C CA . ARG A 1 436 ? 81.651 6.234 -84.816 1.00 94.94 436 ARG A CA 1
ATOM 3658 C C . ARG A 1 436 ? 82.368 5.123 -85.584 1.00 94.94 436 ARG A C 1
ATOM 3660 O O . ARG A 1 436 ? 83.513 5.309 -85.981 1.00 94.94 436 ARG A O 1
ATOM 3667 N N . ILE A 1 437 ? 81.713 3.986 -85.811 1.00 94.69 437 ILE A N 1
ATOM 3668 C CA . ILE A 1 437 ? 82.281 2.891 -86.611 1.00 94.69 437 ILE A CA 1
ATOM 3669 C C . ILE A 1 437 ? 82.487 3.351 -88.060 1.00 94.69 437 ILE A C 1
ATOM 3671 O O . ILE A 1 437 ? 83.584 3.193 -88.599 1.00 94.69 437 ILE A O 1
ATOM 3675 N N . SER A 1 438 ? 81.471 3.972 -88.665 1.00 93.69 438 SER A N 1
ATOM 3676 C CA . SER A 1 438 ? 81.536 4.466 -90.042 1.00 93.69 438 SER A CA 1
ATOM 3677 C C . SER A 1 438 ? 82.627 5.519 -90.230 1.00 93.69 438 SER A C 1
ATOM 3679 O O . SER A 1 438 ? 83.432 5.388 -91.148 1.00 93.69 438 SER A O 1
ATOM 3681 N N . ILE A 1 439 ? 82.718 6.527 -89.355 1.00 94.56 439 ILE A N 1
ATOM 3682 C CA . ILE A 1 439 ? 83.717 7.595 -89.496 1.00 94.56 439 ILE A CA 1
ATOM 3683 C C . ILE A 1 439 ? 85.138 7.058 -89.311 1.00 94.56 439 ILE A C 1
ATOM 3685 O O . ILE A 1 439 ? 86.032 7.432 -90.062 1.00 94.56 439 ILE A O 1
ATOM 3689 N N . VAL A 1 440 ? 85.351 6.118 -88.380 1.00 95.31 440 VAL A N 1
ATOM 3690 C CA . VAL A 1 440 ? 86.660 5.471 -88.204 1.00 95.31 440 VAL A CA 1
ATOM 3691 C C . VAL A 1 440 ? 87.048 4.684 -89.459 1.00 95.31 440 VAL A C 1
ATOM 3693 O O . VAL A 1 440 ? 88.199 4.765 -89.887 1.00 95.31 440 VAL A O 1
ATOM 3696 N N . ALA A 1 441 ? 86.116 3.957 -90.082 1.00 94.62 441 ALA A N 1
ATOM 3697 C CA . ALA A 1 441 ? 86.373 3.247 -91.337 1.00 94.62 441 ALA A CA 1
ATOM 3698 C C . ALA A 1 441 ? 86.673 4.210 -92.499 1.00 94.62 441 ALA A C 1
ATOM 3700 O O . ALA A 1 441 ? 87.656 4.016 -93.214 1.00 94.62 441 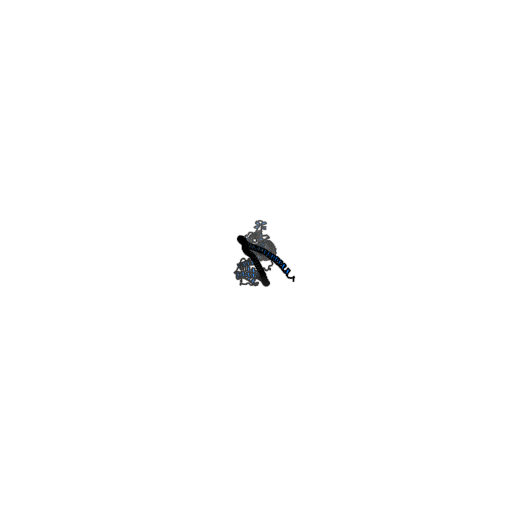ALA A O 1
ATOM 3701 N N . VAL A 1 442 ? 85.889 5.284 -92.647 1.00 93.88 442 VAL A N 1
ATOM 3702 C CA . VAL A 1 442 ? 86.119 6.329 -93.659 1.00 93.88 442 VAL A CA 1
ATOM 3703 C C . VAL A 1 442 ? 87.492 6.968 -93.473 1.00 93.88 442 VAL A C 1
ATOM 3705 O O . VAL A 1 442 ? 88.244 7.055 -94.440 1.00 93.88 442 VAL A O 1
ATOM 3708 N N . CYS A 1 443 ? 87.870 7.345 -92.248 1.00 95.31 443 CYS A N 1
ATOM 3709 C CA . CYS A 1 443 ? 89.193 7.900 -91.959 1.00 95.31 443 CYS A CA 1
ATOM 3710 C C . CYS A 1 443 ? 90.317 6.928 -92.342 1.00 95.31 443 CYS A C 1
ATOM 3712 O O . CYS A 1 443 ? 91.307 7.353 -92.937 1.00 95.31 443 CYS A O 1
ATOM 3714 N N . LYS A 1 444 ? 90.162 5.625 -92.061 1.00 93.25 444 LYS A N 1
ATOM 3715 C CA . LYS A 1 444 ? 91.134 4.595 -92.472 1.00 93.25 444 LYS A CA 1
ATOM 3716 C C . LYS A 1 444 ? 91.272 4.517 -93.996 1.00 93.25 444 LYS A C 1
ATOM 3718 O O . LYS A 1 444 ? 92.394 4.518 -94.496 1.00 93.25 444 LYS A O 1
ATOM 3723 N N . ILE A 1 445 ? 90.157 4.506 -94.731 1.00 93.31 445 ILE A N 1
ATOM 3724 C CA . ILE A 1 445 ? 90.156 4.465 -96.204 1.00 93.31 445 ILE A CA 1
ATOM 3725 C C . ILE A 1 445 ? 90.758 5.746 -96.785 1.00 93.31 445 ILE A C 1
ATOM 3727 O O . ILE A 1 445 ? 91.598 5.676 -97.676 1.00 93.31 445 ILE A O 1
ATOM 3731 N N . GLN A 1 446 ? 90.371 6.917 -96.274 1.00 93.81 446 GLN A N 1
ATOM 3732 C CA . GLN A 1 446 ? 90.916 8.202 -96.715 1.00 93.81 446 GLN A CA 1
ATOM 3733 C C . GLN A 1 446 ? 92.422 8.280 -96.475 1.00 93.81 446 GLN A C 1
ATOM 3735 O O . GLN A 1 446 ? 93.154 8.735 -97.351 1.00 93.81 446 GLN A O 1
ATOM 3740 N N . HIS A 1 447 ? 92.891 7.832 -95.308 1.00 93.19 447 HIS A N 1
ATOM 3741 C CA . HIS A 1 447 ? 94.314 7.781 -94.995 1.00 93.19 447 HIS A CA 1
ATOM 3742 C C . HIS A 1 447 ? 95.064 6.856 -95.963 1.00 93.19 447 HIS A C 1
ATOM 3744 O O . HIS A 1 447 ? 96.053 7.280 -96.558 1.00 93.19 447 HIS A O 1
ATOM 3750 N N . TRP A 1 448 ? 94.549 5.643 -96.197 1.00 95.00 448 TRP A N 1
ATOM 3751 C CA . TRP A 1 448 ? 95.102 4.708 -97.181 1.00 95.00 448 TRP A CA 1
ATOM 3752 C C . TRP A 1 448 ? 95.137 5.301 -98.597 1.00 95.00 448 TRP A C 1
ATOM 3754 O O . TRP A 1 448 ? 96.189 5.311 -99.231 1.00 95.00 448 TRP A O 1
ATOM 3764 N N . TYR A 1 449 ? 94.029 5.875 -99.075 1.00 94.44 449 TYR A N 1
ATOM 3765 C CA . TYR A 1 449 ? 93.951 6.483 -100.405 1.00 94.44 449 TYR A CA 1
ATOM 3766 C C . TYR A 1 449 ? 94.937 7.643 -100.558 1.00 94.44 449 TYR A C 1
ATOM 3768 O O . TYR A 1 449 ? 95.652 7.710 -101.555 1.00 94.44 449 TYR A O 1
ATOM 3776 N N . ARG A 1 450 ? 95.017 8.541 -99.564 1.00 95.00 450 ARG A N 1
ATOM 3777 C CA . ARG A 1 450 ? 95.986 9.649 -99.559 1.00 95.00 450 ARG A CA 1
ATOM 3778 C C . ARG A 1 450 ? 97.422 9.126 -99.619 1.00 95.00 450 ARG A C 1
ATOM 3780 O O . ARG A 1 450 ? 98.213 9.661 -100.392 1.00 95.00 450 ARG A O 1
ATOM 3787 N N . ALA A 1 451 ? 97.745 8.067 -98.874 1.00 92.75 451 ALA A N 1
ATOM 3788 C CA . ALA A 1 451 ? 99.056 7.422 -98.934 1.00 92.75 451 ALA A CA 1
ATOM 3789 C C . ALA A 1 451 ? 99.339 6.811 -100.321 1.00 92.75 451 ALA A C 1
ATOM 3791 O O . ALA A 1 451 ? 100.419 7.019 -100.876 1.00 92.75 451 ALA A O 1
ATOM 3792 N N . CYS A 1 452 ? 98.365 6.128 -100.930 1.00 94.31 452 CYS A N 1
ATOM 3793 C CA . CYS A 1 452 ? 98.491 5.588 -102.287 1.00 94.31 452 CYS A CA 1
ATOM 3794 C C . CYS A 1 452 ? 98.658 6.688 -103.345 1.00 94.31 452 CYS A C 1
ATOM 3796 O O . CYS A 1 452 ? 99.533 6.584 -104.204 1.00 94.31 452 CYS A O 1
ATOM 3798 N N . ALA A 1 453 ? 97.859 7.754 -103.285 1.00 93.19 453 ALA A N 1
ATOM 3799 C CA . ALA A 1 453 ? 97.952 8.886 -104.202 1.00 93.19 453 ALA A CA 1
ATOM 3800 C C . ALA A 1 453 ? 99.321 9.579 -104.101 1.00 93.19 453 ALA A C 1
ATOM 3802 O O . ALA A 1 453 ? 99.942 9.872 -105.128 1.00 93.19 453 ALA A O 1
ATOM 3803 N N . LEU A 1 454 ? 99.829 9.767 -102.876 1.00 94.62 454 LEU A N 1
ATOM 3804 C CA . LEU A 1 454 ? 101.180 10.269 -102.634 1.00 94.62 454 LEU A CA 1
ATOM 3805 C C . LEU A 1 454 ? 102.235 9.343 -103.259 1.00 94.62 454 LEU A C 1
ATOM 3807 O O . LEU A 1 454 ? 103.090 9.818 -104.005 1.00 94.62 454 LEU A O 1
ATOM 3811 N N . ALA A 1 455 ? 102.133 8.027 -103.048 1.00 91.06 455 ALA A N 1
ATOM 3812 C CA . ALA A 1 455 ? 103.051 7.050 -103.637 1.00 91.06 455 ALA A CA 1
ATOM 3813 C C . ALA A 1 455 ? 103.052 7.087 -105.180 1.00 91.06 455 ALA A C 1
ATOM 3815 O O . ALA A 1 455 ? 104.117 7.026 -105.800 1.00 91.06 455 ALA A O 1
ATOM 3816 N N . VAL A 1 456 ? 101.884 7.241 -105.817 1.00 93.56 456 VAL A N 1
ATOM 3817 C CA . VAL A 1 456 ? 101.769 7.397 -107.281 1.00 93.56 456 VAL A CA 1
ATOM 3818 C C . VAL A 1 456 ? 102.432 8.690 -107.757 1.00 93.56 456 VAL A C 1
ATOM 3820 O O . VAL A 1 456 ? 103.169 8.661 -108.746 1.00 93.56 456 VAL A O 1
ATOM 3823 N N . SER A 1 457 ? 102.207 9.810 -107.062 1.00 91.81 457 SER A N 1
ATOM 3824 C CA . SER A 1 457 ? 102.852 11.093 -107.373 1.00 91.81 457 SER A CA 1
ATOM 3825 C C . SER A 1 457 ? 104.380 10.981 -107.304 1.00 91.81 457 SER A C 1
ATOM 3827 O O . SER A 1 457 ? 105.071 11.291 -108.281 1.00 91.81 457 SER A O 1
ATOM 3829 N N . CYS A 1 458 ? 104.908 10.409 -106.216 1.00 92.06 458 CYS A N 1
ATOM 3830 C CA . CYS A 1 458 ? 106.337 10.133 -106.056 1.00 92.06 458 CYS A CA 1
ATOM 3831 C C . CYS A 1 458 ? 106.882 9.241 -107.187 1.00 92.06 458 CYS A C 1
ATOM 3833 O O . CYS A 1 458 ? 107.936 9.534 -107.756 1.00 92.06 458 CYS A O 1
ATOM 3835 N N . ARG A 1 459 ? 106.152 8.186 -107.582 1.00 92.12 459 ARG A N 1
ATOM 3836 C CA . ARG A 1 459 ? 106.557 7.285 -108.678 1.00 92.12 459 ARG A CA 1
ATOM 3837 C C . ARG A 1 459 ? 106.588 7.982 -110.039 1.00 92.12 459 ARG A C 1
ATOM 3839 O O . ARG A 1 459 ? 107.502 7.728 -110.828 1.00 92.12 459 ARG A O 1
ATOM 3846 N N . ARG A 1 460 ? 105.622 8.858 -110.335 1.00 90.69 460 ARG A N 1
ATOM 3847 C CA . ARG A 1 460 ? 105.628 9.676 -111.563 1.00 90.69 460 ARG A CA 1
ATOM 3848 C C . ARG A 1 460 ? 106.846 10.590 -111.599 1.00 90.69 460 ARG A C 1
ATOM 3850 O O . ARG A 1 460 ? 107.557 10.589 -112.602 1.00 90.69 460 ARG A O 1
ATOM 3857 N N . HIS A 1 461 ? 107.122 11.294 -110.501 1.00 91.62 461 HIS A N 1
ATOM 3858 C CA . HIS A 1 461 ? 108.297 12.158 -110.390 1.00 91.62 461 HIS A CA 1
ATOM 3859 C C . HIS A 1 461 ? 109.598 11.376 -110.631 1.00 91.62 461 HIS A C 1
ATOM 3861 O O . HIS A 1 461 ? 110.404 11.762 -111.477 1.00 91.62 461 HIS A O 1
ATOM 3867 N N . PHE A 1 462 ? 109.754 10.213 -109.991 1.00 92.38 462 PHE A N 1
ATOM 3868 C CA . PHE A 1 462 ? 110.894 9.321 -110.220 1.00 92.38 462 PHE A CA 1
ATOM 3869 C C . PHE A 1 462 ? 111.011 8.859 -111.683 1.00 92.38 462 PHE A C 1
ATOM 3871 O O . PHE A 1 462 ? 112.110 8.792 -112.229 1.00 92.38 462 PHE A O 1
ATOM 3878 N N . THR A 1 463 ? 109.887 8.563 -112.344 1.00 91.31 463 THR A N 1
ATOM 3879 C CA . THR A 1 463 ? 109.881 8.120 -113.749 1.00 91.31 463 THR A CA 1
ATOM 3880 C C . THR A 1 463 ? 110.347 9.231 -114.689 1.00 91.31 463 THR A C 1
ATOM 3882 O O . THR A 1 463 ? 111.157 8.965 -115.574 1.00 91.31 463 THR A O 1
ATOM 3885 N N . ILE A 1 464 ? 109.893 10.473 -114.480 1.00 90.88 464 ILE A N 1
ATOM 3886 C CA . ILE A 1 464 ? 110.362 11.641 -115.244 1.00 90.88 464 ILE A CA 1
ATOM 3887 C C . ILE A 1 464 ? 111.862 11.823 -115.040 1.00 90.88 464 ILE A C 1
ATOM 3889 O O . ILE A 1 464 ? 112.598 11.908 -116.022 1.00 90.88 464 ILE A O 1
ATOM 3893 N N . LEU A 1 465 ? 112.315 11.814 -113.781 1.00 90.62 465 LEU A N 1
ATOM 3894 C CA . LEU A 1 465 ? 113.731 11.930 -113.448 1.00 90.62 465 LEU A CA 1
ATOM 3895 C C . LEU A 1 465 ? 114.544 10.869 -114.203 1.00 90.62 465 LEU A C 1
ATOM 3897 O O . LEU A 1 465 ? 115.477 11.207 -114.926 1.00 90.62 465 LEU A O 1
ATOM 3901 N N . ARG A 1 466 ? 114.110 9.602 -114.143 1.00 91.62 466 ARG A N 1
ATOM 3902 C CA . ARG A 1 466 ? 114.726 8.481 -114.864 1.00 91.62 466 ARG A CA 1
ATOM 3903 C C . ARG A 1 466 ? 114.746 8.697 -116.382 1.00 91.62 466 ARG A C 1
ATOM 3905 O O . ARG A 1 466 ? 115.775 8.443 -117.003 1.00 91.62 466 ARG A O 1
ATOM 3912 N N . CYS A 1 467 ? 113.651 9.148 -116.995 1.00 91.06 467 CYS A N 1
ATOM 3913 C CA . CYS A 1 467 ? 113.593 9.426 -118.434 1.00 91.06 467 CYS A CA 1
ATOM 3914 C C . CYS A 1 467 ? 114.564 10.542 -118.841 1.00 91.06 467 CYS A C 1
ATOM 3916 O O . CYS A 1 467 ? 115.301 10.373 -119.813 1.00 91.06 467 CYS A O 1
ATOM 3918 N N . CYS A 1 468 ? 114.617 11.640 -118.080 1.00 91.31 468 CYS A N 1
ATOM 3919 C CA . CYS A 1 468 ? 115.583 12.720 -118.285 1.00 91.31 468 CYS A CA 1
ATOM 3920 C C . CYS A 1 468 ? 117.024 12.201 -118.181 1.00 91.31 468 CYS A C 1
ATOM 3922 O O . CYS A 1 468 ? 117.848 12.488 -119.051 1.00 91.31 468 CYS A O 1
ATOM 3924 N N . THR A 1 469 ? 117.319 11.373 -117.173 1.00 89.25 469 THR A N 1
ATOM 3925 C CA . THR A 1 469 ? 118.635 10.741 -117.012 1.00 89.25 469 THR A CA 1
ATOM 3926 C C . THR A 1 469 ? 118.986 9.849 -118.209 1.00 89.25 469 THR A C 1
ATOM 3928 O O . THR A 1 469 ? 120.082 9.969 -118.755 1.00 89.25 469 THR A O 1
ATOM 3931 N N . ILE A 1 470 ? 118.063 8.999 -118.678 1.00 91.81 470 ILE A N 1
ATOM 3932 C CA . ILE A 1 470 ? 118.281 8.126 -119.848 1.00 91.81 470 ILE A CA 1
ATOM 3933 C C . ILE A 1 470 ? 118.472 8.949 -121.130 1.00 91.81 470 ILE A C 1
ATOM 3935 O O . ILE A 1 470 ? 119.327 8.618 -121.955 1.00 91.81 470 ILE A O 1
ATOM 3939 N N . PHE A 1 471 ? 117.711 10.029 -121.318 1.00 89.06 471 PHE A N 1
ATOM 3940 C CA . PHE A 1 471 ? 117.858 10.918 -122.471 1.00 89.06 471 PHE A CA 1
ATOM 3941 C C . PHE A 1 471 ? 119.237 11.582 -122.497 1.00 89.06 471 PHE A C 1
ATOM 3943 O O . PHE A 1 471 ? 119.917 11.530 -123.525 1.00 89.06 471 PHE A O 1
ATOM 3950 N N . LEU A 1 472 ? 119.689 12.126 -121.362 1.00 87.25 472 LEU A N 1
ATOM 3951 C CA . LEU A 1 472 ? 121.038 12.681 -121.220 1.00 87.25 472 LEU A CA 1
ATOM 3952 C C . LEU A 1 472 ? 122.108 11.636 -121.567 1.00 87.25 472 LEU A C 1
ATOM 3954 O O . LEU A 1 472 ? 122.996 11.908 -122.380 1.00 87.25 472 LEU A O 1
ATOM 3958 N N . GLN A 1 473 ? 121.978 10.414 -121.041 1.00 87.69 473 GLN A N 1
ATOM 3959 C CA . GLN A 1 473 ? 122.874 9.298 -121.370 1.00 87.69 473 GLN A CA 1
ATOM 3960 C C . GLN A 1 473 ? 122.865 8.966 -122.874 1.00 87.69 473 GLN A C 1
ATOM 3962 O O . GLN A 1 473 ? 123.925 8.757 -123.472 1.00 87.69 473 GLN A O 1
ATOM 3967 N N . ARG A 1 474 ? 121.692 8.940 -123.523 1.00 86.12 474 ARG A N 1
ATOM 3968 C CA . ARG A 1 474 ? 121.549 8.672 -124.966 1.00 86.12 474 ARG A CA 1
ATOM 3969 C C . ARG A 1 474 ? 122.183 9.771 -125.819 1.00 86.12 474 ARG A C 1
ATOM 3971 O O . ARG A 1 474 ? 122.907 9.453 -126.762 1.00 86.12 474 ARG A O 1
ATOM 3978 N N . CYS A 1 475 ? 121.937 11.040 -125.499 1.00 87.69 475 CYS A N 1
ATOM 3979 C CA . CYS A 1 475 ? 122.535 12.187 -126.188 1.00 87.69 475 CYS A CA 1
ATOM 3980 C C . CYS A 1 475 ? 124.062 12.155 -126.100 1.00 87.69 475 CYS A C 1
ATOM 3982 O O . CYS A 1 475 ? 124.743 12.327 -127.113 1.00 87.69 475 CYS A O 1
ATOM 3984 N N . TYR A 1 476 ? 124.595 11.843 -124.918 1.00 88.06 476 TYR A N 1
ATOM 3985 C CA . TYR A 1 476 ? 126.028 11.652 -124.721 1.00 88.06 476 TYR A CA 1
ATOM 3986 C C . TYR A 1 476 ? 126.589 10.524 -125.608 1.00 88.06 476 TYR A C 1
ATOM 3988 O O . TYR A 1 476 ? 127.544 10.746 -126.357 1.00 88.06 476 TYR A O 1
ATOM 3996 N N . ARG A 1 477 ? 125.946 9.345 -125.627 1.00 90.19 477 ARG A N 1
ATOM 3997 C CA . ARG A 1 477 ? 126.344 8.218 -126.498 1.00 90.19 477 ARG A CA 1
ATOM 3998 C C . ARG A 1 477 ? 126.279 8.568 -127.995 1.00 90.19 477 ARG A C 1
ATOM 4000 O O . ARG A 1 477 ? 127.199 8.229 -128.735 1.00 90.19 477 ARG A O 1
ATOM 4007 N N . ARG A 1 478 ? 125.240 9.285 -128.453 1.00 85.06 478 ARG A N 1
ATOM 4008 C CA . ARG A 1 478 ? 125.108 9.746 -129.854 1.00 85.06 478 ARG A CA 1
ATOM 4009 C C . ARG A 1 478 ? 126.230 10.706 -130.241 1.00 85.06 478 ARG A C 1
ATOM 4011 O O . ARG A 1 478 ? 126.792 10.576 -131.326 1.00 85.06 478 ARG A O 1
ATOM 4018 N N . ARG A 1 479 ? 126.574 11.653 -129.361 1.00 86.75 479 ARG A N 1
ATOM 4019 C CA . ARG A 1 479 ? 127.683 12.591 -129.590 1.00 86.75 479 ARG A CA 1
ATOM 4020 C C . ARG A 1 479 ? 129.006 11.850 -129.777 1.00 86.75 479 ARG A C 1
ATOM 4022 O O . ARG A 1 479 ? 129.775 12.203 -130.668 1.00 86.75 479 ARG A O 1
ATOM 4029 N N . LEU A 1 480 ? 129.244 10.808 -128.980 1.00 88.75 480 LEU A N 1
ATOM 4030 C CA . LEU A 1 480 ? 130.433 9.967 -129.109 1.00 88.75 480 LEU A CA 1
ATOM 4031 C C . LEU A 1 480 ? 130.492 9.251 -130.472 1.00 88.75 480 LEU A C 1
ATOM 4033 O O . LEU A 1 480 ? 131.543 9.251 -131.107 1.00 88.75 480 LEU A O 1
ATOM 4037 N N . LEU A 1 481 ? 129.371 8.701 -130.957 1.00 87.31 481 LEU A N 1
ATOM 4038 C CA . LEU A 1 481 ? 129.290 8.071 -132.284 1.00 87.31 481 LEU A CA 1
ATOM 4039 C C . LEU A 1 481 ? 129.505 9.076 -133.426 1.00 87.31 481 LEU A C 1
ATOM 4041 O O . LEU A 1 481 ? 130.256 8.797 -134.356 1.00 87.31 481 LEU A O 1
ATOM 4045 N N . SER A 1 482 ? 128.882 10.256 -133.344 1.00 80.81 482 SER A N 1
ATOM 4046 C CA . SER A 1 482 ? 129.004 11.295 -134.374 1.00 80.81 482 SER A CA 1
ATOM 4047 C C . SER A 1 482 ? 130.450 11.755 -134.560 1.00 80.81 482 SER A C 1
ATOM 4049 O O . SER A 1 482 ? 130.859 11.994 -135.690 1.00 80.81 482 SER A O 1
ATOM 4051 N N . LYS A 1 483 ? 131.240 11.831 -133.475 1.00 83.31 483 LYS A N 1
ATOM 4052 C CA . LYS A 1 483 ? 132.683 12.104 -133.566 1.00 83.31 483 LYS A CA 1
ATOM 4053 C C . LYS A 1 483 ? 133.429 11.027 -134.362 1.00 83.31 483 LYS A C 1
ATOM 4055 O O . LYS A 1 483 ? 134.304 11.380 -135.139 1.00 83.31 483 LYS A O 1
ATOM 4060 N N . LYS A 1 484 ? 133.079 9.744 -134.203 1.00 84.19 484 LYS A N 1
ATOM 4061 C CA . LYS A 1 484 ? 133.719 8.637 -134.940 1.00 84.19 484 LYS A CA 1
ATOM 4062 C C . LYS A 1 484 ? 133.410 8.679 -136.442 1.00 84.19 484 LYS A C 1
ATOM 4064 O O . LYS A 1 484 ? 134.318 8.515 -137.243 1.00 84.19 484 LYS A O 1
ATOM 4069 N N . LEU A 1 485 ? 132.156 8.939 -136.826 1.00 79.88 485 LEU A N 1
ATOM 4070 C CA . LEU A 1 485 ? 131.750 9.018 -138.242 1.00 79.88 485 LEU A CA 1
ATOM 4071 C C . LEU A 1 485 ? 132.396 10.191 -138.992 1.00 79.88 485 LEU A C 1
ATOM 4073 O O . LEU A 1 485 ? 132.662 10.080 -140.184 1.00 79.88 485 LEU A O 1
ATOM 4077 N N . LEU A 1 486 ? 132.649 11.305 -138.302 1.00 81.75 486 LEU A N 1
ATOM 4078 C CA . LEU A 1 486 ? 133.245 12.499 -138.907 1.00 81.75 486 LEU A CA 1
ATOM 4079 C C . LEU A 1 486 ? 134.684 12.244 -139.381 1.00 81.75 486 LEU A C 1
ATOM 4081 O O . LEU A 1 486 ? 135.071 12.760 -140.422 1.00 81.75 486 LEU A O 1
ATOM 4085 N N . VAL A 1 487 ? 135.426 11.393 -138.665 1.00 82.31 487 VAL A N 1
ATOM 4086 C CA . VAL A 1 487 ? 136.767 10.939 -139.068 1.00 82.31 487 VAL A CA 1
ATOM 4087 C C . VAL A 1 487 ? 136.697 10.128 -140.368 1.00 82.31 487 VAL A C 1
ATOM 4089 O O . VAL A 1 487 ? 137.400 10.443 -141.319 1.00 82.31 487 VAL A O 1
ATOM 4092 N N . VAL A 1 488 ? 135.770 9.166 -140.460 1.00 81.00 488 VAL A N 1
ATOM 4093 C CA . VAL A 1 488 ? 135.576 8.335 -141.668 1.00 81.00 488 VAL A CA 1
ATOM 4094 C C . VAL A 1 488 ? 135.151 9.176 -142.883 1.00 81.00 488 VAL A C 1
ATOM 4096 O O . VAL A 1 488 ? 135.589 8.941 -144.007 1.00 81.00 488 VAL A O 1
ATOM 4099 N N . ALA A 1 489 ? 134.297 10.181 -142.674 1.00 77.31 489 ALA A N 1
ATOM 4100 C CA . ALA A 1 489 ? 133.846 11.068 -143.746 1.00 77.31 489 ALA A CA 1
ATOM 4101 C C . ALA A 1 489 ? 134.960 11.985 -144.281 1.00 77.31 489 ALA A C 1
ATOM 4103 O O . ALA A 1 489 ? 134.909 12.379 -145.446 1.00 77.31 489 ALA A O 1
ATOM 4104 N N . ASP A 1 490 ? 135.937 12.354 -143.448 1.00 78.94 490 ASP A N 1
ATOM 4105 C CA . ASP A 1 490 ? 137.101 13.139 -143.871 1.00 78.94 490 ASP A CA 1
ATOM 4106 C C . ASP A 1 490 ? 138.048 12.300 -144.743 1.00 78.94 490 ASP A C 1
ATOM 4108 O O . ASP A 1 490 ? 138.435 12.736 -145.827 1.00 78.94 490 ASP A O 1
ATOM 4112 N N . GLU A 1 491 ? 138.305 11.047 -144.348 1.00 78.62 491 GLU A N 1
ATOM 4113 C CA . GLU A 1 491 ? 139.082 10.081 -145.141 1.00 78.62 491 GLU A CA 1
ATOM 4114 C C . GLU A 1 491 ? 138.470 9.855 -146.536 1.00 78.62 491 GLU A C 1
ATOM 4116 O O . GLU A 1 491 ? 139.173 9.920 -147.546 1.00 78.62 491 GLU A O 1
ATOM 4121 N N . TYR A 1 492 ? 137.145 9.680 -146.619 1.00 76.62 492 TYR A N 1
ATOM 4122 C CA . TYR A 1 492 ? 136.446 9.506 -147.899 1.00 76.62 492 TYR A CA 1
ATOM 4123 C C . TYR A 1 492 ? 136.515 10.752 -148.800 1.00 76.62 492 TYR A C 1
ATOM 4125 O O . TYR A 1 492 ? 136.621 10.644 -150.023 1.00 76.62 492 TYR A O 1
ATOM 4133 N N . ARG A 1 493 ? 136.478 11.956 -148.215 1.00 76.94 493 ARG A N 1
ATOM 4134 C CA . ARG A 1 493 ? 136.533 13.216 -148.973 1.00 76.94 493 ARG A CA 1
ATOM 4135 C C . ARG A 1 493 ? 137.884 13.396 -149.664 1.00 76.94 493 ARG A C 1
ATOM 4137 O O . ARG A 1 493 ? 137.913 13.763 -150.837 1.00 76.94 493 ARG A O 1
ATOM 4144 N N . ARG A 1 494 ? 138.973 13.059 -148.963 1.00 77.44 494 ARG A N 1
ATOM 4145 C CA . ARG A 1 494 ? 140.343 13.100 -149.501 1.00 77.44 494 ARG A CA 1
ATOM 4146 C C . ARG A 1 494 ? 140.509 12.151 -150.689 1.00 77.44 494 ARG A C 1
ATOM 4148 O O . ARG A 1 494 ? 141.044 12.556 -151.715 1.00 77.44 494 ARG A O 1
ATOM 4155 N N . TYR A 1 495 ? 139.947 10.944 -150.598 1.00 78.25 495 TYR A N 1
ATOM 4156 C CA . TYR A 1 495 ? 139.930 9.981 -151.705 1.00 78.25 495 TYR A CA 1
ATOM 4157 C C . TYR A 1 495 ? 139.233 10.531 -152.969 1.00 78.25 495 TYR A C 1
ATOM 4159 O O . TYR A 1 495 ? 139.726 10.380 -154.089 1.00 78.25 495 TYR A O 1
ATOM 4167 N N . CYS A 1 496 ? 138.086 11.202 -152.813 1.00 77.00 496 CYS A N 1
ATOM 4168 C CA . CYS A 1 496 ? 137.365 11.798 -153.943 1.00 77.00 496 CYS A CA 1
ATOM 4169 C C . CYS A 1 496 ? 138.111 12.972 -154.602 1.00 77.00 496 CYS A C 1
ATOM 4171 O O . CYS A 1 496 ? 137.992 13.160 -155.817 1.00 77.00 496 CYS A O 1
ATOM 4173 N N . GLU A 1 497 ? 138.840 13.780 -153.829 1.00 76.56 497 GLU A N 1
ATOM 4174 C CA . GLU A 1 497 ? 139.626 14.903 -154.356 1.00 76.56 497 GLU A CA 1
ATOM 4175 C C . GLU A 1 497 ? 140.802 14.426 -155.219 1.00 76.56 497 GLU A C 1
ATOM 4177 O O . GLU A 1 497 ? 140.987 14.954 -156.319 1.00 76.56 497 GLU A O 1
ATOM 4182 N N . GLU A 1 498 ? 141.510 13.369 -154.807 1.00 76.12 498 GLU A N 1
ATOM 4183 C CA . GLU A 1 498 ? 142.556 12.734 -155.627 1.00 76.12 498 GLU A CA 1
ATOM 4184 C C . GLU A 1 498 ? 142.012 12.271 -156.985 1.00 76.12 498 GLU A C 1
ATOM 4186 O O . GLU A 1 498 ? 142.572 12.602 -158.034 1.00 76.12 498 GLU A O 1
ATOM 4191 N N . LYS A 1 499 ? 140.859 11.588 -156.994 1.00 78.19 499 LYS A N 1
ATOM 4192 C CA . LYS A 1 499 ? 140.235 11.107 -158.239 1.00 78.19 499 LYS A CA 1
ATOM 4193 C C . LYS A 1 499 ? 139.826 12.239 -159.185 1.00 78.19 499 LYS A C 1
ATOM 4195 O O . LYS A 1 499 ? 139.919 12.088 -160.404 1.00 78.19 499 LYS A O 1
ATOM 4200 N N . ARG A 1 500 ? 139.394 13.389 -158.653 1.00 74.06 500 ARG A N 1
ATOM 4201 C CA . ARG A 1 500 ? 139.088 14.581 -159.466 1.00 74.06 500 ARG A CA 1
ATOM 4202 C C . ARG A 1 500 ? 140.343 15.210 -160.072 1.00 74.06 500 ARG A C 1
ATOM 4204 O O . ARG A 1 500 ? 140.296 15.624 -161.232 1.00 74.06 500 ARG A O 1
ATOM 4211 N N . ALA A 1 501 ? 141.444 15.268 -159.325 1.00 77.38 501 ALA A N 1
ATOM 4212 C CA . ALA A 1 501 ? 142.707 15.820 -159.813 1.00 77.38 501 ALA A CA 1
ATOM 4213 C C . ALA A 1 501 ? 143.292 14.977 -160.967 1.00 77.38 501 ALA A C 1
ATOM 4215 O O . ALA A 1 501 ? 143.704 15.528 -161.995 1.00 77.38 501 ALA A O 1
ATOM 4216 N N . GLU A 1 502 ? 143.235 13.644 -160.856 1.00 75.25 502 GLU A N 1
ATOM 4217 C CA . GLU A 1 502 ? 143.626 12.713 -161.930 1.00 75.25 502 GLU A CA 1
ATOM 4218 C C . GLU A 1 502 ? 142.837 12.973 -163.229 1.00 75.25 502 GLU A C 1
ATOM 4220 O O . GLU A 1 502 ? 143.424 13.109 -164.308 1.00 75.25 502 GLU A O 1
ATOM 4225 N N . ALA A 1 503 ? 141.509 13.116 -163.130 1.00 75.69 503 ALA A N 1
ATOM 4226 C CA . ALA A 1 503 ? 140.638 13.372 -164.279 1.00 75.69 503 ALA A CA 1
ATOM 4227 C C . ALA A 1 503 ? 140.924 14.724 -164.964 1.00 75.69 503 ALA A C 1
ATOM 4229 O O . ALA A 1 503 ? 140.997 14.790 -166.195 1.00 75.69 503 ALA A O 1
ATOM 4230 N N . ALA A 1 504 ? 141.135 15.794 -164.188 1.00 77.75 504 ALA A N 1
ATOM 4231 C CA . ALA A 1 504 ? 141.456 17.122 -164.722 1.00 77.75 504 ALA A CA 1
ATOM 4232 C C . ALA A 1 504 ? 142.758 17.117 -165.546 1.00 77.75 504 ALA A C 1
ATOM 4234 O O . ALA A 1 504 ? 142.826 17.719 -166.620 1.00 77.75 504 ALA A O 1
ATOM 4235 N N . THR A 1 505 ? 143.762 16.367 -165.084 1.00 77.31 505 THR A N 1
ATOM 4236 C CA . THR A 1 505 ? 145.071 16.248 -165.746 1.00 77.31 505 THR A CA 1
ATOM 4237 C C . THR A 1 505 ? 144.960 15.561 -167.113 1.00 77.31 505 THR A C 1
ATOM 4239 O O . THR A 1 505 ? 145.642 15.933 -168.071 1.00 77.31 505 THR A O 1
ATOM 4242 N N . CYS A 1 506 ? 144.066 14.575 -167.237 1.00 77.56 506 CYS A N 1
ATOM 4243 C CA . CYS A 1 506 ? 143.811 13.868 -168.492 1.00 77.56 506 CYS A CA 1
ATOM 4244 C C . CYS A 1 506 ? 143.193 14.795 -169.558 1.00 77.56 506 CYS A C 1
ATOM 4246 O O . CYS A 1 506 ? 143.674 14.855 -170.691 1.00 77.56 506 CYS A O 1
ATOM 4248 N N . ILE A 1 507 ? 142.186 15.589 -169.172 1.00 76.12 507 ILE A N 1
ATOM 4249 C CA . ILE A 1 507 ? 141.490 16.530 -170.068 1.00 76.12 507 ILE A CA 1
ATOM 4250 C C . ILE A 1 507 ? 142.455 17.591 -170.618 1.00 76.12 507 ILE A C 1
ATOM 4252 O O . ILE A 1 507 ? 142.431 17.895 -171.813 1.00 76.12 507 ILE A O 1
ATOM 4256 N N . GLN A 1 508 ? 143.340 18.128 -169.773 1.00 77.12 508 GLN A N 1
ATOM 4257 C CA . GLN A 1 508 ? 144.319 19.142 -170.179 1.00 77.12 508 GLN A CA 1
ATOM 4258 C C . GLN A 1 508 ? 145.313 18.614 -171.225 1.00 77.12 508 GLN A C 1
ATOM 4260 O O . GLN A 1 508 ? 145.605 19.315 -172.197 1.00 77.12 508 GLN A O 1
ATOM 4265 N N . LYS A 1 509 ? 145.782 17.365 -171.079 1.00 74.50 509 LYS A N 1
ATOM 4266 C CA . LYS A 1 509 ? 146.658 16.714 -172.070 1.00 74.50 509 LYS A CA 1
ATOM 4267 C C . LYS A 1 509 ? 145.974 16.565 -173.433 1.00 74.50 509 LYS A C 1
ATOM 4269 O O . LYS A 1 509 ? 146.590 16.869 -174.454 1.00 74.50 509 LYS A O 1
ATOM 4274 N N . CYS A 1 510 ? 144.705 16.153 -173.454 1.00 76.38 510 CYS A N 1
ATOM 4275 C CA . CYS A 1 510 ? 143.931 16.015 -174.692 1.00 76.38 510 CYS A CA 1
ATOM 4276 C C . CYS A 1 510 ? 143.732 17.357 -175.413 1.00 76.38 510 CYS A C 1
ATOM 4278 O O . CYS A 1 510 ? 143.852 17.430 -176.637 1.00 76.38 510 CYS A O 1
ATOM 4280 N N . TRP A 1 511 ? 143.459 18.430 -174.665 1.00 76.75 511 TRP A N 1
ATOM 4281 C CA . TRP A 1 511 ? 143.309 19.767 -175.241 1.00 76.75 511 TRP A CA 1
ATOM 4282 C C . TRP A 1 511 ? 144.638 20.265 -175.834 1.00 76.75 511 TRP A C 1
ATOM 4284 O O . TRP A 1 511 ? 144.694 20.640 -177.004 1.00 76.75 511 TRP A O 1
ATOM 4294 N N . LEU A 1 512 ? 145.749 20.178 -175.102 1.00 77.06 512 LEU A N 1
ATOM 4295 C CA . LEU A 1 512 ? 147.049 20.607 -175.636 1.00 77.06 512 LEU A CA 1
ATOM 4296 C C . LEU A 1 512 ? 147.394 19.932 -176.978 1.00 77.06 512 LEU A C 1
ATOM 4298 O O . LEU A 1 512 ? 147.841 20.628 -177.892 1.00 77.06 512 LEU A O 1
ATOM 4302 N N . ALA A 1 513 ? 147.089 18.637 -177.134 1.00 73.81 513 ALA A N 1
ATOM 4303 C CA . ALA A 1 513 ? 147.268 17.899 -178.388 1.00 73.81 513 ALA A CA 1
ATOM 4304 C C . ALA A 1 513 ? 146.371 18.409 -179.537 1.00 73.81 513 ALA A C 1
ATOM 4306 O O . ALA A 1 513 ? 146.855 18.626 -180.649 1.00 73.81 513 ALA A O 1
ATOM 4307 N N . TYR A 1 514 ? 145.079 18.663 -179.283 1.00 79.81 514 TYR A N 1
ATOM 4308 C CA . TYR A 1 514 ? 144.159 19.207 -180.298 1.00 79.81 514 TYR A CA 1
ATOM 4309 C C . TYR A 1 514 ? 144.588 20.605 -180.783 1.00 79.81 514 TYR A C 1
ATOM 4311 O O . TYR A 1 514 ? 144.534 20.897 -181.982 1.00 79.81 514 TYR A O 1
ATOM 4319 N N . CYS A 1 515 ? 145.075 21.452 -179.868 1.00 78.81 515 CYS A N 1
ATOM 4320 C CA . CYS A 1 515 ? 145.660 22.760 -180.183 1.00 78.81 515 CYS A CA 1
ATOM 4321 C C . CYS A 1 515 ? 146.789 22.651 -181.223 1.00 78.81 515 CYS A C 1
ATOM 4323 O O . CYS A 1 515 ? 146.793 23.377 -182.221 1.00 78.81 515 CYS A O 1
ATOM 4325 N N . THR A 1 516 ? 147.725 21.720 -181.006 1.00 74.06 516 THR A N 1
ATOM 4326 C CA . THR A 1 516 ? 148.912 21.538 -181.858 1.00 74.06 516 THR A CA 1
ATOM 4327 C C . THR A 1 516 ? 148.534 21.051 -183.257 1.00 74.06 516 THR A C 1
ATOM 4329 O O . THR A 1 516 ? 149.041 21.569 -184.254 1.00 74.06 516 THR A O 1
ATOM 4332 N N . THR A 1 517 ? 147.589 20.108 -183.361 1.00 72.88 517 THR A N 1
ATOM 4333 C CA . THR A 1 517 ? 147.104 19.587 -184.653 1.00 72.88 517 THR A CA 1
ATOM 4334 C C . THR A 1 517 ? 146.443 20.676 -185.505 1.00 72.88 517 THR A C 1
ATOM 4336 O O . THR A 1 517 ? 146.610 20.713 -186.727 1.00 72.88 517 THR A O 1
ATOM 4339 N N . LYS A 1 518 ? 145.705 21.597 -184.871 1.00 77.06 518 LYS A N 1
ATOM 4340 C CA . LYS A 1 518 ? 145.011 22.693 -185.564 1.00 77.06 518 LYS A CA 1
ATOM 4341 C C . LYS A 1 518 ? 145.984 23.676 -186.229 1.00 77.06 518 LYS A C 1
ATOM 4343 O O . LYS A 1 518 ? 145.737 24.075 -187.365 1.00 77.06 518 LYS A O 1
ATOM 4348 N N . GLN A 1 519 ? 147.091 24.028 -185.569 1.00 75.62 519 GLN A N 1
ATOM 4349 C CA . GLN A 1 519 ? 148.115 24.917 -186.142 1.00 75.62 519 GLN A CA 1
ATOM 4350 C C . GLN A 1 519 ? 148.792 24.314 -187.383 1.00 75.62 519 GLN A C 1
ATOM 4352 O O . GLN A 1 519 ? 148.918 24.996 -188.399 1.00 75.62 519 GLN A O 1
ATOM 4357 N N . GLN A 1 520 ? 149.160 23.027 -187.345 1.00 70.69 520 GLN A N 1
ATOM 4358 C CA . GLN A 1 520 ? 149.792 22.353 -188.490 1.00 70.69 520 GLN A CA 1
ATOM 4359 C C . GLN A 1 520 ? 148.876 22.289 -189.725 1.00 70.69 520 GLN A C 1
ATOM 4361 O O . GLN A 1 520 ? 149.336 22.453 -190.856 1.00 70.69 520 GLN A O 1
ATOM 4366 N N . ARG A 1 521 ? 147.562 22.110 -189.523 1.00 73.69 521 ARG A N 1
ATOM 4367 C CA . ARG A 1 521 ? 146.569 22.095 -190.612 1.00 73.69 521 ARG A CA 1
ATOM 4368 C C . ARG A 1 521 ? 146.446 23.445 -191.322 1.00 73.69 521 ARG A C 1
ATOM 4370 O O . ARG A 1 521 ? 146.257 23.467 -192.536 1.00 73.69 521 ARG A O 1
ATOM 4377 N N . GLN A 1 522 ? 146.554 24.548 -190.584 1.00 71.81 522 GLN A N 1
ATOM 4378 C CA . GLN A 1 522 ? 146.481 25.895 -191.151 1.00 71.81 522 GLN A CA 1
ATOM 4379 C C . GLN A 1 522 ? 147.680 26.169 -192.077 1.00 71.81 522 GLN A C 1
ATOM 4381 O O . GLN A 1 522 ? 147.487 26.601 -193.210 1.00 71.81 522 GLN A O 1
ATOM 4386 N N . ALA A 1 523 ? 148.889 25.780 -191.657 1.00 71.69 523 ALA A N 1
ATOM 4387 C CA . ALA A 1 523 ? 150.106 25.924 -192.461 1.00 71.69 523 ALA A CA 1
ATOM 4388 C C . ALA A 1 523 ? 150.053 25.146 -193.796 1.00 71.69 523 ALA A C 1
ATOM 4390 O O . ALA A 1 523 ? 150.525 25.629 -194.824 1.00 71.69 523 ALA A O 1
ATOM 4391 N N . PHE A 1 524 ? 149.434 23.958 -193.814 1.00 74.25 524 PHE A N 1
ATOM 4392 C CA . PHE A 1 524 ? 149.246 23.172 -195.043 1.00 74.25 524 PHE A CA 1
ATOM 4393 C C . PHE A 1 524 ? 148.292 23.844 -196.050 1.00 74.25 524 PHE A C 1
ATOM 4395 O O . PHE A 1 524 ? 148.501 23.767 -197.264 1.00 74.25 524 PHE A O 1
ATOM 4402 N N . LEU A 1 525 ? 147.236 24.506 -195.563 1.00 75.94 525 LEU A N 1
ATOM 4403 C CA . LEU A 1 525 ? 146.239 25.168 -196.412 1.00 75.94 525 LEU A CA 1
ATOM 4404 C C . LEU A 1 525 ? 146.808 26.405 -197.125 1.00 75.94 525 LEU A C 1
ATOM 4406 O O . LEU A 1 525 ? 146.532 26.593 -198.314 1.00 75.94 525 LEU A O 1
ATOM 4410 N N . ASP A 1 526 ? 147.644 27.188 -196.443 1.00 73.38 526 ASP A N 1
ATOM 4411 C CA . ASP A 1 526 ? 148.289 28.381 -197.011 1.00 73.38 526 ASP A CA 1
ATOM 4412 C C . ASP A 1 526 ? 149.283 28.019 -198.135 1.00 73.38 526 ASP A C 1
ATOM 4414 O O . ASP A 1 526 ? 149.344 28.684 -199.179 1.00 73.38 526 ASP A O 1
ATOM 4418 N N . LEU A 1 527 ? 149.990 26.890 -197.989 1.00 69.38 527 LEU A N 1
ATOM 4419 C CA . LEU 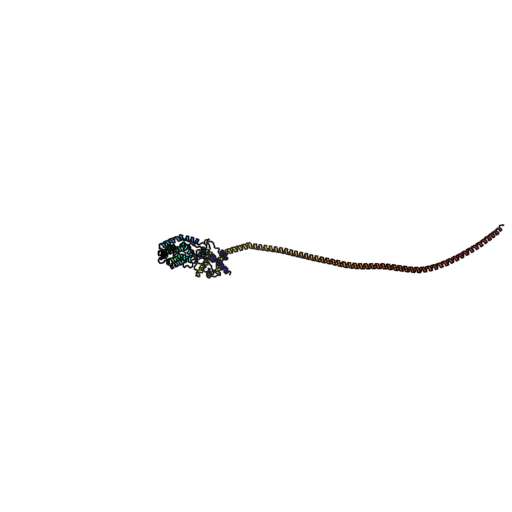A 1 527 ? 150.868 26.344 -199.029 1.00 69.38 527 LEU A CA 1
ATOM 4420 C C . LEU A 1 527 ? 150.075 25.921 -200.280 1.00 69.38 527 LEU A C 1
ATOM 4422 O O . LEU A 1 527 ? 150.465 26.222 -201.412 1.00 69.38 527 LEU A O 1
ATOM 4426 N N . LYS A 1 528 ? 148.924 25.264 -200.084 1.00 75.25 528 LYS A N 1
ATOM 4427 C CA . LYS A 1 528 ? 148.052 24.796 -201.174 1.00 75.25 528 LYS A CA 1
ATOM 4428 C C . LYS A 1 528 ? 147.496 25.953 -202.007 1.00 75.25 528 LYS A C 1
ATOM 4430 O O . LYS A 1 528 ? 147.420 25.853 -203.231 1.00 75.25 528 LYS A O 1
ATOM 4435 N N . LEU A 1 529 ? 147.090 27.042 -201.364 1.00 73.00 529 LEU A N 1
ATOM 4436 C CA . LEU A 1 529 ? 146.500 28.190 -202.056 1.00 73.00 529 LEU A CA 1
ATOM 4437 C C . LEU A 1 529 ? 147.527 28.959 -202.886 1.00 73.00 529 LEU A C 1
ATOM 4439 O O . LEU A 1 529 ? 147.244 29.313 -204.033 1.00 73.00 529 LEU A O 1
ATOM 4443 N N . SER A 1 530 ? 148.735 29.123 -202.353 1.00 65.31 530 SER A N 1
ATOM 4444 C CA . SER A 1 530 ? 149.862 29.724 -203.071 1.00 65.31 530 SER A CA 1
ATOM 4445 C C . SER A 1 530 ? 150.151 28.990 -204.395 1.00 65.31 530 SER A C 1
ATOM 4447 O O . SER A 1 530 ? 150.379 29.626 -205.426 1.00 65.31 530 SER A O 1
ATOM 4449 N N . ALA A 1 531 ? 150.020 27.656 -204.415 1.00 65.31 531 ALA A N 1
ATOM 4450 C CA . ALA A 1 531 ? 150.147 26.847 -205.632 1.00 65.31 531 ALA A CA 1
ATOM 4451 C C . ALA A 1 531 ? 149.010 27.082 -206.657 1.00 65.31 531 ALA A C 1
ATOM 4453 O O . ALA A 1 531 ? 149.263 27.114 -207.863 1.00 65.31 531 ALA A O 1
ATOM 4454 N N . ILE A 1 532 ? 147.766 27.298 -206.208 1.00 72.31 532 ILE A N 1
ATOM 4455 C CA . ILE A 1 532 ? 146.601 27.555 -207.084 1.00 72.31 532 ILE A CA 1
ATOM 4456 C C . ILE A 1 532 ? 146.712 28.917 -207.787 1.00 72.31 532 ILE A C 1
ATOM 4458 O O . ILE A 1 532 ? 146.381 29.034 -208.972 1.00 72.31 532 ILE A O 1
ATOM 4462 N N . VAL A 1 533 ? 147.200 29.942 -207.082 1.00 65.94 533 VAL A N 1
ATOM 4463 C CA . VAL A 1 533 ? 147.450 31.282 -207.645 1.00 65.94 533 VAL A CA 1
ATOM 4464 C C . VAL A 1 533 ? 148.457 31.206 -208.802 1.00 65.94 533 VAL A C 1
ATOM 4466 O O . VAL A 1 533 ? 148.229 31.794 -209.862 1.00 65.94 533 VAL A O 1
ATOM 4469 N N . LEU A 1 534 ? 149.514 30.403 -208.646 1.00 58.66 534 LEU A N 1
ATOM 4470 C CA . LEU A 1 534 ? 150.510 30.124 -209.687 1.00 58.66 534 LEU A CA 1
ATOM 4471 C C . LEU A 1 534 ? 149.908 29.391 -210.900 1.00 58.66 534 LEU A C 1
ATOM 4473 O O . LEU A 1 534 ? 150.118 29.800 -212.043 1.00 58.66 534 LEU A O 1
ATOM 4477 N N . GLN A 1 535 ? 149.094 28.358 -210.666 1.00 63.12 535 GLN A N 1
ATOM 4478 C CA . GLN A 1 535 ? 148.451 27.575 -211.732 1.00 63.12 535 GLN A CA 1
ATOM 4479 C C . GLN A 1 535 ? 147.464 28.395 -212.573 1.00 63.12 535 GLN A C 1
ATOM 4481 O O . GLN A 1 535 ? 147.395 28.229 -213.792 1.00 63.12 535 GLN A O 1
ATOM 4486 N N . ARG A 1 536 ? 146.692 29.294 -211.953 1.00 65.00 536 ARG A N 1
ATOM 4487 C CA . ARG A 1 536 ? 145.753 30.154 -212.692 1.00 65.00 536 ARG A CA 1
ATOM 4488 C C . ARG A 1 536 ? 146.472 31.187 -213.551 1.00 65.00 536 ARG A C 1
ATOM 4490 O O . ARG A 1 536 ? 146.059 31.402 -214.688 1.00 65.00 536 ARG A O 1
ATOM 4497 N N . LYS A 1 537 ? 147.573 31.758 -213.055 1.00 60.00 537 LYS A N 1
ATOM 4498 C CA . LYS A 1 537 ? 148.424 32.671 -213.831 1.00 60.00 537 LYS A CA 1
ATOM 4499 C C . LYS A 1 537 ? 149.028 31.979 -215.064 1.00 60.00 537 LYS A C 1
ATOM 4501 O O . LYS A 1 537 ? 149.128 32.600 -216.112 1.00 60.00 537 LYS A O 1
ATOM 4506 N N . TRP A 1 538 ? 149.336 30.681 -214.978 1.00 62.00 538 TRP A N 1
ATOM 4507 C CA . TRP A 1 538 ? 149.764 29.876 -216.131 1.00 62.00 538 TRP A CA 1
ATOM 4508 C C . TRP A 1 538 ? 148.636 29.647 -217.153 1.00 62.00 538 TRP A C 1
ATOM 4510 O O . TRP A 1 538 ? 148.848 29.753 -218.360 1.00 62.00 538 TRP A O 1
ATOM 4520 N N . ARG A 1 539 ? 147.398 29.427 -216.688 1.00 65.56 539 ARG A N 1
ATOM 4521 C CA . ARG A 1 539 ? 146.222 29.303 -217.573 1.00 65.56 539 ARG A CA 1
ATOM 4522 C C . ARG A 1 539 ? 145.855 30.615 -218.278 1.00 65.56 539 ARG A C 1
ATOM 4524 O O . ARG A 1 539 ? 145.356 30.558 -219.397 1.00 65.56 539 ARG A O 1
ATOM 4531 N N . ALA A 1 540 ? 146.181 31.769 -217.682 1.00 57.28 540 ALA A N 1
ATOM 4532 C CA . ALA A 1 540 ? 146.098 33.081 -218.331 1.00 57.28 540 ALA A CA 1
ATOM 4533 C C . ALA A 1 540 ? 146.999 33.221 -219.583 1.00 57.28 540 ALA A C 1
ATOM 4535 O O . ALA A 1 540 ? 146.769 34.117 -220.386 1.00 57.28 540 ALA A O 1
ATOM 4536 N N . VAL A 1 541 ? 147.993 32.350 -219.799 1.00 57.53 541 VAL A N 1
ATOM 4537 C CA . VAL A 1 541 ? 148.919 32.448 -220.947 1.00 57.53 541 VAL A CA 1
ATOM 4538 C C . VAL A 1 541 ? 148.486 31.585 -222.140 1.00 57.53 541 VAL A C 1
ATOM 4540 O O . VAL A 1 541 ? 148.712 31.970 -223.284 1.00 57.53 541 VAL A O 1
ATOM 4543 N N . ILE A 1 542 ? 147.832 30.442 -221.906 1.00 60.72 542 ILE A N 1
ATOM 4544 C CA . ILE A 1 542 ? 147.442 29.511 -222.983 1.00 60.72 542 ILE A CA 1
ATOM 4545 C C . ILE A 1 542 ? 146.235 30.036 -223.774 1.00 60.72 542 ILE A C 1
ATOM 4547 O O . ILE A 1 542 ? 146.244 29.982 -224.999 1.00 60.72 542 ILE A O 1
ATOM 4551 N N . GLY A 1 543 ? 145.238 30.627 -223.106 1.00 57.91 543 GLY A N 1
ATOM 4552 C CA . GLY A 1 543 ? 144.052 31.164 -223.791 1.00 57.91 543 GLY A CA 1
ATOM 4553 C C . GLY A 1 543 ? 144.356 32.341 -224.727 1.00 57.91 543 GLY A C 1
ATOM 4554 O O . GLY A 1 543 ? 143.706 32.487 -225.756 1.00 57.91 543 GLY A O 1
ATOM 4555 N N . MET A 1 544 ? 145.409 33.118 -224.435 1.00 53.94 544 MET A N 1
ATOM 4556 C CA . MET A 1 544 ? 145.918 34.178 -225.317 1.00 53.94 544 MET A CA 1
ATOM 4557 C C . MET A 1 544 ? 146.379 33.678 -226.705 1.00 53.94 544 MET A C 1
ATOM 4559 O O . MET A 1 544 ? 146.672 34.508 -227.562 1.00 53.94 544 MET A O 1
ATOM 4563 N N . ARG A 1 545 ? 146.453 32.361 -226.963 1.00 55.06 545 ARG A N 1
ATOM 4564 C CA . ARG A 1 545 ? 146.903 31.804 -228.253 1.00 55.06 545 ARG A CA 1
ATOM 4565 C C . ARG A 1 545 ? 145.799 31.301 -229.186 1.00 55.06 545 ARG A C 1
ATOM 4567 O O . ARG A 1 545 ? 146.044 31.285 -230.388 1.00 55.06 545 ARG A O 1
ATOM 4574 N N . ASP A 1 546 ? 144.619 30.922 -228.693 1.00 56.22 546 ASP A N 1
ATOM 4575 C CA . ASP A 1 546 ? 143.740 30.044 -229.488 1.00 56.22 546 ASP A CA 1
ATOM 4576 C C . ASP A 1 546 ? 142.743 30.728 -230.421 1.00 56.22 546 ASP A C 1
ATOM 4578 O O . ASP A 1 546 ? 142.231 30.064 -231.316 1.00 56.22 546 ASP A O 1
ATOM 4582 N N . GLN A 1 547 ? 142.465 32.026 -230.294 1.00 44.81 547 GLN A N 1
ATOM 4583 C CA . GLN A 1 547 ? 141.448 32.654 -231.158 1.00 44.81 547 GLN A CA 1
ATOM 4584 C C . GLN A 1 547 ? 141.910 33.961 -231.805 1.00 44.81 547 GLN A C 1
ATOM 4586 O O . GLN A 1 547 ? 141.186 34.944 -231.908 1.00 44.81 547 GLN A O 1
ATOM 4591 N N . ARG A 1 548 ? 143.143 33.902 -232.322 1.00 43.78 548 ARG A N 1
ATOM 4592 C CA . ARG A 1 548 ? 143.514 34.425 -233.649 1.00 43.78 548 ARG A CA 1
ATOM 4593 C C . ARG A 1 548 ? 143.379 33.299 -234.702 1.00 43.78 548 ARG A C 1
ATOM 4595 O O . ARG A 1 548 ? 144.377 32.916 -235.313 1.00 43.78 548 ARG A O 1
ATOM 4602 N N . LYS A 1 549 ? 142.177 32.745 -234.892 1.00 42.28 549 LYS A N 1
ATOM 4603 C CA . LYS A 1 549 ? 141.809 31.925 -236.060 1.00 42.28 549 LYS A CA 1
ATOM 4604 C C . LYS A 1 549 ? 140.363 32.173 -236.442 1.00 42.28 549 LYS A C 1
ATOM 4606 O O . LYS A 1 549 ? 139.519 32.097 -235.524 1.00 42.28 549 LYS A O 1
#

Organism: Ceratitis capitata (NCBI:txid7213)

Secondary structure (DSSP, 8-state):
-HHHHHHHHHHHHHHHHHS--S-TTS-TTS---HHHHHHHHTTS--PPPPPHHHHHHHHIIIIIHHHHHHHHHHHHTSHHHHHHHHHHHHHHHTTSS-B-TT--TTT-HHHHHHHHHHHTTB-HHHHHHHHHHHH------SSTT-HHHHHHHHHHHTS--HHHHHHS-TTGGGSHHHHHHHHHHHHHHHHHHHHHHHHHHHTT-STT---SB-TT-S--BHHHHHHHHHHHHBSS-S-HHHHHHHTT-----B--HHHH-----S-HHHHTTTSHHHHHHHHHHHT-SSTGGG--SS--SHHHHHHHHHHHHHHHHHTT----S---HHHHHHT-HHHHHHHHHHHHHHHHHHHHHHHHHHHHHHHHHHHHHHHHHHHHHHHHHHHHHHHHHHHHHHHHHHHHHHHHHHHHHHHHHHHHHHHHHHHHHHHHHHHHHHHHHHHHHHHHHHHHHHHHHHHHHHHHHHHHHHHHHHHHHHHHHHHHHHHHHHHHHHHHHHHHHHHHHHHHHHHHHHHHHHHHHHHHHHHHHHHHHHHHHHHHHHGGGTT--

Foldseek 3Di:
DVLVLLVQLLLQLLQVLLQDPPCPPPDLPPADLSLVSSVVSSPPDRDWRDALVVSLQVVCVVPCVVVLLVVLLVLCVDCLQVQLLVVVLVCLVVVVWFWDLPDQLLPPVVVLVVLLLLLLQFQLQLSQSLCCNLVVHHQDAPGSRRSVSSSVCCNPPLQHDVVVPVVDDPVVCVDSVVSSVSRSRNSSSLLSSLQSSQVCLVVQSGPSRAQGGDPPRPDFFSLVSVQVCCVVTIPPDDRPQVVSVVSSRDHDGGHDPLRVDRLIPDDQLASCLQLQNLQVSLCSNVVHDVLNVVQDPPSPDSVSSQVSVVSSVVSCVVVVQDQDDPQHSNCVNVRVPVSSSSVSCSSSCVSCVVVVVVVVVVVVVCCVPCVVVVVVVVVVVVVVVVVVVVVVVVVVVVVVVVVVVVVVVVVVVVVVVVVVVVCVVVVVVVVVVVVVVVVVVVVVVVVVVVVVVVVVVVVVVVVVVVVVVVVVVVVVVVVVVVVVVVVVVVVVVVVVVVVVVVVVVVVVVVVVVVVVVVVVVVVVVVVVVVVVVVVVVVVVPPVVPDPVD